Protein AF-A0A3B9P9N3-F1 (afdb_monomer)

Foldseek 3Di:
DPPPPPPPPPDDFQDPVLLVLLLVLVCVLLVLLVWHWDWDDDPPDIDIDTDHDDPPPDDLVRNQVSLLSLLLVLLLVVCQPPVNVVLQVVVVVDCQLVQADALVQDDPVQFAKDKAKQDDPVSVSNLVNQQSVDSQDDDDDDDDKTKIWIWRPRTPGIHTFWMWIKAQDDLDDPLVCVLLVLPPDPDPVVSVLLSVLLSLQEIEREDQDTDPPNVLQLSSLLSVLCCQAPVNQVVSCVVSVHGNFKYKYWDSRAADDPSQPPQFLCLLPDDPPRVPPGDGQKDFRFWGFQADPSSRHVSSLVSLQVSPPPPPPDDPDPDPDDRQDSVRSNCVSCVSSVHDSCSRGHHIITMMMGGNDVVSSVCSSVSDPDCPPRDRHDHSVSSVVCCVPVPRVVDDDPVSSVSSNPDDSVVPRPSVSYDDD

pLDDT: mean 87.82, std 13.93, range [31.44, 98.88]

Secondary structure (DSSP, 8-state):
------------PPPHHHHHHHHHHHHHHHHTTT-EEEEEEETTEEEEEEE---TTTS-HHHHHHHHHHHHHHHHHHHHTSHHHHHHHHHHHTTTGGGTSPPGGG--GGG--EEEEE--SHHHHHHHHHHHTTSSS------SSEEEEEEEE-SSSS-EEEEEEEEEEPPS--HHHHHHTT-SS-S-HHHHHHHHHHHHHSEEEEEEEEEPTTGGGGTHHHHHHHHTTSHHHHHHHHHHHSS---EEEEE-SSSS--TTTTT-BGGGS--SSSSTT---BSEEEEEE--SB--TTS-HHHHHHHHHTTTTS-----SSS--PPPPHHHHHHHHHHHTT--GGGGB-PPPEEEEE-S-HHHHHHHHHT-S--TT------HHHHHHHIIIIIIHHH--HHHHHHHHT--SGGG-GGGGSPP-

Nearest PDB structures (foldseek):
  5j8f-assembly1_A  TM=3.578E-01  e=9.683E-01  Homo sapiens
  3p9a-assembly1_G  TM=3.387E-01  e=8.292E+00  Lederbergvirus P22
  7mwq-assembly2_B-2  TM=1.707E-01  e=2.764E+00  synthetic construct

Sequence (421 aa):
MKASNMKKRLFISPCNEKRTEFLQSLQIDLNRIGHDMEFIEQENDIEIHFEPFDYESASDEEVKALMRSAFEELKKIKLNKESTKKFILKMEDGVIQNLIAKGSEVDIEKIKPEVRICESKEDKDIFRYFRYYQSVPNSPGVGRRFSAIIYDVGQKTERIIGIIGLQGAAYSSSSRDEYLKWSNIDSRAEEKRKKELGLRRTMQLAILTAIPPYNYLFGSKLAALLSLSNPIQEYFSDRYKTPLLAVFTTCAYGLHAAMYNRIQLRKIPSNDHYSYYDNELFERIGETNLFSQIMLSDKTAEIAKNMFSNLPNERQGLSFRTPLSKSRSISKALSVCGLNKKVLYMYPMGVYIGCLHENNLNILRNGSESINDAILDLDVDDVRKYWFSEVLNKKINSQNETLLKNHDVQSIMLSNYLEKD

Solvent-accessible surface area (backbone atoms only — not comparable to full-atom values): 23686 Å² total; per-residue (Å²): 136,82,81,77,82,75,75,79,78,83,78,80,71,60,56,67,69,55,49,51,55,35,52,58,43,42,32,58,38,35,45,49,66,54,22,48,52,46,81,47,83,49,103,90,49,79,49,74,50,74,46,75,53,62,66,84,80,48,51,76,63,57,54,41,50,45,51,52,52,36,27,51,52,53,39,37,59,54,46,55,34,67,75,42,40,58,49,50,54,57,41,55,79,50,64,48,65,69,36,46,44,43,21,84,64,64,55,77,93,42,64,34,74,43,76,43,72,47,76,53,71,64,46,46,50,53,50,56,58,60,55,69,71,44,58,67,71,82,73,90,82,80,79,59,65,55,41,32,40,28,30,25,67,46,42,98,61,60,23,44,35,26,40,42,28,39,31,54,46,70,90,83,46,68,38,58,28,56,75,39,57,42,49,96,50,94,47,65,68,56,28,50,50,32,40,55,54,34,51,69,25,30,30,19,52,75,39,74,41,33,34,62,42,33,42,60,61,50,26,41,35,49,51,52,61,52,67,56,14,40,68,49,37,53,52,42,23,70,75,66,76,44,58,67,43,34,33,32,37,64,38,91,54,46,64,64,49,80,51,46,55,90,38,55,42,43,66,37,74,62,83,72,82,30,68,87,40,95,48,47,37,32,44,78,60,45,47,44,68,39,70,56,68,72,68,54,48,72,63,41,40,47,45,26,42,62,50,54,69,88,55,87,83,84,69,95,65,95,67,79,90,70,78,76,48,59,69,56,17,44,57,50,43,34,54,75,71,73,41,64,76,71,78,39,54,46,76,49,26,11,26,32,41,35,37,80,41,69,55,24,52,48,36,42,41,69,42,50,87,70,62,89,73,54,60,60,89,32,57,61,68,32,51,49,51,28,40,45,62,72,47,35,71,73,62,67,45,74,67,35,52,49,54,23,60,68,35,54,64,77,82,67,44,70,70,80,60,46,77,81,133

Mean predicted aligned error: 7.08 Å

Structure (mmCIF, N/CA/C/O backbone):
data_AF-A0A3B9P9N3-F1
#
_entry.id   AF-A0A3B9P9N3-F1
#
loop_
_atom_site.group_PDB
_atom_site.id
_atom_site.type_symbol
_atom_site.label_atom_id
_atom_site.label_alt_id
_atom_site.label_comp_id
_atom_site.label_asym_id
_atom_site.label_entity_id
_atom_site.label_seq_id
_atom_site.pdbx_PDB_ins_code
_atom_site.Cartn_x
_atom_site.Cartn_y
_atom_site.Cartn_z
_atom_site.occupancy
_atom_site.B_iso_or_equiv
_atom_site.auth_seq_id
_atom_site.auth_comp_id
_atom_site.auth_asym_id
_atom_site.auth_atom_id
_atom_site.pdbx_PDB_model_num
ATOM 1 N N . MET A 1 1 ? 50.906 7.732 -29.629 1.00 37.53 1 MET A N 1
ATOM 2 C CA . MET A 1 1 ? 49.863 6.698 -29.812 1.00 37.53 1 MET A CA 1
ATOM 3 C C . MET A 1 1 ? 49.662 5.948 -28.500 1.00 37.53 1 MET A C 1
ATOM 5 O O . MET A 1 1 ? 50.488 5.117 -28.155 1.00 37.53 1 MET A O 1
ATOM 9 N N . LYS A 1 2 ? 48.622 6.274 -27.719 1.00 35.75 2 LYS A N 1
ATOM 10 C CA . LYS A 1 2 ? 48.239 5.469 -26.546 1.00 35.75 2 LYS A CA 1
ATOM 11 C C . LYS A 1 2 ? 47.375 4.317 -27.050 1.00 35.75 2 LYS A C 1
ATOM 13 O O . LYS A 1 2 ? 46.248 4.555 -27.471 1.00 35.75 2 LYS A O 1
ATOM 18 N N . ALA A 1 3 ? 47.918 3.102 -27.049 1.00 36.91 3 ALA A N 1
ATOM 19 C CA . ALA A 1 3 ? 47.152 1.895 -27.319 1.00 36.91 3 ALA A CA 1
ATOM 20 C C . ALA A 1 3 ? 46.013 1.813 -26.293 1.00 36.91 3 ALA A C 1
ATOM 22 O O . ALA A 1 3 ? 46.240 1.652 -25.093 1.00 36.91 3 ALA A O 1
ATOM 23 N N . SER A 1 4 ? 44.780 2.006 -26.758 1.00 40.25 4 SER A N 1
ATOM 24 C CA . SER A 1 4 ? 43.592 1.800 -25.947 1.00 40.25 4 SER A CA 1
ATOM 25 C C . SER A 1 4 ? 43.530 0.316 -25.593 1.00 40.25 4 SER A C 1
ATOM 27 O O . SER A 1 4 ? 43.251 -0.521 -26.454 1.00 40.25 4 SER A O 1
ATOM 29 N N . ASN A 1 5 ? 43.784 -0.018 -24.331 1.00 40.41 5 ASN A N 1
ATOM 30 C CA . ASN A 1 5 ? 43.490 -1.336 -23.783 1.00 40.41 5 ASN A CA 1
ATOM 31 C C . ASN A 1 5 ? 41.963 -1.510 -23.770 1.00 40.41 5 ASN A C 1
ATOM 33 O O . ASN A 1 5 ? 41.294 -1.276 -22.761 1.00 40.41 5 ASN A O 1
ATOM 37 N N . MET A 1 6 ? 41.392 -1.879 -24.918 1.00 40.88 6 MET A N 1
ATOM 38 C CA . MET A 1 6 ? 40.034 -2.396 -25.013 1.00 40.88 6 MET A CA 1
ATOM 39 C C . MET A 1 6 ? 40.028 -3.729 -24.261 1.00 40.88 6 MET A C 1
ATOM 41 O O . MET A 1 6 ? 40.330 -4.782 -24.818 1.00 40.88 6 MET A O 1
ATOM 45 N N . LYS A 1 7 ? 39.740 -3.678 -22.954 1.00 43.41 7 LYS A N 1
ATOM 46 C CA . LYS A 1 7 ? 39.449 -4.872 -22.157 1.00 43.41 7 LYS A CA 1
ATOM 47 C C . LYS A 1 7 ? 38.311 -5.614 -22.864 1.00 43.41 7 LYS A C 1
ATOM 49 O O . LYS A 1 7 ? 37.172 -5.143 -22.836 1.00 43.41 7 LYS A O 1
ATOM 54 N N . LYS A 1 8 ? 38.621 -6.743 -23.512 1.00 35.31 8 LYS A N 1
ATOM 55 C CA . LYS A 1 8 ? 37.629 -7.665 -24.080 1.00 35.31 8 LYS A CA 1
ATOM 56 C C . LYS A 1 8 ? 36.661 -8.041 -22.959 1.00 35.31 8 LYS A C 1
ATOM 58 O O . LYS A 1 8 ? 37.018 -8.783 -22.050 1.00 35.31 8 LYS A O 1
ATOM 63 N N . ARG A 1 9 ? 35.442 -7.501 -22.991 1.00 41.16 9 ARG A N 1
ATOM 64 C CA . ARG A 1 9 ? 34.351 -8.015 -22.161 1.00 41.16 9 ARG A CA 1
ATOM 65 C C . ARG A 1 9 ? 33.951 -9.354 -22.769 1.00 41.16 9 ARG A C 1
ATOM 67 O O . ARG A 1 9 ? 33.352 -9.377 -23.837 1.00 41.16 9 ARG A O 1
ATOM 74 N N . LEU A 1 10 ? 34.327 -10.454 -22.123 1.00 39.75 10 LEU A N 1
ATOM 75 C CA . LEU A 1 10 ? 33.813 -11.777 -22.467 1.00 39.75 10 LEU A CA 1
ATOM 76 C C . LEU A 1 10 ? 32.330 -11.816 -22.079 1.00 39.75 10 LEU A C 1
ATOM 78 O O . LEU A 1 10 ? 31.981 -11.869 -20.900 1.00 39.75 10 LEU A O 1
ATOM 82 N N . PHE A 1 11 ? 31.450 -11.726 -23.072 1.00 47.25 11 PHE A N 1
ATOM 83 C CA . PHE A 1 11 ? 30.024 -11.962 -22.891 1.00 47.25 11 PHE A CA 1
ATOM 84 C C . PHE A 1 11 ? 29.781 -13.456 -23.084 1.00 47.25 11 PHE A C 1
ATOM 86 O O . PHE A 1 11 ? 29.603 -13.916 -24.206 1.00 47.25 11 PHE A O 1
ATOM 93 N N . ILE A 1 12 ? 29.814 -14.231 -22.000 1.00 52.72 12 ILE A N 1
ATOM 94 C CA . ILE A 1 12 ? 29.324 -15.609 -22.066 1.00 52.72 12 ILE A CA 1
ATOM 95 C C . ILE A 1 12 ? 27.801 -15.512 -22.169 1.00 52.72 12 ILE A C 1
ATOM 97 O O . ILE A 1 12 ? 27.130 -14.984 -21.275 1.00 52.72 12 ILE A O 1
ATOM 101 N N . SER A 1 13 ? 27.271 -15.962 -23.300 1.00 58.19 13 SER A N 1
ATOM 102 C CA . SER A 1 13 ? 25.841 -16.163 -23.458 1.00 58.19 13 SER A CA 1
ATOM 103 C C . SER A 1 13 ? 25.381 -17.282 -22.516 1.00 58.19 13 SER A C 1
ATOM 105 O O . SER A 1 13 ? 26.046 -18.316 -22.463 1.00 58.19 13 SER A O 1
ATOM 107 N N . PRO A 1 14 ? 24.245 -17.139 -21.811 1.00 64.56 14 PRO A N 1
ATOM 108 C CA . PRO A 1 14 ? 23.561 -18.278 -21.204 1.00 64.56 14 PRO A CA 1
ATOM 109 C C . PRO A 1 14 ? 23.344 -19.382 -22.248 1.00 64.56 14 PRO A C 1
ATOM 111 O O . PRO A 1 14 ? 23.132 -19.065 -23.424 1.00 64.56 14 PRO A O 1
ATOM 114 N N . CYS A 1 15 ? 23.417 -20.649 -21.827 1.00 72.00 15 CYS A N 1
ATOM 115 C CA . CYS A 1 15 ? 23.097 -21.788 -22.690 1.00 72.00 15 CYS A CA 1
ATOM 116 C C . CYS A 1 15 ? 21.651 -21.697 -23.204 1.00 72.00 15 CYS A C 1
ATOM 118 O O . CYS A 1 15 ? 20.811 -21.050 -22.570 1.00 72.00 15 CYS A O 1
ATOM 120 N N . ASN A 1 16 ? 21.373 -22.349 -24.338 1.00 78.75 16 ASN A N 1
ATOM 121 C CA . ASN A 1 16 ? 20.044 -22.357 -24.958 1.00 78.75 16 ASN A CA 1
ATOM 122 C C . ASN A 1 16 ? 18.966 -22.817 -23.969 1.00 78.75 16 ASN A C 1
ATOM 124 O O . ASN A 1 16 ? 17.992 -22.103 -23.783 1.00 78.75 16 ASN A O 1
ATOM 128 N N . GLU A 1 17 ? 19.225 -23.881 -23.205 1.00 83.19 17 GLU A N 1
ATOM 129 C CA . GLU A 1 17 ? 18.333 -24.393 -22.153 1.00 83.19 17 GLU A CA 1
ATOM 130 C C . GLU A 1 17 ? 17.857 -23.309 -21.164 1.00 83.19 17 GLU A C 1
ATOM 132 O O . GLU A 1 17 ? 16.662 -23.150 -20.933 1.00 83.19 17 GLU A O 1
ATOM 137 N N . LYS A 1 18 ? 18.770 -22.484 -20.630 1.00 85.38 18 LYS A N 1
ATOM 138 C CA . LYS A 1 18 ? 18.410 -21.410 -19.684 1.00 85.38 18 LYS A CA 1
ATOM 139 C C . LYS A 1 18 ? 17.642 -20.261 -20.339 1.00 85.38 18 LYS A C 1
ATOM 141 O O . LYS A 1 18 ? 16.940 -19.525 -19.647 1.00 85.38 18 LYS A O 1
ATOM 146 N N . ARG A 1 19 ? 17.830 -20.043 -21.645 1.00 87.56 19 ARG A N 1
ATOM 147 C CA . ARG A 1 19 ? 17.041 -19.067 -22.411 1.00 87.56 19 ARG A CA 1
ATOM 148 C C . ARG A 1 19 ? 15.628 -19.602 -22.629 1.00 87.56 19 ARG A C 1
ATOM 150 O O . ARG A 1 19 ? 14.686 -18.871 -22.346 1.00 87.56 19 ARG A O 1
ATOM 157 N N . THR A 1 20 ? 15.499 -20.865 -23.032 1.00 88.88 20 THR A N 1
ATOM 158 C CA . THR A 1 20 ? 14.219 -21.564 -23.200 1.00 88.88 20 THR A CA 1
ATOM 159 C C . THR A 1 20 ? 13.420 -21.561 -21.897 1.00 88.88 20 THR A C 1
ATOM 161 O O . THR A 1 20 ? 12.278 -21.113 -21.884 1.00 88.88 20 THR A O 1
ATOM 164 N N . GLU A 1 21 ? 14.042 -21.914 -20.767 1.00 91.56 21 GLU A N 1
ATOM 165 C CA . GLU A 1 21 ? 13.389 -21.893 -19.449 1.00 91.56 21 GLU A CA 1
ATOM 166 C C . GLU A 1 21 ? 12.864 -20.490 -19.077 1.00 91.56 21 GLU A C 1
ATOM 168 O O . GLU A 1 21 ? 11.749 -20.333 -18.571 1.00 91.56 21 GLU A O 1
ATOM 173 N N . PHE A 1 22 ? 13.653 -19.441 -19.348 1.00 92.88 22 PHE A N 1
ATOM 174 C CA . PHE A 1 22 ? 13.234 -18.061 -19.098 1.00 92.88 22 PHE A CA 1
ATOM 175 C C . PHE A 1 22 ? 12.070 -17.644 -19.998 1.00 92.88 22 PHE A C 1
ATOM 177 O O . PHE A 1 22 ? 11.126 -17.037 -19.497 1.00 92.88 22 PHE A O 1
ATOM 184 N N . LEU A 1 23 ? 12.130 -17.961 -21.294 1.00 92.94 23 LEU A N 1
ATOM 185 C CA . LEU A 1 23 ? 11.088 -17.621 -22.263 1.00 92.94 23 LEU A CA 1
ATOM 186 C C . LEU A 1 23 ? 9.769 -18.330 -21.943 1.00 92.94 23 LEU A C 1
ATOM 188 O O . LEU A 1 23 ? 8.742 -17.663 -21.894 1.00 92.94 23 LEU A O 1
ATOM 192 N N . GLN A 1 24 ? 9.803 -19.619 -21.599 1.00 93.06 24 GLN A N 1
ATOM 193 C CA . GLN A 1 24 ? 8.620 -20.371 -21.162 1.00 93.06 24 GLN A CA 1
ATOM 194 C C . GLN A 1 24 ? 7.992 -19.768 -19.897 1.00 93.06 24 GLN A C 1
ATOM 196 O O . GLN A 1 24 ? 6.779 -19.587 -19.812 1.00 93.06 24 GLN A O 1
ATOM 201 N N . SER A 1 25 ? 8.812 -19.413 -18.902 1.00 94.31 25 SER A N 1
ATOM 202 C CA . SER A 1 25 ? 8.309 -18.785 -17.674 1.00 94.31 25 SER A CA 1
ATOM 203 C C . SER A 1 25 ? 7.775 -17.368 -17.918 1.00 94.31 25 SER A C 1
ATOM 205 O O . SER A 1 25 ? 6.798 -16.962 -17.291 1.00 94.31 25 SER A O 1
ATOM 207 N N . LEU A 1 26 ? 8.405 -16.611 -18.823 1.00 94.44 26 LEU A N 1
ATOM 208 C CA . LEU A 1 26 ? 7.962 -15.278 -19.222 1.00 94.44 26 LEU A CA 1
ATOM 209 C C . LEU A 1 26 ? 6.637 -15.333 -19.988 1.00 94.44 26 LEU A C 1
ATOM 211 O O . LEU A 1 26 ? 5.764 -14.529 -19.688 1.00 94.44 26 LEU A O 1
ATOM 215 N N . GLN A 1 27 ? 6.473 -16.287 -20.907 1.00 94.25 27 GLN A N 1
ATOM 216 C CA . GLN A 1 27 ? 5.240 -16.506 -21.663 1.00 94.25 27 GLN A CA 1
ATOM 217 C C . GLN A 1 27 ? 4.043 -16.678 -20.723 1.00 94.25 27 GLN A C 1
ATOM 219 O O . GLN A 1 27 ? 3.056 -15.962 -20.837 1.00 94.25 27 GLN A O 1
ATOM 224 N N . ILE A 1 28 ? 4.168 -17.548 -19.714 1.00 93.62 28 ILE A N 1
ATOM 225 C CA . ILE A 1 28 ? 3.116 -17.754 -18.706 1.00 93.62 28 ILE A CA 1
ATOM 226 C C . ILE A 1 28 ? 2.770 -16.440 -17.985 1.00 93.62 28 ILE A C 1
ATOM 228 O O . ILE A 1 28 ? 1.599 -16.137 -17.758 1.00 93.62 28 ILE A O 1
ATOM 232 N N . ASP A 1 29 ? 3.779 -15.649 -17.609 1.00 93.25 29 ASP A N 1
ATOM 233 C CA . ASP A 1 29 ? 3.557 -14.382 -16.910 1.00 93.25 29 ASP A CA 1
ATOM 234 C C . ASP A 1 29 ? 2.927 -13.296 -17.798 1.00 93.25 29 ASP A C 1
ATOM 236 O O . ASP A 1 29 ? 2.152 -12.485 -17.288 1.00 93.25 29 ASP A O 1
ATOM 240 N N . LEU A 1 30 ? 3.255 -13.263 -19.093 1.00 92.38 30 LEU A N 1
ATOM 241 C CA . LEU A 1 30 ? 2.728 -12.291 -20.054 1.00 92.38 30 LEU A CA 1
ATOM 242 C C . LEU A 1 30 ? 1.299 -12.632 -20.488 1.00 92.38 30 LEU A C 1
ATOM 244 O O . LEU A 1 30 ? 0.431 -11.758 -20.424 1.00 92.38 30 LEU A O 1
ATOM 248 N N . ASN A 1 31 ? 1.023 -13.903 -20.784 1.00 92.56 31 ASN A N 1
ATOM 249 C CA . ASN A 1 31 ? -0.311 -14.367 -21.169 1.00 92.56 31 ASN A CA 1
ATOM 250 C C . ASN A 1 31 ? -1.323 -14.147 -20.033 1.00 92.56 31 ASN A C 1
ATOM 252 O O . ASN A 1 31 ? -2.472 -13.784 -20.280 1.00 92.56 31 ASN A O 1
ATOM 256 N N . ARG A 1 32 ? -0.885 -14.241 -18.768 1.00 91.12 32 ARG A N 1
ATOM 257 C CA . ARG A 1 32 ? -1.709 -13.912 -17.590 1.00 91.12 32 ARG A CA 1
ATOM 258 C C . ARG A 1 32 ? -2.264 -12.484 -17.609 1.00 91.12 32 ARG A C 1
ATOM 260 O O . ARG A 1 32 ? -3.315 -12.229 -17.026 1.00 91.12 32 ARG A O 1
ATOM 267 N N . ILE A 1 33 ? -1.555 -11.546 -18.233 1.00 87.25 33 ILE A N 1
ATOM 268 C CA . ILE A 1 33 ? -1.954 -10.135 -18.317 1.00 87.25 33 ILE A CA 1
ATOM 269 C C . ILE A 1 33 ? -2.425 -9.733 -19.714 1.00 87.25 33 ILE A C 1
ATOM 271 O O . ILE A 1 33 ? -2.441 -8.543 -20.027 1.00 87.25 33 ILE A O 1
ATOM 275 N N . GLY A 1 34 ? -2.827 -10.724 -20.513 1.00 88.50 34 GLY A N 1
ATOM 276 C CA . GLY A 1 34 ? -3.459 -10.545 -21.815 1.00 88.50 34 GLY A CA 1
ATOM 277 C C . GLY A 1 34 ? -2.499 -10.307 -22.976 1.00 88.50 34 GLY A C 1
ATOM 278 O O . GLY A 1 34 ? -2.973 -10.136 -24.090 1.00 88.50 34 GLY A O 1
ATOM 279 N N . HIS A 1 35 ? -1.182 -10.277 -22.745 1.00 91.25 35 HIS A N 1
ATOM 280 C CA . HIS A 1 35 ? -0.225 -10.249 -23.851 1.00 91.25 35 HIS A CA 1
ATOM 281 C C . HIS A 1 35 ? -0.137 -11.645 -24.439 1.00 91.25 35 HIS A C 1
ATOM 283 O O . HIS A 1 35 ? 0.304 -12.552 -23.740 1.00 91.25 35 HIS A O 1
ATOM 289 N N . ASP A 1 36 ? -0.538 -11.820 -25.690 1.00 91.38 36 ASP A N 1
ATOM 290 C CA . ASP A 1 36 ? -0.435 -13.110 -26.353 1.00 91.38 36 ASP A CA 1
ATOM 291 C C . ASP A 1 36 ? 1.010 -13.332 -26.797 1.00 91.38 36 ASP A C 1
ATOM 293 O O . ASP A 1 36 ? 1.500 -12.714 -27.744 1.00 91.38 36 ASP A O 1
ATOM 297 N N . MET A 1 37 ? 1.734 -14.149 -26.037 1.00 91.44 37 MET A N 1
ATOM 298 C CA . MET A 1 37 ? 3.070 -14.597 -26.382 1.00 91.44 37 MET A CA 1
ATOM 299 C C . MET A 1 37 ? 3.032 -16.088 -26.714 1.00 91.44 37 MET A C 1
ATOM 301 O O . MET A 1 37 ? 2.599 -16.915 -25.904 1.00 91.44 37 MET A O 1
ATOM 305 N N . GLU A 1 38 ? 3.598 -16.439 -27.865 1.00 90.06 38 GLU A N 1
ATOM 306 C CA . GLU A 1 38 ? 3.897 -17.816 -28.239 1.00 90.06 38 GLU A CA 1
ATOM 307 C C . GLU A 1 38 ? 5.391 -17.959 -28.511 1.00 90.06 38 GLU A C 1
ATOM 309 O O . GLU A 1 38 ? 5.998 -17.177 -29.245 1.00 90.06 38 GLU A O 1
ATOM 314 N N . PHE A 1 39 ? 5.995 -18.961 -27.880 1.00 83.56 39 PHE A N 1
ATOM 315 C CA . PHE A 1 39 ? 7.383 -19.349 -28.084 1.00 83.56 39 PHE A CA 1
ATOM 316 C C . PHE A 1 39 ? 7.407 -20.697 -28.806 1.00 83.56 39 PHE A C 1
ATOM 318 O O . PHE A 1 39 ? 6.921 -21.694 -28.267 1.00 83.56 39 PHE A O 1
ATOM 325 N N . ILE A 1 40 ? 7.978 -20.724 -30.012 1.00 82.94 40 ILE A N 1
ATOM 326 C CA . ILE A 1 40 ? 8.092 -21.924 -30.844 1.00 82.94 40 ILE A CA 1
ATOM 327 C C . ILE A 1 40 ? 9.575 -22.252 -31.014 1.00 82.94 40 ILE A C 1
ATOM 329 O O . ILE A 1 40 ? 10.345 -21.472 -31.577 1.00 82.94 40 ILE A O 1
ATOM 333 N N . GLU A 1 41 ? 9.975 -23.419 -30.514 1.00 77.50 41 GLU A N 1
ATOM 334 C CA . GLU A 1 41 ? 11.327 -23.951 -30.675 1.00 77.50 41 GLU A CA 1
ATOM 335 C C . GLU A 1 41 ? 11.356 -24.899 -31.880 1.00 77.50 41 GLU A C 1
ATOM 337 O O . GLU A 1 41 ? 10.688 -25.934 -31.888 1.00 77.50 41 GLU A O 1
ATOM 342 N N . GLN A 1 42 ? 12.119 -24.532 -32.909 1.00 77.06 42 GLN A N 1
ATOM 343 C CA . GLN A 1 42 ? 12.448 -25.386 -34.052 1.00 77.06 42 GLN A CA 1
ATOM 344 C C . GLN A 1 42 ? 13.927 -25.784 -33.953 1.00 77.06 42 GLN A C 1
ATOM 346 O O . GLN A 1 42 ? 14.701 -25.072 -33.324 1.00 77.06 42 GLN A O 1
ATOM 351 N N . GLU A 1 43 ? 14.335 -26.905 -34.564 1.00 69.81 43 GLU A N 1
ATOM 352 C CA . GLU A 1 43 ? 15.624 -27.597 -34.328 1.00 69.81 43 GLU A CA 1
ATOM 353 C C . GLU A 1 43 ? 16.867 -26.697 -34.135 1.00 69.81 43 GLU A C 1
ATOM 355 O O . GLU A 1 43 ? 17.742 -27.057 -33.350 1.00 69.81 43 GLU A O 1
ATOM 360 N N . ASN A 1 44 ? 16.947 -25.536 -34.804 1.00 66.75 44 ASN A N 1
ATOM 361 C CA . ASN A 1 44 ? 18.006 -24.538 -34.600 1.00 66.75 44 ASN A CA 1
ATOM 362 C C . ASN A 1 44 ? 17.526 -23.082 -34.429 1.00 66.75 44 ASN A C 1
ATOM 364 O O . ASN A 1 44 ? 18.367 -22.206 -34.216 1.00 66.75 44 ASN A O 1
ATOM 368 N N . ASP A 1 45 ? 16.220 -22.818 -34.505 1.00 72.12 45 ASP A N 1
ATOM 369 C CA . ASP A 1 45 ? 15.6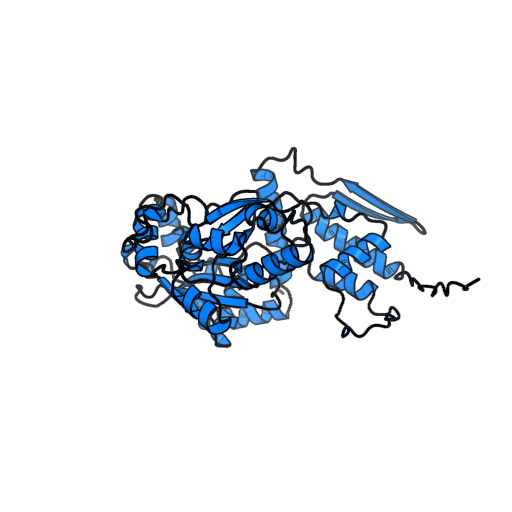57 -21.466 -34.519 1.00 72.12 45 ASP A CA 1
ATOM 370 C C . ASP A 1 45 ? 14.592 -21.288 -33.433 1.00 72.12 45 ASP A C 1
ATOM 372 O O . ASP A 1 45 ? 13.866 -22.209 -33.062 1.00 72.12 45 ASP A O 1
ATOM 376 N N . ILE A 1 46 ? 14.514 -20.065 -32.915 1.00 77.81 46 ILE A N 1
ATOM 377 C CA . ILE A 1 46 ? 13.503 -19.651 -31.946 1.00 77.81 46 ILE A CA 1
ATOM 378 C C . ILE A 1 46 ? 12.630 -18.603 -32.621 1.00 77.81 46 ILE A C 1
ATOM 380 O O . ILE A 1 46 ? 13.119 -17.522 -32.963 1.00 77.81 46 ILE A O 1
ATOM 384 N N . GLU A 1 47 ? 11.342 -18.902 -32.749 1.00 84.56 47 GLU A N 1
ATOM 385 C CA . GLU A 1 47 ? 10.331 -17.943 -33.178 1.00 84.56 47 GLU A CA 1
ATOM 386 C C . GLU A 1 47 ? 9.518 -17.476 -31.965 1.00 84.56 47 GLU A C 1
ATOM 388 O O . GLU A 1 47 ? 9.161 -18.262 -31.083 1.00 84.56 47 GLU A O 1
ATOM 393 N N . ILE A 1 48 ? 9.283 -16.165 -31.886 1.00 87.25 48 ILE A N 1
ATOM 394 C CA . ILE A 1 48 ? 8.475 -15.548 -30.833 1.00 87.25 48 ILE A CA 1
ATOM 395 C C . ILE A 1 48 ? 7.384 -14.732 -31.512 1.00 87.25 48 ILE A C 1
ATOM 397 O O . ILE A 1 48 ? 7.675 -13.691 -32.107 1.00 87.25 48 ILE A O 1
ATOM 401 N N . HIS A 1 49 ? 6.138 -15.170 -31.366 1.00 89.94 49 HIS A N 1
ATOM 402 C CA . HIS A 1 49 ? 4.972 -14.356 -31.684 1.00 89.94 49 HIS A CA 1
ATOM 403 C C . HIS A 1 49 ? 4.581 -13.576 -30.432 1.00 89.94 49 HIS A C 1
ATOM 405 O O . HIS A 1 49 ? 4.576 -14.117 -29.327 1.00 89.94 49 HIS A O 1
ATOM 411 N N . PHE A 1 50 ? 4.336 -12.279 -30.592 1.00 91.12 50 PHE A N 1
ATOM 412 C CA . PHE A 1 50 ? 3.946 -11.408 -29.492 1.00 91.12 50 PHE A CA 1
ATOM 413 C C . PHE A 1 50 ? 2.927 -10.383 -29.975 1.00 91.12 50 PHE A C 1
ATOM 415 O O . PHE A 1 50 ? 3.264 -9.502 -30.771 1.00 91.12 50 PHE A O 1
ATOM 422 N N . GLU A 1 51 ? 1.715 -10.467 -29.444 1.00 91.81 51 GLU A N 1
ATOM 423 C CA . GLU A 1 51 ? 0.660 -9.479 -29.614 1.00 91.81 51 GLU A CA 1
ATOM 424 C C . GLU A 1 51 ? 0.347 -8.850 -28.246 1.00 91.81 51 GLU A C 1
ATOM 426 O O . GLU A 1 51 ? -0.086 -9.542 -27.321 1.00 91.81 51 GLU A O 1
ATOM 431 N N . PRO A 1 52 ? 0.630 -7.549 -28.048 1.00 90.25 52 PRO A N 1
ATOM 432 C CA . PRO A 1 52 ? 0.375 -6.918 -26.767 1.00 90.25 52 PRO A CA 1
ATOM 433 C C . PRO A 1 52 ? -1.125 -6.748 -26.532 1.00 90.25 52 PRO A C 1
ATOM 435 O O . PRO A 1 52 ? -1.865 -6.406 -27.451 1.00 90.25 52 PRO A O 1
ATOM 438 N N . PHE A 1 53 ? -1.553 -6.862 -25.275 1.00 89.12 53 PHE A N 1
ATOM 439 C CA . PHE A 1 53 ? -2.902 -6.461 -24.897 1.00 89.12 53 PHE A CA 1
ATOM 440 C C . PHE A 1 53 ? -3.115 -4.975 -25.204 1.00 89.12 53 PHE A C 1
ATOM 442 O O . PHE A 1 53 ? -2.350 -4.117 -24.740 1.00 89.12 53 PHE A O 1
ATOM 449 N N . ASP A 1 54 ? -4.172 -4.666 -25.951 1.00 88.56 54 ASP A N 1
ATOM 450 C CA . ASP A 1 54 ? -4.530 -3.294 -26.285 1.00 88.56 54 ASP A CA 1
ATOM 451 C C . ASP A 1 54 ? -5.267 -2.621 -25.117 1.00 88.56 54 ASP A C 1
ATOM 453 O O . ASP A 1 54 ? -6.494 -2.607 -25.013 1.00 88.56 54 ASP A O 1
ATOM 457 N N . TYR A 1 55 ? -4.481 -2.052 -24.201 1.00 83.44 55 TYR A N 1
ATOM 458 C CA . TYR A 1 55 ? -5.009 -1.295 -23.067 1.00 83.44 55 TYR A CA 1
ATOM 459 C C . TYR A 1 55 ? -5.711 0.010 -23.474 1.00 83.44 55 TYR A C 1
ATOM 461 O O . TYR A 1 55 ? -6.403 0.577 -22.633 1.00 83.44 55 TYR A O 1
ATOM 469 N N . GLU A 1 56 ? -5.511 0.519 -24.696 1.00 83.69 56 GLU A N 1
ATOM 470 C CA . GLU A 1 56 ? -6.112 1.784 -25.139 1.00 83.69 56 GLU A CA 1
ATOM 471 C C . GLU A 1 56 ? -7.551 1.592 -25.631 1.00 83.69 56 GLU A C 1
ATOM 473 O O . GLU A 1 56 ? -8.392 2.463 -25.405 1.00 83.69 56 GLU A O 1
ATOM 478 N N . SER A 1 57 ? -7.846 0.456 -26.273 1.00 88.25 57 SER A N 1
ATOM 479 C CA . SER A 1 57 ? -9.205 0.121 -26.723 1.00 88.25 57 SER A CA 1
ATOM 480 C C . SER A 1 57 ? -10.051 -0.596 -25.667 1.00 88.25 57 SER A C 1
ATOM 482 O O . SER A 1 57 ? -11.281 -0.532 -25.733 1.00 88.25 57 SER A O 1
ATOM 484 N N . ALA A 1 58 ? -9.425 -1.242 -24.679 1.00 87.50 58 ALA A N 1
ATOM 485 C CA . ALA A 1 58 ? -10.130 -1.930 -23.604 1.00 87.50 58 ALA A CA 1
ATOM 486 C C . ALA A 1 58 ? -10.860 -0.959 -22.659 1.00 87.50 58 ALA A C 1
ATOM 488 O O . ALA A 1 58 ? -10.342 0.084 -22.255 1.00 87.50 58 ALA A O 1
ATOM 489 N N . SER A 1 59 ? -12.060 -1.338 -22.228 1.00 89.19 59 SER A N 1
ATOM 490 C CA . SER A 1 59 ? -12.795 -0.604 -21.203 1.00 89.19 59 SER A CA 1
ATOM 491 C C . SER A 1 59 ? -12.143 -0.732 -19.822 1.00 89.19 59 SER A C 1
ATOM 493 O O . SER A 1 59 ? -11.492 -1.721 -19.476 1.00 89.19 59 SER A O 1
ATOM 495 N N . ASP A 1 60 ? -12.413 0.255 -18.968 1.00 84.50 60 ASP A N 1
ATOM 496 C CA . ASP A 1 60 ? -11.984 0.284 -17.568 1.00 84.50 60 ASP A CA 1
ATOM 497 C C . ASP A 1 60 ? -12.312 -1.010 -16.800 1.00 84.50 60 ASP A C 1
ATOM 499 O O . ASP A 1 60 ? -11.553 -1.419 -15.918 1.00 84.50 60 ASP A O 1
ATOM 503 N N . GLU A 1 61 ? -13.462 -1.630 -17.084 1.00 88.19 61 GLU A N 1
ATOM 504 C CA . GLU A 1 61 ? -13.892 -2.848 -16.392 1.00 88.19 61 GLU A CA 1
ATOM 505 C C . GLU A 1 61 ? -13.186 -4.095 -16.931 1.00 88.19 61 GLU A C 1
ATOM 507 O O . GLU A 1 61 ? -12.811 -4.951 -16.133 1.00 88.19 61 GLU A O 1
ATOM 512 N N . GLU A 1 62 ? -12.914 -4.173 -18.236 1.00 89.00 62 GLU A N 1
ATOM 513 C CA . GLU A 1 62 ? -12.121 -5.261 -18.828 1.00 89.00 62 GLU A CA 1
ATOM 514 C C . GLU A 1 62 ? -10.700 -5.269 -18.264 1.00 89.00 62 GLU A C 1
ATOM 516 O O . GLU A 1 62 ? -10.229 -6.301 -17.779 1.00 89.00 62 GLU A O 1
ATOM 521 N N . VAL A 1 63 ? -10.051 -4.100 -18.211 1.00 86.81 63 VAL A N 1
ATOM 522 C CA . VAL A 1 63 ? -8.718 -3.962 -17.607 1.00 86.81 63 VAL A CA 1
ATOM 523 C C . VAL A 1 63 ? -8.758 -4.360 -16.131 1.00 86.81 63 VAL A C 1
ATOM 525 O O . VAL A 1 63 ? -7.913 -5.127 -15.669 1.00 86.81 63 VAL A O 1
ATOM 528 N N . LYS A 1 64 ? -9.756 -3.899 -15.364 1.00 87.62 64 LYS A N 1
ATOM 529 C CA . LYS A 1 64 ? -9.908 -4.285 -13.949 1.00 87.62 64 LYS A CA 1
ATOM 530 C C . LYS A 1 64 ? -10.122 -5.787 -13.784 1.00 87.62 64 LYS A C 1
ATOM 532 O O . LYS A 1 64 ? -9.529 -6.369 -12.876 1.00 87.62 64 LYS A O 1
ATOM 537 N N . ALA A 1 65 ? -10.948 -6.412 -14.617 1.00 90.00 65 ALA A N 1
ATOM 538 C CA . ALA A 1 65 ? -11.234 -7.841 -14.559 1.00 90.00 65 ALA A CA 1
ATOM 539 C C . ALA A 1 65 ? -9.980 -8.677 -14.849 1.00 90.00 65 ALA A C 1
ATOM 541 O O . ALA A 1 65 ? -9.627 -9.542 -14.042 1.00 90.00 65 ALA A O 1
ATOM 542 N N . LEU A 1 66 ? -9.256 -8.347 -15.923 1.00 89.56 66 LEU A N 1
ATOM 543 C CA . LEU A 1 66 ? -7.983 -8.973 -16.287 1.00 89.56 66 LEU A CA 1
ATOM 544 C C . LEU A 1 66 ? -6.975 -8.881 -15.136 1.00 89.56 66 LEU A C 1
ATOM 546 O O . LEU A 1 66 ? -6.402 -9.876 -14.696 1.00 89.56 66 LEU A O 1
ATOM 550 N N . MET A 1 67 ? -6.826 -7.683 -14.579 1.00 88.06 67 MET A N 1
ATOM 551 C CA . MET A 1 67 ? -5.889 -7.402 -13.497 1.00 88.06 67 MET A CA 1
ATOM 552 C C . MET A 1 67 ? -6.235 -8.113 -12.191 1.00 88.06 67 MET A C 1
ATOM 554 O O . MET A 1 67 ? -5.340 -8.610 -11.505 1.00 88.06 67 MET A O 1
ATOM 558 N N . ARG A 1 68 ? -7.522 -8.174 -11.832 1.00 89.69 68 ARG A N 1
ATOM 559 C CA . ARG A 1 68 ? -7.994 -8.931 -10.664 1.00 89.69 68 ARG A CA 1
ATOM 560 C C . ARG A 1 68 ? -7.673 -10.413 -10.825 1.00 89.69 68 ARG A C 1
ATOM 562 O O . ARG A 1 68 ? -7.129 -10.997 -9.894 1.00 89.69 68 ARG A O 1
ATOM 569 N N . SER A 1 69 ? -7.953 -10.983 -11.998 1.00 91.25 69 SER A N 1
ATOM 570 C CA . SER A 1 69 ? -7.643 -12.384 -12.307 1.00 91.25 69 SER A CA 1
ATOM 571 C C . SER A 1 69 ? -6.140 -12.666 -12.194 1.00 91.25 69 SER A C 1
ATOM 573 O O . SER A 1 69 ? -5.722 -13.556 -11.452 1.00 91.25 69 SER A O 1
ATOM 575 N N . ALA A 1 70 ? -5.312 -11.828 -12.825 1.00 90.25 70 ALA A N 1
ATOM 576 C CA . ALA A 1 70 ? -3.859 -11.963 -12.801 1.00 90.25 70 ALA A CA 1
ATOM 577 C C . ALA A 1 70 ? -3.274 -11.892 -11.380 1.00 90.25 70 ALA A C 1
ATOM 579 O O . ALA A 1 70 ? -2.429 -12.702 -10.991 1.00 90.25 70 ALA A O 1
ATOM 580 N N . PHE A 1 71 ? -3.721 -10.924 -10.579 1.00 90.81 71 PHE A N 1
ATOM 581 C CA . PHE A 1 71 ? -3.269 -10.788 -9.198 1.00 90.81 71 PHE A CA 1
ATOM 582 C C . PHE A 1 71 ? -3.733 -11.933 -8.303 1.00 90.81 71 PHE A C 1
ATOM 584 O O . PHE A 1 71 ? -2.968 -12.368 -7.442 1.00 90.81 71 PHE A O 1
ATOM 591 N N . GLU A 1 72 ? -4.944 -12.438 -8.515 1.00 90.88 72 GLU A N 1
ATOM 592 C CA . GLU A 1 72 ? -5.474 -13.585 -7.786 1.00 90.88 72 GLU A CA 1
ATOM 593 C C . GLU A 1 72 ? -4.646 -14.850 -8.057 1.00 90.88 72 GLU A C 1
ATOM 595 O O . GLU A 1 72 ? -4.259 -15.556 -7.124 1.00 90.88 72 GLU A O 1
ATOM 600 N N . GLU A 1 73 ? -4.266 -15.099 -9.311 1.00 91.44 73 GLU A N 1
ATOM 601 C CA . GLU A 1 73 ? -3.376 -16.211 -9.656 1.00 91.44 73 GLU A CA 1
ATOM 602 C C . GLU A 1 73 ? -1.980 -16.047 -9.027 1.00 91.44 73 GLU A C 1
ATOM 604 O O . GLU A 1 73 ? -1.467 -16.963 -8.379 1.00 91.44 73 GLU A O 1
ATOM 609 N N . LEU A 1 74 ? -1.373 -14.857 -9.126 1.00 89.94 74 LEU A N 1
ATOM 610 C CA . LEU A 1 74 ? -0.069 -14.577 -8.508 1.00 89.94 74 LEU A CA 1
ATOM 611 C C . LEU A 1 74 ? -0.104 -14.710 -6.983 1.00 89.94 74 LEU A C 1
ATOM 613 O O . LEU A 1 74 ? 0.874 -15.158 -6.370 1.00 89.94 74 LEU A O 1
ATOM 617 N N . LYS A 1 75 ? -1.226 -14.340 -6.362 1.00 91.00 75 LYS A N 1
ATOM 618 C CA . LYS A 1 75 ? -1.471 -14.562 -4.941 1.00 91.00 75 LYS A CA 1
ATOM 619 C C . LYS A 1 75 ? -1.500 -16.058 -4.644 1.00 91.00 75 LYS A C 1
ATOM 621 O O . LYS A 1 75 ? -0.721 -16.484 -3.796 1.00 91.00 75 LYS A O 1
ATOM 626 N N . LYS A 1 76 ? -2.284 -16.866 -5.363 1.00 91.88 76 LYS A N 1
ATOM 627 C CA . LYS A 1 76 ? -2.318 -18.332 -5.181 1.00 91.88 76 LYS A CA 1
ATOM 628 C C . LYS A 1 76 ? -0.934 -18.964 -5.311 1.00 91.88 76 LYS A C 1
ATOM 630 O O . LYS A 1 76 ? -0.521 -19.695 -4.413 1.00 91.88 76 LYS A O 1
ATOM 635 N N . ILE A 1 77 ? -0.166 -18.596 -6.341 1.00 90.50 77 ILE A N 1
ATOM 636 C CA . ILE A 1 77 ? 1.226 -19.045 -6.518 1.00 90.50 77 ILE A CA 1
ATOM 637 C C . ILE A 1 77 ? 2.075 -18.688 -5.289 1.00 90.50 77 ILE A C 1
ATOM 639 O O . ILE A 1 77 ? 2.902 -19.477 -4.834 1.00 90.50 77 ILE A O 1
ATOM 643 N N . LYS A 1 78 ? 1.895 -17.486 -4.727 1.00 90.31 78 LYS A N 1
ATOM 644 C CA . LYS A 1 78 ? 2.637 -17.042 -3.542 1.00 90.31 78 LYS A CA 1
ATOM 645 C C . LYS A 1 78 ? 2.251 -17.819 -2.285 1.00 90.31 78 LYS A C 1
ATOM 647 O O . LYS A 1 78 ? 3.150 -18.161 -1.515 1.00 90.31 78 LYS A O 1
ATOM 65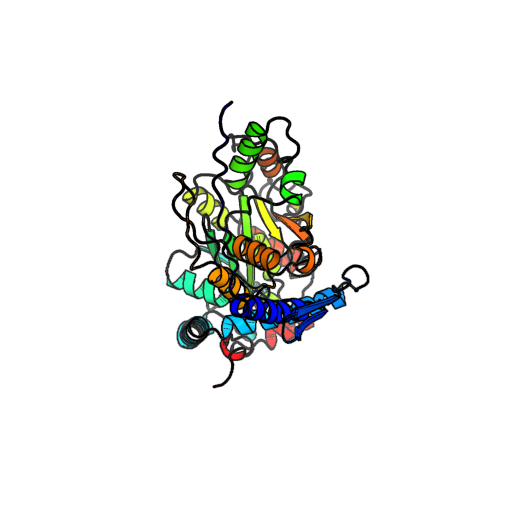2 N N . LEU A 1 79 ? 0.957 -18.051 -2.063 1.00 92.81 79 LEU A N 1
ATOM 653 C CA . LEU A 1 79 ? 0.441 -18.734 -0.873 1.00 92.81 79 LEU A CA 1
ATOM 654 C C . LEU A 1 79 ? 0.815 -20.221 -0.871 1.00 92.81 79 LEU A C 1
ATOM 656 O O . LEU A 1 79 ? 1.205 -20.733 0.175 1.00 92.81 79 LEU A O 1
ATOM 660 N N . ASN A 1 80 ? 0.825 -20.861 -2.044 1.00 93.62 80 ASN A N 1
ATOM 661 C CA . ASN A 1 80 ? 1.195 -22.270 -2.218 1.00 93.62 80 ASN A CA 1
ATOM 662 C C . ASN A 1 80 ? 2.704 -22.542 -2.213 1.00 93.62 80 ASN A C 1
ATOM 664 O O . ASN A 1 80 ? 3.136 -23.689 -2.292 1.00 93.62 80 ASN A O 1
ATOM 668 N N . LYS A 1 81 ? 3.548 -21.518 -2.032 1.00 92.38 81 LYS A N 1
ATOM 669 C CA . LYS A 1 81 ? 4.954 -21.766 -1.692 1.00 92.38 81 LYS A CA 1
ATOM 670 C C . LYS A 1 81 ? 5.022 -22.486 -0.355 1.00 92.38 81 LYS A C 1
ATOM 672 O O . LYS A 1 81 ? 4.546 -21.948 0.637 1.00 92.38 81 LYS A O 1
ATOM 677 N N . GLU A 1 82 ? 5.727 -23.608 -0.304 1.00 93.75 82 GLU A N 1
ATOM 678 C CA . GLU A 1 82 ? 5.830 -24.490 0.866 1.00 93.75 82 GLU A CA 1
ATOM 679 C C . GLU A 1 82 ? 6.055 -23.757 2.206 1.00 93.75 82 GLU A C 1
ATOM 681 O O . GLU A 1 82 ? 5.357 -23.973 3.196 1.00 93.75 82 GLU A O 1
ATOM 686 N N . SER A 1 83 ? 6.995 -22.809 2.240 1.00 93.81 83 SER A N 1
ATOM 687 C CA . SER A 1 83 ? 7.288 -22.015 3.444 1.00 93.81 83 SER A CA 1
ATOM 688 C C . SER A 1 83 ? 6.183 -21.024 3.828 1.00 93.81 83 SER A C 1
ATOM 690 O O . SER A 1 83 ? 6.069 -20.645 4.993 1.00 93.81 83 SER A O 1
ATOM 692 N N . THR A 1 84 ? 5.387 -20.572 2.858 1.00 94.62 84 THR A N 1
ATOM 693 C CA . THR A 1 84 ? 4.226 -19.699 3.069 1.00 94.62 84 THR A CA 1
ATOM 694 C C . THR A 1 84 ? 3.006 -20.519 3.478 1.00 94.62 84 THR A C 1
ATOM 696 O O . THR A 1 84 ? 2.383 -20.151 4.468 1.00 94.62 84 THR A O 1
ATOM 699 N N . LYS A 1 85 ? 2.754 -21.665 2.830 1.00 95.69 85 LYS A N 1
ATOM 700 C CA . LYS A 1 85 ? 1.727 -22.653 3.204 1.00 95.69 85 LYS A CA 1
ATOM 701 C C . LYS A 1 85 ? 1.860 -23.044 4.680 1.00 95.69 85 LYS A C 1
ATOM 703 O O . LYS A 1 85 ? 0.950 -22.807 5.468 1.00 95.69 85 LYS A O 1
ATOM 708 N N . LYS A 1 86 ? 3.051 -23.500 5.094 1.00 96.44 86 LYS A N 1
ATOM 709 C CA . LYS A 1 86 ? 3.360 -23.836 6.500 1.00 96.44 86 LYS A CA 1
ATOM 710 C C . LYS A 1 86 ? 3.153 -22.673 7.468 1.00 96.44 86 LYS A C 1
ATOM 712 O O . LYS A 1 86 ? 2.696 -22.872 8.589 1.00 96.44 86 LYS A O 1
ATOM 717 N N . PHE A 1 87 ? 3.522 -21.462 7.055 1.00 97.00 87 PHE A N 1
ATOM 718 C CA . PHE A 1 87 ? 3.343 -20.269 7.875 1.00 97.00 87 PHE A CA 1
ATOM 719 C C . PHE A 1 87 ? 1.861 -19.930 8.073 1.00 97.00 87 PHE A C 1
ATOM 721 O O . PHE A 1 87 ? 1.466 -19.648 9.197 1.00 97.00 87 PHE A O 1
ATOM 728 N N . ILE A 1 88 ? 1.057 -19.978 7.008 1.00 97.25 88 ILE A N 1
ATOM 729 C CA . ILE A 1 88 ? -0.383 -19.693 7.044 1.00 97.25 88 ILE A CA 1
ATOM 730 C C . ILE A 1 88 ? -1.088 -20.654 7.996 1.00 97.25 88 ILE A C 1
ATOM 732 O O . ILE A 1 88 ? -1.712 -20.192 8.945 1.00 97.25 88 ILE A O 1
ATOM 736 N N . LEU A 1 89 ? -0.899 -21.962 7.800 1.00 96.75 89 LEU A N 1
ATOM 737 C CA . LEU A 1 89 ? -1.530 -22.994 8.627 1.00 96.75 89 LEU A CA 1
ATOM 738 C C . LEU A 1 89 ? -1.193 -22.806 10.110 1.00 96.75 89 LEU A C 1
ATOM 740 O O . LEU A 1 89 ? -2.085 -22.713 10.942 1.00 96.75 89 LEU A O 1
ATOM 744 N N . LYS A 1 90 ? 0.090 -22.590 10.431 1.00 97.19 90 LYS A N 1
ATOM 745 C CA . LYS A 1 90 ? 0.521 -22.312 11.807 1.00 97.19 90 LYS A CA 1
ATOM 746 C C . LYS A 1 90 ? -0.179 -21.089 12.419 1.00 97.19 90 LYS A C 1
ATOM 748 O O . LYS A 1 90 ? -0.476 -21.087 13.610 1.00 97.19 90 LYS A O 1
ATOM 753 N N . MET A 1 91 ? -0.345 -20.014 11.649 1.00 98.00 91 MET A N 1
ATOM 754 C CA . MET A 1 91 ? -0.958 -18.781 12.148 1.00 98.00 91 MET A CA 1
ATOM 755 C C . MET A 1 91 ? -2.468 -18.953 12.364 1.00 98.00 91 MET A C 1
ATOM 757 O O . MET A 1 91 ? -2.991 -18.463 13.366 1.00 98.00 91 MET A O 1
ATOM 761 N N . GLU A 1 92 ? -3.147 -19.660 11.458 1.00 97.19 92 GLU A N 1
ATOM 762 C CA . GLU A 1 92 ? -4.585 -19.951 11.531 1.00 97.19 92 GLU A CA 1
ATOM 763 C C . GLU A 1 92 ? -4.943 -20.951 12.634 1.00 97.19 92 GLU A C 1
ATOM 765 O O . GLU A 1 92 ? -5.948 -20.747 13.312 1.00 97.19 92 GLU A O 1
ATOM 770 N N . ASP A 1 93 ? -4.090 -21.947 12.892 1.00 95.81 93 ASP A N 1
ATOM 771 C CA . ASP A 1 93 ? -4.206 -22.852 14.049 1.00 95.81 93 ASP A CA 1
ATOM 772 C C . ASP A 1 93 ? -3.965 -22.128 15.388 1.00 95.81 93 ASP A C 1
ATOM 774 O O . ASP A 1 93 ? -4.280 -22.646 16.460 1.00 95.81 93 ASP A O 1
ATOM 778 N N . GLY A 1 94 ? -3.365 -20.936 15.333 1.00 94.94 94 GLY A N 1
ATOM 779 C CA . GLY A 1 94 ? -3.024 -20.115 16.486 1.00 94.94 94 GLY A CA 1
ATOM 780 C C . GLY A 1 94 ? -3.960 -18.922 16.674 1.00 94.94 94 GLY A C 1
ATOM 781 O O . GLY A 1 94 ? -5.164 -19.046 16.882 1.00 94.94 94 GLY A O 1
ATOM 782 N N . VAL A 1 95 ? -3.372 -17.725 16.673 1.00 93.44 95 VAL A N 1
ATOM 783 C CA . VAL A 1 95 ? -4.041 -16.499 17.135 1.00 93.44 95 VAL A CA 1
ATOM 784 C C . VAL A 1 95 ? -5.003 -15.891 16.114 1.00 93.44 95 VAL A C 1
ATOM 786 O O . VAL A 1 95 ? -5.903 -15.154 16.506 1.00 93.44 95 VAL A O 1
ATOM 789 N N . ILE A 1 96 ? -4.847 -16.181 14.816 1.00 96.94 96 ILE A N 1
ATOM 790 C CA . ILE A 1 96 ? -5.512 -15.419 13.745 1.00 96.94 96 ILE A CA 1
ATOM 791 C C . ILE A 1 96 ? -7.035 -15.452 13.844 1.00 96.94 96 ILE A C 1
ATOM 793 O O . ILE A 1 96 ? -7.663 -14.405 13.702 1.00 96.94 96 ILE A O 1
ATOM 797 N N . GLN A 1 97 ? -7.635 -16.613 14.114 1.00 94.50 97 GLN A N 1
ATOM 798 C CA . GLN A 1 97 ? -9.096 -16.733 14.190 1.00 94.50 97 GLN A CA 1
ATOM 799 C C . GLN A 1 97 ? -9.692 -15.836 15.286 1.00 94.50 97 GLN A C 1
ATOM 801 O O . GLN A 1 97 ? -10.799 -15.329 15.136 1.00 94.50 97 GLN A O 1
ATOM 806 N N . ASN A 1 98 ? -8.929 -15.582 16.354 1.00 94.62 98 ASN A N 1
ATOM 807 C CA . ASN A 1 98 ? -9.316 -14.704 17.456 1.00 94.62 98 ASN A CA 1
ATOM 808 C C . ASN A 1 98 ? -8.980 -13.227 17.204 1.00 94.62 98 ASN A C 1
ATOM 810 O O . ASN A 1 98 ? -9.311 -12.380 18.025 1.00 94.62 98 ASN A O 1
ATOM 814 N N . LEU A 1 99 ? -8.315 -12.880 16.106 1.00 97.12 99 LEU A N 1
ATOM 815 C CA . LEU A 1 99 ? -8.021 -11.485 15.767 1.00 97.12 99 LEU A CA 1
ATOM 816 C C . LEU A 1 99 ? -9.009 -10.915 14.746 1.00 97.12 99 LEU A C 1
ATOM 818 O O . LEU A 1 99 ? -9.091 -9.699 14.586 1.00 97.12 99 LEU A O 1
ATOM 822 N N . ILE A 1 100 ? -9.775 -11.773 14.074 1.00 97.12 100 ILE A N 1
ATOM 823 C CA . ILE A 1 100 ? -10.793 -11.384 13.097 1.00 97.12 100 ILE A CA 1
ATOM 824 C C . ILE A 1 100 ? -12.151 -11.306 13.795 1.00 97.12 100 ILE A C 1
ATOM 826 O O . ILE A 1 100 ? -12.524 -12.200 14.554 1.00 97.12 100 ILE A O 1
ATOM 830 N N . ALA A 1 101 ? -12.890 -10.222 13.560 1.00 95.81 101 ALA A N 1
ATOM 831 C CA . ALA A 1 101 ? -14.224 -10.068 14.129 1.00 95.81 101 ALA A CA 1
ATOM 832 C C . ALA A 1 101 ? -15.227 -10.974 13.409 1.00 95.81 101 ALA A C 1
ATOM 834 O O . ALA A 1 101 ? -15.233 -11.039 12.183 1.00 95.81 101 ALA A O 1
ATOM 835 N N . LYS A 1 102 ? -16.148 -11.600 14.146 1.00 94.81 102 LYS A N 1
ATOM 836 C CA . LYS A 1 102 ? -17.375 -12.110 13.518 1.00 94.81 102 LYS A CA 1
ATOM 837 C C . LYS A 1 102 ? -18.297 -10.942 13.205 1.00 94.81 102 LYS A C 1
ATOM 839 O O . LYS A 1 102 ? -18.339 -9.968 13.953 1.00 94.81 102 LYS A O 1
ATOM 844 N N . GLY A 1 103 ? -19.100 -11.074 12.156 1.00 91.88 103 GLY A N 1
ATOM 845 C CA . GLY A 1 103 ? -20.084 -10.061 11.785 1.00 91.88 103 GLY A CA 1
ATOM 846 C C . GLY A 1 103 ? -20.981 -9.598 12.934 1.00 91.88 103 GLY A C 1
ATOM 847 O O . GLY A 1 103 ? -21.154 -8.405 13.167 1.00 91.88 103 GLY A O 1
ATOM 848 N N . SER A 1 104 ? -21.491 -10.560 13.704 1.00 91.06 104 SER A N 1
ATOM 849 C CA . SER A 1 104 ? -22.376 -10.339 14.853 1.00 91.06 104 SER A CA 1
ATOM 850 C C . SER A 1 104 ? -21.704 -9.703 16.076 1.00 91.06 104 SER A C 1
ATOM 852 O O . SER A 1 104 ? -22.399 -9.339 17.019 1.00 91.06 104 SER A O 1
ATOM 854 N N . GLU A 1 105 ? -20.372 -9.637 16.114 1.00 91.12 105 GLU A N 1
ATOM 855 C CA . GLU A 1 105 ? -19.614 -9.085 17.245 1.00 91.12 105 GLU A CA 1
ATOM 856 C C . GLU A 1 105 ? -19.333 -7.586 17.096 1.00 91.12 105 GLU A C 1
ATOM 858 O O . GLU A 1 105 ? -18.924 -6.959 18.070 1.00 91.12 105 GLU A O 1
ATOM 863 N N . VAL A 1 106 ? -19.536 -7.017 15.902 1.00 96.44 106 VAL A N 1
ATOM 864 C CA . VAL A 1 106 ? -19.205 -5.618 15.615 1.00 96.44 106 VAL A CA 1
ATOM 865 C C . VAL A 1 106 ? -20.403 -4.718 15.895 1.00 96.44 106 VAL A C 1
ATOM 867 O O . VAL A 1 106 ? -21.378 -4.699 15.145 1.00 96.44 106 VAL A O 1
ATOM 870 N N . ASP A 1 107 ? -20.295 -3.918 16.951 1.00 96.25 107 ASP A N 1
ATOM 871 C CA . ASP A 1 107 ? -21.171 -2.774 17.190 1.00 96.25 107 ASP A CA 1
ATOM 872 C C . ASP A 1 107 ? -20.580 -1.544 16.487 1.00 96.25 107 ASP A C 1
ATOM 874 O O . ASP A 1 107 ? -19.516 -1.045 16.868 1.00 96.25 107 ASP A O 1
ATOM 878 N N . ILE A 1 108 ? -21.262 -1.083 15.432 1.00 96.00 108 ILE A N 1
ATOM 879 C CA . ILE A 1 108 ? -20.799 -0.009 14.543 1.00 96.00 108 ILE A CA 1
ATOM 880 C C . ILE A 1 108 ? -20.541 1.296 15.310 1.00 96.00 108 ILE A C 1
ATOM 882 O O . ILE A 1 108 ? -19.522 1.949 15.085 1.00 96.00 108 ILE A O 1
ATOM 886 N N . GLU A 1 109 ? -21.422 1.653 16.245 1.00 96.00 109 GLU A N 1
ATOM 887 C CA . GLU A 1 109 ? -21.325 2.898 17.020 1.00 96.00 109 GLU A CA 1
ATOM 888 C C . GLU A 1 109 ? -20.115 2.887 17.964 1.00 96.00 109 GLU A C 1
ATOM 890 O O . GLU A 1 109 ? -19.551 3.932 18.305 1.00 96.00 109 GLU A O 1
ATOM 895 N N . LYS A 1 110 ? -19.683 1.691 18.379 1.00 97.31 110 LYS A N 1
ATOM 896 C CA . LYS A 1 110 ? -18.572 1.508 19.315 1.00 97.31 110 LYS A CA 1
ATOM 897 C C . LYS A 1 110 ? -17.215 1.365 18.650 1.00 97.31 110 LYS A C 1
ATOM 899 O O . LYS A 1 110 ? -16.229 1.419 19.374 1.00 97.31 110 LYS A O 1
ATOM 904 N N . ILE A 1 111 ? -17.136 1.239 17.320 1.00 98.19 111 ILE A N 1
ATOM 905 C CA . ILE A 1 111 ? -15.857 1.078 16.609 1.00 98.19 111 ILE A CA 1
ATOM 906 C C . ILE A 1 111 ? -14.888 2.177 17.044 1.00 98.19 111 ILE A C 1
ATOM 908 O O . ILE A 1 111 ? -15.157 3.359 16.819 1.00 98.19 111 ILE A O 1
ATOM 912 N N . LYS A 1 112 ? -13.761 1.796 17.650 1.00 98.31 112 LYS A N 1
ATOM 913 C CA . LYS A 1 112 ? -12.732 2.716 18.143 1.00 98.31 112 LYS A CA 1
ATOM 914 C C . LYS A 1 112 ? -11.355 2.250 17.658 1.00 98.31 112 LYS A C 1
ATOM 916 O O . LYS A 1 112 ? -10.821 1.296 18.219 1.00 98.31 112 LYS A O 1
ATOM 921 N N . PRO A 1 113 ? -10.788 2.883 16.615 1.00 98.62 113 PRO A N 1
ATOM 922 C CA . PRO A 1 113 ? -9.498 2.477 16.081 1.00 98.62 113 PRO A CA 1
ATOM 923 C C . PRO A 1 113 ? -8.359 2.831 17.042 1.00 98.62 113 PRO A C 1
ATOM 925 O O . PRO A 1 113 ? -8.318 3.926 17.588 1.00 98.62 113 PRO A O 1
ATOM 928 N N . GLU A 1 114 ? -7.390 1.934 17.167 1.00 98.75 114 GLU A N 1
ATOM 929 C CA . GLU A 1 114 ? -6.103 2.169 17.816 1.00 98.75 114 GLU A CA 1
ATOM 930 C C . GLU A 1 114 ? -4.982 1.678 16.896 1.00 98.75 114 GLU A C 1
ATOM 932 O O . GLU A 1 114 ? -4.999 0.539 16.424 1.00 98.75 114 GLU A O 1
ATOM 937 N N . VAL A 1 115 ? -4.006 2.542 16.609 1.00 98.88 115 VAL A N 1
ATOM 938 C CA . VAL A 1 115 ? -2.881 2.224 15.720 1.00 98.88 115 VAL A CA 1
ATOM 939 C C . VAL A 1 115 ? -1.701 1.738 16.558 1.00 98.88 115 VAL A C 1
ATOM 941 O O . VAL A 1 115 ? -1.066 2.529 17.249 1.00 98.88 115 VAL A O 1
ATOM 944 N N . ARG A 1 116 ? -1.370 0.446 16.463 1.00 98.69 116 ARG A N 1
ATOM 945 C CA . ARG A 1 116 ? -0.233 -0.167 17.170 1.00 98.69 116 ARG A CA 1
ATOM 946 C C . ARG A 1 116 ? 0.905 -0.478 16.205 1.00 98.69 116 ARG A C 1
ATOM 948 O O . ARG A 1 116 ? 0.705 -1.180 15.211 1.00 98.69 116 ARG A O 1
ATOM 955 N N . ILE A 1 117 ? 2.107 0.025 16.488 1.00 98.69 117 ILE A N 1
ATOM 956 C CA . ILE A 1 117 ? 3.295 -0.238 15.667 1.00 98.69 117 ILE A CA 1
ATOM 957 C C . ILE A 1 117 ? 3.795 -1.670 15.891 1.00 98.69 117 ILE A C 1
ATOM 959 O O . ILE A 1 117 ? 3.874 -2.144 17.017 1.00 98.69 117 ILE A O 1
ATOM 963 N N . CYS A 1 118 ? 4.163 -2.370 14.815 1.00 98.19 118 CYS A N 1
ATOM 964 C CA . CYS A 1 118 ? 4.665 -3.739 14.898 1.00 98.19 118 CYS A CA 1
ATOM 965 C C . CYS A 1 118 ? 6.146 -3.770 15.297 1.00 98.19 118 CYS A C 1
ATOM 967 O O . CYS A 1 118 ? 7.040 -3.593 14.454 1.00 98.19 118 CYS A O 1
ATOM 969 N N . GLU A 1 119 ? 6.423 -4.077 16.558 1.00 95.56 119 GLU A N 1
ATOM 970 C CA . GLU A 1 119 ? 7.787 -4.110 17.091 1.00 95.56 119 GLU A CA 1
ATOM 971 C C . GLU A 1 119 ? 8.256 -5.533 17.382 1.00 95.56 119 GLU A C 1
ATOM 973 O O . GLU A 1 119 ? 9.375 -5.912 17.000 1.00 95.56 119 GLU A O 1
ATOM 978 N N . SER A 1 120 ? 7.381 -6.351 17.967 1.00 97.38 120 SER A N 1
ATOM 979 C CA . SER A 1 120 ? 7.684 -7.732 18.320 1.00 97.38 120 SER A CA 1
ATOM 980 C C . SER A 1 120 ? 7.727 -8.642 17.085 1.00 97.38 120 SER A C 1
ATOM 982 O O . SER A 1 120 ? 7.394 -8.257 15.958 1.00 97.38 120 SER A O 1
ATOM 984 N N . LYS A 1 121 ? 8.200 -9.879 17.273 1.00 96.69 121 LYS A N 1
ATOM 985 C CA . LYS A 1 121 ? 8.118 -10.904 16.224 1.00 96.69 121 LYS A CA 1
ATOM 986 C C . LYS A 1 121 ? 6.661 -11.280 15.940 1.00 96.69 121 LYS A C 1
ATOM 988 O O . LYS A 1 121 ?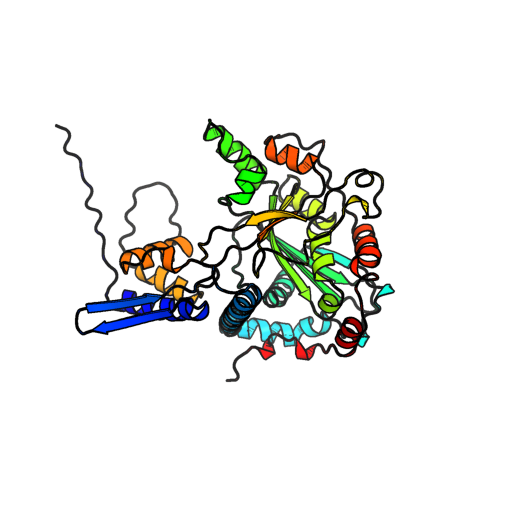 6.314 -11.456 14.778 1.00 96.69 121 LYS A O 1
ATOM 993 N N . GLU A 1 122 ? 5.842 -11.359 16.982 1.00 97.12 122 GLU A N 1
ATOM 994 C CA . GLU A 1 122 ? 4.429 -11.713 16.888 1.00 97.12 122 GLU A CA 1
ATOM 995 C C . GLU A 1 122 ? 3.651 -10.690 16.056 1.00 97.12 122 GLU A C 1
ATOM 997 O O . GLU A 1 122 ? 3.019 -11.075 15.076 1.00 97.12 122 GLU A O 1
ATOM 1002 N N . ASP A 1 123 ? 3.818 -9.389 16.319 1.00 97.44 123 ASP A N 1
ATOM 1003 C CA . ASP A 1 123 ? 3.166 -8.333 15.526 1.00 97.44 123 ASP A CA 1
ATOM 1004 C C . ASP A 1 123 ? 3.545 -8.420 14.047 1.00 97.44 123 ASP A C 1
ATOM 1006 O O . ASP A 1 123 ? 2.720 -8.231 13.154 1.00 97.44 123 ASP A O 1
ATOM 1010 N N . LYS A 1 124 ? 4.822 -8.702 13.768 1.00 96.88 124 LYS A N 1
ATOM 1011 C CA . LYS A 1 124 ? 5.336 -8.820 12.398 1.00 96.88 124 LYS A CA 1
ATOM 1012 C C . LYS A 1 124 ? 4.792 -10.057 11.696 1.00 96.88 124 LYS A C 1
ATOM 1014 O O . LYS A 1 124 ? 4.562 -9.989 10.488 1.00 96.88 124 LYS A O 1
ATOM 1019 N N . ASP A 1 125 ? 4.592 -11.156 12.418 1.00 97.62 125 ASP A N 1
ATOM 1020 C CA . ASP A 1 125 ? 3.978 -12.372 11.889 1.00 97.62 125 ASP A CA 1
ATOM 1021 C C . ASP A 1 125 ? 2.470 -12.153 11.649 1.00 97.62 125 ASP A C 1
ATOM 1023 O O . ASP A 1 125 ? 1.985 -12.457 10.559 1.00 97.62 125 ASP A O 1
ATOM 1027 N N . ILE A 1 126 ? 1.749 -11.500 12.568 1.00 98.25 126 ILE A N 1
ATOM 1028 C CA . ILE A 1 126 ? 0.345 -11.089 12.377 1.00 98.25 126 ILE A CA 1
ATOM 1029 C C . ILE A 1 126 ? 0.214 -10.164 11.158 1.00 98.25 126 ILE A C 1
ATOM 1031 O O . ILE A 1 126 ? -0.563 -10.433 10.240 1.00 98.25 126 ILE A O 1
ATOM 1035 N N . PHE A 1 127 ? 1.031 -9.110 11.083 1.00 97.44 127 PHE A N 1
ATOM 1036 C CA . PHE A 1 127 ? 1.057 -8.206 9.935 1.00 97.44 127 PHE A CA 1
ATOM 1037 C C . PHE A 1 127 ? 1.378 -8.953 8.636 1.00 97.44 127 PHE A C 1
ATOM 1039 O O . PHE A 1 127 ? 0.753 -8.706 7.605 1.00 97.44 127 PHE A O 1
ATOM 1046 N N . ARG A 1 128 ? 2.345 -9.882 8.658 1.00 95.62 128 ARG A N 1
ATOM 1047 C CA . ARG A 1 128 ? 2.699 -10.696 7.487 1.00 95.62 128 ARG A CA 1
ATOM 1048 C C . ARG A 1 128 ? 1.525 -11.551 7.025 1.00 95.62 128 ARG A C 1
ATOM 1050 O O . ARG A 1 128 ? 1.341 -11.655 5.816 1.00 95.62 128 ARG A O 1
ATOM 1057 N N . TYR A 1 129 ? 0.770 -12.147 7.944 1.00 97.12 129 TYR A N 1
ATOM 1058 C CA . TYR A 1 129 ? -0.428 -12.911 7.611 1.00 97.12 129 TYR A CA 1
ATOM 1059 C C . TYR A 1 129 ? -1.460 -12.015 6.910 1.00 97.12 129 TYR A C 1
ATOM 1061 O O . TYR A 1 129 ? -1.809 -12.259 5.755 1.00 97.12 129 TYR A O 1
ATOM 1069 N N . PHE A 1 130 ? -1.854 -10.903 7.535 1.00 96.81 130 PHE A N 1
ATOM 1070 C CA . PHE A 1 130 ? -2.866 -10.003 6.970 1.00 96.81 130 PHE A CA 1
ATOM 1071 C C . PHE A 1 130 ? -2.417 -9.286 5.693 1.00 96.81 130 PHE A C 1
ATOM 1073 O O . PHE A 1 130 ? -3.232 -8.967 4.833 1.00 96.81 130 PHE A O 1
ATOM 1080 N N . ARG A 1 131 ? -1.110 -9.106 5.487 1.00 94.56 131 ARG A N 1
ATOM 1081 C CA . ARG A 1 131 ? -0.547 -8.565 4.242 1.00 94.56 131 ARG A CA 1
ATOM 1082 C C . ARG A 1 131 ? -0.919 -9.381 3.004 1.00 94.56 131 ARG A C 1
ATOM 1084 O O . ARG A 1 131 ? -0.967 -8.813 1.913 1.00 94.56 131 ARG A O 1
ATOM 1091 N N . TYR A 1 132 ? -1.164 -10.683 3.140 1.00 93.75 132 TYR A N 1
ATOM 1092 C CA . TYR A 1 132 ? -1.582 -11.531 2.023 1.00 93.75 132 TYR A CA 1
ATOM 1093 C C . TYR A 1 132 ? -3.033 -11.278 1.573 1.00 93.75 132 TYR A C 1
ATOM 1095 O O . TYR A 1 132 ? -3.433 -11.773 0.522 1.00 93.75 132 TYR A O 1
ATOM 1103 N N . TYR A 1 133 ? -3.818 -10.483 2.310 1.00 92.31 133 TYR A N 1
ATOM 1104 C CA . TYR A 1 133 ? -5.144 -10.047 1.862 1.00 92.31 133 TYR A CA 1
ATOM 1105 C C . TYR A 1 133 ? -5.073 -8.975 0.771 1.00 92.31 133 TYR A C 1
ATOM 1107 O O . TYR A 1 133 ? -6.001 -8.865 -0.028 1.00 92.31 133 TYR A O 1
ATOM 1115 N N . GLN A 1 134 ? -3.977 -8.214 0.692 1.00 90.81 134 GLN A N 1
ATOM 1116 C CA . GLN A 1 134 ? -3.772 -7.270 -0.401 1.00 90.81 134 GLN A CA 1
ATOM 1117 C C . GLN A 1 134 ? -3.702 -8.026 -1.732 1.00 90.81 134 GLN A C 1
ATOM 1119 O O . GLN A 1 134 ? -2.925 -8.969 -1.868 1.00 90.81 134 GLN A O 1
ATOM 1124 N N . SER A 1 135 ? -4.489 -7.594 -2.720 1.00 85.75 135 SER A N 1
ATOM 1125 C CA . SER A 1 135 ? -4.529 -8.258 -4.028 1.00 85.75 135 SER A CA 1
ATOM 1126 C C . SER A 1 135 ? -3.188 -8.184 -4.753 1.00 85.75 135 SER A C 1
ATOM 1128 O O . SER A 1 135 ? -2.731 -9.161 -5.331 1.00 85.75 135 SER A O 1
ATOM 1130 N N . VAL A 1 136 ? -2.535 -7.022 -4.704 1.00 84.75 136 VAL A N 1
ATOM 1131 C CA . VAL A 1 136 ? -1.275 -6.796 -5.410 1.00 84.75 136 VAL A CA 1
ATOM 1132 C C . VAL A 1 136 ? -0.151 -7.643 -4.791 1.00 84.75 136 VAL A C 1
ATOM 1134 O O . VAL A 1 136 ? 0.089 -7.533 -3.583 1.00 84.75 136 VAL A O 1
ATOM 1137 N N . PRO A 1 137 ? 0.590 -8.437 -5.591 1.00 75.69 137 PRO A N 1
ATOM 1138 C CA . PRO A 1 137 ? 1.699 -9.248 -5.114 1.00 75.69 137 PRO A CA 1
ATOM 1139 C C . PRO A 1 137 ? 2.774 -8.407 -4.438 1.00 75.69 137 PRO A C 1
ATOM 1141 O O . PRO A 1 137 ? 3.376 -7.503 -5.019 1.00 75.69 137 PRO A O 1
ATOM 1144 N N . ASN A 1 138 ? 3.065 -8.757 -3.191 1.00 71.81 138 ASN A N 1
ATOM 1145 C CA . ASN A 1 138 ? 3.939 -7.960 -2.356 1.00 71.81 138 ASN A CA 1
ATOM 1146 C C . ASN A 1 138 ? 5.289 -8.646 -2.115 1.00 71.81 138 ASN A C 1
ATOM 1148 O O . ASN A 1 138 ? 5.367 -9.803 -1.698 1.00 71.81 138 ASN A O 1
ATOM 1152 N N . SER A 1 139 ? 6.377 -7.895 -2.295 1.00 65.31 139 SER A N 1
ATOM 1153 C CA . SER A 1 139 ? 7.735 -8.305 -1.906 1.00 65.31 139 SER A CA 1
ATOM 1154 C C . SER A 1 139 ? 8.208 -7.500 -0.699 1.00 65.31 139 SER A C 1
ATOM 1156 O O . SER A 1 139 ? 7.884 -6.318 -0.599 1.00 65.31 139 SER A O 1
ATOM 1158 N N . PRO A 1 140 ? 8.891 -8.096 0.295 1.00 62.97 140 PRO A N 1
ATOM 1159 C CA . PRO A 1 140 ? 9.447 -7.318 1.399 1.00 62.97 140 PRO A CA 1
ATOM 1160 C C . PRO A 1 140 ? 10.436 -6.279 0.848 1.00 62.97 140 PRO A C 1
ATOM 1162 O O . PRO A 1 140 ? 11.410 -6.638 0.188 1.00 62.97 140 PRO A O 1
ATOM 1165 N N . GLY A 1 141 ? 10.163 -4.996 1.094 1.00 65.56 141 GLY A N 1
ATOM 1166 C CA . GLY A 1 141 ? 11.082 -3.908 0.770 1.00 65.56 141 GLY A CA 1
ATOM 1167 C C . GLY A 1 141 ? 12.334 -3.938 1.652 1.00 65.56 141 GLY A C 1
ATOM 1168 O O . GLY A 1 141 ? 12.324 -4.487 2.757 1.00 65.56 141 GLY A O 1
ATOM 1169 N N . VAL A 1 142 ? 13.414 -3.328 1.165 1.00 68.06 142 VAL A N 1
ATOM 1170 C CA . VAL A 1 142 ? 14.671 -3.139 1.907 1.00 68.06 142 VAL A CA 1
ATOM 1171 C C . VAL A 1 142 ? 14.816 -1.658 2.259 1.00 68.06 142 VAL A C 1
ATOM 1173 O O . VAL A 1 142 ? 14.399 -0.798 1.487 1.00 68.06 142 VAL A O 1
ATOM 1176 N N . GLY A 1 143 ? 15.421 -1.353 3.408 1.00 84.81 143 GLY A N 1
ATOM 1177 C CA . GLY A 1 143 ? 15.650 0.019 3.871 1.00 84.81 143 GLY A CA 1
ATOM 1178 C C . GLY A 1 143 ? 14.653 0.459 4.942 1.00 84.81 143 GLY A C 1
ATOM 1179 O O . GLY A 1 143 ? 14.247 -0.348 5.781 1.00 84.81 143 GLY A O 1
ATOM 1180 N N . ARG A 1 144 ? 14.288 1.750 4.935 1.00 91.25 144 ARG A N 1
ATOM 1181 C CA . ARG A 1 144 ? 13.307 2.316 5.876 1.00 91.25 144 ARG A CA 1
ATOM 1182 C C . ARG A 1 144 ? 11.978 1.598 5.688 1.00 91.25 144 ARG A C 1
ATOM 1184 O O . ARG A 1 144 ? 11.448 1.583 4.583 1.00 91.25 144 ARG A O 1
ATOM 1191 N N . ARG A 1 145 ? 11.470 0.973 6.743 1.00 93.25 145 ARG A N 1
ATOM 1192 C CA . ARG A 1 145 ? 10.155 0.342 6.759 1.00 93.25 145 ARG A CA 1
ATOM 1193 C C . ARG A 1 145 ? 9.679 0.140 8.182 1.00 93.25 145 ARG A C 1
ATOM 1195 O O . ARG A 1 145 ? 10.481 -0.171 9.067 1.00 93.25 145 ARG A O 1
ATOM 1202 N N . PHE A 1 146 ? 8.378 0.238 8.351 1.00 96.50 146 PHE A N 1
ATOM 1203 C CA . PHE A 1 146 ? 7.676 -0.206 9.539 1.00 96.50 146 PHE A CA 1
ATOM 1204 C C . PHE A 1 146 ? 6.233 -0.515 9.163 1.00 96.50 146 PHE A C 1
ATOM 1206 O O . PHE A 1 146 ? 5.770 -0.199 8.064 1.00 96.50 146 PHE A O 1
ATOM 1213 N N . SER A 1 147 ? 5.556 -1.203 10.059 1.00 97.31 147 SER A N 1
ATOM 1214 C CA . SER A 1 147 ? 4.178 -1.614 9.878 1.00 97.31 147 SER A CA 1
ATOM 1215 C C . SER A 1 147 ? 3.398 -1.314 11.140 1.00 97.31 147 SER A C 1
ATOM 1217 O O . SER A 1 147 ? 3.981 -1.242 12.221 1.00 97.31 147 SER A O 1
ATOM 1219 N N . ALA A 1 148 ? 2.095 -1.150 10.983 1.00 98.62 148 ALA A N 1
ATOM 1220 C CA . ALA A 1 148 ? 1.160 -0.979 12.072 1.00 98.62 148 ALA A CA 1
ATOM 1221 C C . ALA A 1 148 ? -0.074 -1.852 11.838 1.00 98.62 148 ALA A C 1
ATOM 1223 O O . ALA A 1 148 ? -0.450 -2.130 10.692 1.00 98.62 148 ALA A O 1
ATOM 1224 N N . ILE A 1 149 ? -0.695 -2.266 12.933 1.00 98.81 149 ILE A N 1
ATOM 1225 C CA . ILE A 1 149 ? -1.988 -2.943 12.955 1.00 98.81 149 ILE A CA 1
ATOM 1226 C C . ILE A 1 149 ? -2.987 -1.973 13.583 1.00 98.81 149 ILE A C 1
ATOM 1228 O O . ILE A 1 149 ? -2.685 -1.326 14.585 1.00 98.81 149 ILE A O 1
ATOM 1232 N N . ILE A 1 150 ? -4.160 -1.857 12.969 1.00 98.81 150 ILE A N 1
ATOM 1233 C CA . ILE A 1 150 ? -5.266 -1.046 13.466 1.00 98.81 150 ILE A CA 1
ATOM 1234 C C . ILE A 1 150 ? -6.212 -1.992 14.199 1.00 98.81 150 ILE A C 1
ATOM 1236 O O . ILE A 1 150 ? -6.842 -2.838 13.560 1.00 98.81 150 ILE A O 1
ATOM 1240 N N . TYR A 1 151 ? -6.299 -1.855 15.516 1.00 98.69 151 TYR A N 1
ATOM 1241 C CA . TYR A 1 151 ? -7.233 -2.606 16.350 1.00 98.69 151 TYR A CA 1
ATOM 1242 C C . TYR A 1 151 ? -8.515 -1.807 16.572 1.00 98.69 151 TYR A C 1
ATOM 1244 O O . TYR A 1 151 ? -8.479 -0.585 16.646 1.00 98.69 151 TYR A O 1
ATOM 1252 N N . ASP A 1 152 ? -9.643 -2.493 16.683 1.00 98.50 152 ASP A N 1
ATOM 1253 C CA . ASP A 1 152 ? -10.885 -1.955 17.213 1.00 98.50 152 ASP A CA 1
ATOM 1254 C C . ASP A 1 152 ? -10.950 -2.267 18.705 1.00 98.50 152 ASP A C 1
ATOM 1256 O O . ASP A 1 152 ? -11.270 -3.390 19.098 1.00 98.50 152 ASP A O 1
ATOM 1260 N N . VAL A 1 153 ? -10.619 -1.281 19.532 1.00 98.31 153 VAL A N 1
ATOM 1261 C CA . VAL A 1 153 ? -10.575 -1.419 20.995 1.00 98.31 153 VAL A CA 1
ATOM 1262 C C . VAL A 1 153 ? -11.905 -1.069 21.665 1.00 98.31 153 VAL A C 1
ATOM 1264 O O . VAL A 1 153 ? -12.027 -1.127 22.885 1.00 98.31 153 VAL A O 1
ATOM 1267 N N . GLY A 1 154 ? -12.917 -0.684 20.882 1.00 97.38 154 GLY A N 1
ATOM 1268 C CA . GLY A 1 154 ? -14.240 -0.328 21.397 1.00 97.38 154 GLY A CA 1
ATOM 1269 C C . GLY A 1 154 ? -15.207 -1.508 21.502 1.00 97.38 154 GLY A C 1
ATOM 1270 O O . GLY A 1 154 ? -16.271 -1.390 22.114 1.00 97.38 154 GLY A O 1
ATOM 1271 N N . GLN A 1 155 ? -14.841 -2.654 20.927 1.00 96.06 155 GLN A N 1
ATOM 1272 C CA . GLN A 1 155 ? -15.624 -3.884 21.012 1.00 96.06 155 GLN A CA 1
ATOM 1273 C C . GLN A 1 155 ? -15.366 -4.626 22.326 1.00 96.06 155 GLN A C 1
ATOM 1275 O O . GLN A 1 155 ? -14.398 -4.376 23.040 1.00 96.06 155 GLN A O 1
ATOM 1280 N N . LYS A 1 156 ? -16.217 -5.614 22.633 1.00 94.94 156 LYS A N 1
ATOM 1281 C CA . LYS A 1 156 ? -16.039 -6.479 23.815 1.00 94.94 156 LYS A CA 1
ATOM 1282 C C . LYS A 1 156 ? -14.691 -7.215 23.809 1.00 94.94 156 LYS A C 1
ATOM 1284 O O . LYS A 1 156 ? -14.140 -7.523 24.863 1.00 94.94 156 LYS A O 1
ATOM 1289 N N . THR A 1 157 ? -14.194 -7.545 22.625 1.00 94.62 157 THR A N 1
ATOM 1290 C CA . THR A 1 157 ? -12.880 -8.144 22.411 1.00 94.62 157 THR A CA 1
ATOM 1291 C C . THR A 1 157 ? -12.225 -7.393 21.275 1.00 94.62 157 THR A C 1
ATOM 1293 O O . THR A 1 157 ? -12.875 -7.165 20.259 1.00 94.62 157 THR A O 1
ATOM 1296 N N . GLU A 1 158 ? -10.963 -7.015 21.444 1.00 96.12 158 GLU A N 1
ATOM 1297 C CA . GLU A 1 158 ? -10.244 -6.277 20.413 1.00 96.12 158 GLU A CA 1
ATOM 1298 C C . GLU A 1 158 ? -10.100 -7.123 19.145 1.00 96.12 158 GLU A C 1
ATOM 1300 O O . GLU A 1 158 ? -9.726 -8.298 19.205 1.00 96.12 158 GLU A O 1
ATOM 1305 N N . ARG A 1 159 ? -10.387 -6.523 17.989 1.00 97.19 159 ARG A N 1
ATOM 1306 C CA . ARG A 1 159 ? -10.282 -7.175 16.674 1.00 97.19 159 ARG A CA 1
ATOM 1307 C C . ARG A 1 159 ? -9.502 -6.296 15.712 1.00 97.19 159 ARG A C 1
ATOM 1309 O O . ARG A 1 159 ? -9.380 -5.098 15.925 1.00 97.19 159 ARG A O 1
ATOM 1316 N N . ILE A 1 160 ? -8.967 -6.864 14.641 1.00 98.31 160 ILE A N 1
ATOM 1317 C CA . ILE A 1 160 ? -8.195 -6.104 13.656 1.00 98.31 160 ILE A CA 1
ATOM 1318 C C . ILE A 1 160 ? -9.135 -5.467 12.629 1.00 98.31 160 ILE A C 1
ATOM 1320 O O . ILE A 1 160 ? -9.832 -6.159 11.892 1.00 98.31 160 ILE A O 1
ATOM 1324 N N . ILE A 1 161 ? -9.086 -4.138 12.536 1.00 98.62 161 ILE A N 1
ATOM 1325 C CA . ILE A 1 161 ? -9.730 -3.346 11.480 1.00 98.62 161 ILE A CA 1
ATOM 1326 C C . ILE A 1 161 ? -8.938 -3.463 10.181 1.00 98.62 161 ILE A C 1
ATOM 1328 O O . ILE A 1 161 ? -9.502 -3.581 9.092 1.00 98.62 161 ILE A O 1
ATOM 1332 N N . GLY A 1 162 ? -7.613 -3.383 10.279 1.00 98.31 162 GLY A N 1
ATOM 1333 C CA . GLY A 1 162 ? -6.749 -3.276 9.117 1.00 98.31 162 GLY A CA 1
ATOM 1334 C C . GLY A 1 162 ? -5.273 -3.209 9.461 1.00 98.31 162 GLY A C 1
ATOM 1335 O O . GLY A 1 162 ? -4.874 -3.240 10.622 1.00 98.31 162 GLY A O 1
ATOM 1336 N N . ILE A 1 163 ? -4.452 -3.099 8.424 1.00 98.31 163 ILE A N 1
ATOM 1337 C CA . ILE A 1 163 ? -3.001 -2.981 8.537 1.00 98.31 163 ILE A CA 1
ATOM 1338 C C . ILE A 1 163 ? -2.464 -1.876 7.627 1.00 98.31 163 ILE A C 1
ATOM 1340 O O . ILE A 1 163 ? -2.987 -1.631 6.535 1.00 98.31 163 ILE A O 1
ATOM 1344 N N . ILE A 1 164 ? -1.380 -1.243 8.073 1.00 98.25 164 ILE A N 1
ATOM 1345 C CA . ILE A 1 164 ? -0.652 -0.193 7.355 1.00 98.25 164 ILE A CA 1
ATOM 1346 C C . ILE A 1 164 ? 0.813 -0.615 7.246 1.00 98.25 164 ILE A C 1
ATOM 1348 O O . ILE A 1 164 ? 1.447 -0.972 8.236 1.00 98.25 164 ILE A O 1
ATOM 1352 N N . GLY A 1 165 ? 1.375 -0.574 6.042 1.00 96.62 165 GLY A N 1
ATOM 1353 C CA . GLY A 1 165 ? 2.790 -0.835 5.797 1.00 96.62 165 GLY A CA 1
ATOM 1354 C C . GLY A 1 165 ? 3.429 0.315 5.046 1.00 96.62 165 GLY A C 1
ATOM 1355 O O . GLY A 1 165 ? 3.092 0.573 3.888 1.00 96.62 165 GLY A O 1
ATOM 1356 N N . LEU A 1 166 ? 4.396 0.960 5.691 1.00 96.50 166 LEU A N 1
ATOM 1357 C CA . LEU A 1 166 ? 5.166 2.059 5.128 1.00 96.50 166 LEU A CA 1
ATOM 1358 C C . LEU A 1 166 ? 6.582 1.579 4.810 1.00 96.50 166 LEU A C 1
ATOM 1360 O O . LEU A 1 166 ? 7.230 0.903 5.612 1.00 96.50 166 LEU A O 1
ATOM 1364 N N . GLN A 1 167 ? 7.092 1.953 3.640 1.00 93.88 167 GLN A N 1
ATOM 1365 C CA . GLN A 1 167 ? 8.474 1.688 3.232 1.00 93.88 167 GLN A CA 1
ATOM 1366 C C . GLN A 1 167 ? 9.104 2.914 2.571 1.00 93.88 167 GLN A C 1
ATOM 1368 O O . GLN A 1 167 ? 8.400 3.829 2.165 1.00 93.88 167 GLN A O 1
ATOM 1373 N N . GLY A 1 168 ? 10.429 2.954 2.451 1.00 91.75 168 GLY A N 1
ATOM 1374 C CA . GLY A 1 168 ? 11.123 4.043 1.770 1.00 91.75 168 GLY A CA 1
ATOM 1375 C C . GLY A 1 168 ? 10.596 4.218 0.347 1.00 91.75 168 GLY A C 1
ATOM 1376 O O . GLY A 1 168 ? 10.469 3.242 -0.393 1.00 91.75 168 GLY A O 1
ATOM 1377 N N . ALA A 1 169 ? 10.279 5.457 -0.029 1.00 85.94 169 ALA A N 1
ATOM 1378 C CA . ALA A 1 169 ? 9.774 5.749 -1.362 1.00 85.94 169 ALA A CA 1
ATOM 1379 C C . ALA A 1 169 ? 10.818 5.407 -2.437 1.00 85.94 169 ALA A C 1
ATOM 1381 O O . ALA A 1 169 ? 12.021 5.614 -2.247 1.00 85.94 169 ALA A O 1
ATOM 1382 N N . ALA A 1 170 ? 10.356 4.895 -3.582 1.00 83.88 170 ALA A N 1
ATOM 1383 C CA . ALA A 1 170 ? 11.228 4.592 -4.711 1.00 83.88 170 ALA A 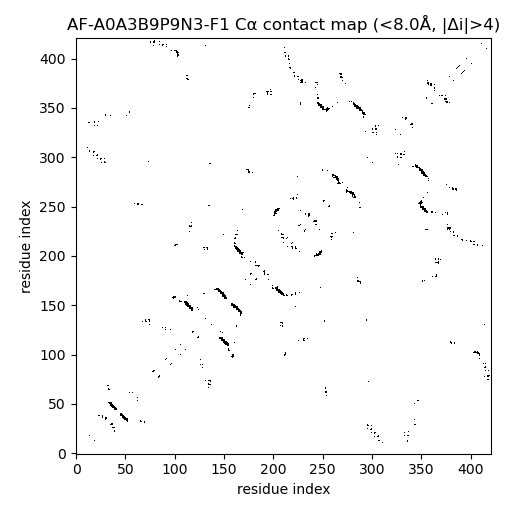CA 1
ATOM 1384 C C . ALA A 1 170 ? 12.015 5.840 -5.135 1.00 83.88 170 ALA A C 1
ATOM 1386 O O . ALA A 1 170 ? 11.455 6.933 -5.223 1.00 83.88 170 ALA A O 1
ATOM 1387 N N . TYR A 1 171 ? 13.308 5.691 -5.430 1.00 85.25 171 TYR A N 1
ATOM 1388 C CA . TYR A 1 171 ? 14.110 6.836 -5.862 1.00 85.25 171 TYR A CA 1
ATOM 1389 C C . TYR A 1 171 ? 13.567 7.433 -7.167 1.00 85.25 171 TYR A C 1
ATOM 1391 O O . TYR A 1 171 ? 13.469 8.645 -7.292 1.00 85.25 171 TYR A O 1
ATOM 1399 N N . SER A 1 172 ? 13.154 6.606 -8.125 1.00 82.69 172 SER A N 1
ATOM 1400 C CA . SER A 1 172 ? 12.604 7.037 -9.413 1.00 82.69 172 SER A CA 1
ATOM 1401 C C . SER A 1 172 ? 11.074 7.012 -9.407 1.00 82.69 172 SER A C 1
ATOM 1403 O O . SER A 1 172 ? 10.491 5.928 -9.403 1.00 82.69 172 SER A O 1
ATOM 1405 N N . SER A 1 173 ? 10.441 8.186 -9.432 1.00 88.69 173 SER A N 1
ATOM 1406 C CA . SER A 1 173 ? 9.002 8.354 -9.669 1.00 88.69 173 SER A CA 1
ATOM 1407 C C . SER A 1 173 ? 8.784 9.687 -10.381 1.00 88.69 173 SER A C 1
ATOM 1409 O O . SER A 1 173 ? 8.915 10.732 -9.751 1.00 88.69 173 SER A O 1
ATOM 1411 N N . SER A 1 174 ? 8.498 9.648 -11.686 1.00 90.56 174 SER A N 1
ATOM 1412 C CA . SER A 1 174 ? 8.356 10.845 -12.529 1.00 90.56 174 SER A CA 1
ATOM 1413 C C . SER A 1 174 ? 7.256 11.768 -12.016 1.00 90.56 174 SER A C 1
ATOM 1415 O O . SER A 1 174 ? 7.552 12.911 -11.695 1.00 90.56 174 SER A O 1
ATOM 1417 N N . SER A 1 175 ? 6.032 11.262 -11.826 1.00 93.81 175 SER A N 1
ATOM 1418 C CA . SER A 1 175 ? 4.903 12.092 -11.373 1.00 93.81 175 SER A CA 1
ATOM 1419 C C . SER A 1 175 ? 5.149 12.743 -10.015 1.00 93.81 175 SER A C 1
ATOM 1421 O O . SER A 1 175 ? 4.791 13.897 -9.810 1.00 93.81 175 SER A O 1
ATOM 1423 N N . ARG A 1 176 ? 5.806 12.037 -9.083 1.00 94.31 176 ARG A N 1
ATOM 1424 C CA . ARG A 1 176 ? 6.196 12.640 -7.800 1.00 94.31 176 ARG A CA 1
ATOM 1425 C C . ARG A 1 176 ? 7.226 13.739 -8.002 1.00 94.31 176 ARG A C 1
ATOM 1427 O O . ARG A 1 176 ? 7.086 14.813 -7.426 1.00 94.31 176 ARG A O 1
ATOM 1434 N N . ASP A 1 177 ? 8.301 13.420 -8.716 1.00 94.50 177 ASP A N 1
ATOM 1435 C CA . ASP A 1 177 ? 9.429 14.331 -8.856 1.00 94.50 177 ASP A CA 1
ATOM 1436 C C . ASP A 1 177 ? 8.997 15.609 -9.593 1.00 94.50 177 ASP A C 1
ATOM 1438 O O . ASP A 1 177 ? 9.411 16.695 -9.203 1.00 94.50 177 ASP A O 1
ATOM 1442 N N . GLU A 1 178 ? 8.091 15.502 -10.564 1.00 95.06 178 GLU A N 1
ATOM 1443 C CA . GLU A 1 178 ? 7.466 16.640 -11.240 1.00 95.06 178 GLU A CA 1
ATOM 1444 C C . GLU A 1 178 ? 6.562 17.448 -10.296 1.00 95.06 178 GLU A C 1
ATOM 1446 O O . GLU A 1 178 ? 6.772 18.650 -10.126 1.00 95.06 178 GLU A O 1
ATOM 1451 N N . TYR A 1 179 ? 5.626 16.795 -9.596 1.00 96.00 179 TYR A N 1
ATOM 1452 C CA . TYR A 1 179 ? 4.702 17.460 -8.667 1.00 96.00 179 TYR A CA 1
ATOM 1453 C C . TYR A 1 179 ? 5.422 18.207 -7.527 1.00 96.00 179 TYR A C 1
ATOM 1455 O O . TYR A 1 179 ? 5.025 19.302 -7.116 1.00 96.00 179 TYR A O 1
ATOM 1463 N N . LEU A 1 180 ? 6.515 17.635 -7.014 1.00 95.50 180 LEU A N 1
ATOM 1464 C CA . LEU A 1 180 ? 7.330 18.243 -5.959 1.00 95.50 180 LEU A CA 1
ATOM 1465 C C . LEU A 1 180 ? 8.448 19.144 -6.489 1.00 95.50 180 LEU A C 1
ATOM 1467 O O . LEU A 1 180 ? 9.222 19.660 -5.685 1.00 95.50 180 LEU A O 1
ATOM 1471 N N . LYS A 1 181 ? 8.551 19.355 -7.806 1.00 95.06 181 LYS A N 1
ATOM 1472 C CA . LYS A 1 181 ? 9.613 20.168 -8.424 1.00 95.06 181 LYS A CA 1
ATOM 1473 C C . LYS A 1 181 ? 11.025 19.681 -8.051 1.00 95.06 181 LYS A C 1
ATOM 1475 O O . LYS A 1 181 ? 11.939 20.470 -7.819 1.00 95.06 181 LYS A O 1
ATOM 1480 N N . TRP A 1 182 ? 11.192 18.364 -7.952 1.00 94.06 182 TRP A N 1
ATOM 1481 C CA . TRP A 1 182 ? 12.471 17.678 -7.743 1.00 94.06 182 TRP A CA 1
ATOM 1482 C C . TRP A 1 182 ? 13.163 17.287 -9.052 1.00 94.06 182 TRP A C 1
ATOM 1484 O O . TRP A 1 182 ? 14.266 16.754 -8.998 1.00 94.06 182 TRP A O 1
ATOM 1494 N N . SER A 1 183 ? 12.529 17.512 -10.202 1.00 90.31 183 SER A N 1
ATOM 1495 C CA . SER A 1 183 ? 13.106 17.349 -11.539 1.00 90.31 183 SER A CA 1
ATOM 1496 C C . SER A 1 183 ? 13.304 18.703 -12.227 1.00 90.31 183 SER A C 1
ATOM 1498 O O . SER A 1 183 ? 12.802 19.722 -11.756 1.00 90.31 183 SER A O 1
ATOM 1500 N N . ASN A 1 184 ? 13.996 18.709 -13.372 1.00 87.31 184 ASN A N 1
ATOM 1501 C CA . ASN A 1 184 ? 14.208 19.901 -14.210 1.00 87.31 184 ASN A CA 1
ATOM 1502 C C . ASN A 1 184 ? 14.910 21.061 -13.471 1.00 87.31 184 ASN A C 1
ATOM 1504 O O . ASN A 1 184 ? 14.578 22.225 -13.671 1.00 87.31 184 ASN A O 1
ATOM 1508 N N . ILE A 1 185 ? 15.873 20.733 -12.605 1.00 89.56 185 ILE A N 1
ATOM 1509 C CA . ILE A 1 185 ? 16.727 21.703 -11.908 1.00 89.56 185 ILE A CA 1
ATOM 1510 C C . ILE A 1 185 ? 18.063 21.790 -12.656 1.00 89.56 185 ILE A C 1
ATOM 1512 O O . ILE A 1 185 ? 18.696 20.762 -12.898 1.00 89.56 185 ILE A O 1
ATOM 1516 N N . ASP A 1 186 ? 18.515 23.006 -12.979 1.00 89.94 186 ASP A N 1
ATOM 1517 C CA . ASP A 1 186 ? 19.734 23.243 -13.774 1.00 89.94 186 ASP A CA 1
ATOM 1518 C C . ASP A 1 186 ? 20.978 22.569 -13.170 1.00 89.94 186 ASP A C 1
ATOM 1520 O O . ASP A 1 186 ? 21.826 22.005 -13.869 1.00 89.94 186 ASP A O 1
ATOM 1524 N N . SER A 1 187 ? 21.079 22.585 -11.839 1.00 93.81 187 SER A N 1
ATOM 1525 C CA . SER A 1 187 ? 22.153 21.934 -11.096 1.00 93.81 187 SER A CA 1
ATOM 1526 C C . SER A 1 187 ? 21.774 20.513 -10.676 1.00 93.81 187 SER A C 1
ATOM 1528 O O . SER A 1 187 ? 21.010 20.307 -9.732 1.00 93.81 187 SER A O 1
ATOM 1530 N N . ARG A 1 188 ? 22.429 19.507 -11.274 1.00 90.62 188 ARG A N 1
ATOM 1531 C CA . ARG A 1 188 ? 22.303 18.092 -10.856 1.00 90.62 188 ARG A CA 1
ATOM 1532 C C . ARG A 1 188 ? 22.621 17.863 -9.375 1.00 90.62 188 ARG A C 1
ATOM 1534 O O . ARG A 1 188 ? 22.075 16.952 -8.755 1.00 90.62 188 ARG A O 1
ATOM 1541 N N . ALA A 1 189 ? 23.547 18.640 -8.811 1.00 92.12 189 ALA A N 1
ATOM 1542 C CA . ALA A 1 189 ? 23.901 18.531 -7.398 1.00 92.12 189 ALA A CA 1
ATOM 1543 C C . ALA A 1 189 ? 22.752 19.018 -6.502 1.00 92.12 189 ALA A C 1
ATOM 1545 O O . ALA A 1 189 ? 22.446 18.385 -5.492 1.00 92.12 189 ALA A O 1
ATOM 1546 N N . GLU A 1 190 ? 22.089 20.104 -6.900 1.00 90.88 190 GLU A N 1
ATOM 1547 C CA . GLU A 1 190 ? 20.922 20.632 -6.199 1.00 90.88 190 GLU A CA 1
ATOM 1548 C C . GLU A 1 190 ? 19.713 19.701 -6.332 1.00 90.88 190 GLU A C 1
ATOM 1550 O O . GLU A 1 190 ? 19.082 19.394 -5.320 1.00 90.88 190 GLU A O 1
ATOM 1555 N N . GLU A 1 191 ? 19.444 19.195 -7.540 1.00 92.56 191 GLU A N 1
ATOM 1556 C CA . GLU A 1 191 ? 18.402 18.197 -7.814 1.00 92.56 191 GLU A CA 1
ATOM 1557 C C . GLU A 1 191 ? 18.544 16.997 -6.872 1.00 92.56 191 GLU A C 1
ATOM 1559 O O . GLU A 1 191 ? 17.627 16.642 -6.125 1.00 92.56 191 GLU A O 1
ATOM 1564 N N . LYS A 1 192 ? 19.753 16.424 -6.832 1.00 92.62 192 LYS A N 1
ATOM 1565 C CA . LYS A 1 192 ? 20.078 15.296 -5.964 1.00 92.62 192 LYS A CA 1
ATOM 1566 C C . LYS A 1 192 ? 19.880 15.643 -4.490 1.00 92.62 192 LYS A C 1
ATOM 1568 O O . LYS A 1 192 ? 19.267 14.853 -3.777 1.00 92.62 192 LYS A O 1
ATOM 1573 N N . ARG A 1 193 ? 20.363 16.803 -4.029 1.00 92.94 193 ARG A N 1
ATOM 1574 C CA . ARG A 1 193 ? 20.223 17.243 -2.630 1.00 92.94 193 ARG A CA 1
ATOM 1575 C C . ARG A 1 193 ? 18.753 17.370 -2.227 1.00 92.94 193 ARG A C 1
ATOM 1577 O O . ARG A 1 193 ? 18.355 16.783 -1.222 1.00 92.94 193 ARG A O 1
ATOM 1584 N N . LYS A 1 194 ? 17.949 18.102 -3.010 1.00 93.25 194 LYS A N 1
ATOM 1585 C CA . LYS A 1 194 ? 16.513 18.319 -2.753 1.00 93.25 194 LYS A CA 1
ATOM 1586 C C . LYS A 1 194 ? 15.763 16.994 -2.693 1.00 93.25 194 LYS A C 1
ATOM 1588 O O . LYS A 1 194 ? 15.070 16.713 -1.716 1.00 93.25 194 LYS A O 1
ATOM 1593 N N . LYS A 1 195 ? 15.985 16.140 -3.691 1.00 94.69 195 LYS A N 1
ATOM 1594 C CA . LYS A 1 195 ? 15.363 14.822 -3.779 1.00 94.69 195 LYS A CA 1
ATOM 1595 C C . LYS A 1 195 ? 15.770 13.901 -2.634 1.00 94.69 195 LYS A C 1
ATOM 1597 O O . LYS A 1 195 ? 14.915 13.249 -2.046 1.00 94.69 195 LYS A O 1
ATOM 1602 N N . GLU A 1 196 ? 17.050 13.839 -2.274 1.00 94.31 196 GLU A N 1
ATOM 1603 C CA . GLU A 1 196 ? 17.508 13.021 -1.145 1.00 94.31 196 GLU A CA 1
ATOM 1604 C C . GLU A 1 196 ? 16.945 13.505 0.192 1.00 94.31 196 GLU A C 1
ATOM 1606 O O . GLU A 1 196 ? 16.581 12.678 1.028 1.00 94.31 196 GLU A O 1
ATOM 1611 N N . LEU A 1 197 ? 16.848 14.820 0.400 1.00 93.88 197 LEU A N 1
ATOM 1612 C CA . LEU A 1 197 ? 16.242 15.389 1.601 1.00 93.88 197 LEU A CA 1
ATOM 1613 C C . LEU A 1 197 ? 14.748 15.057 1.677 1.00 93.88 197 LEU A C 1
ATOM 1615 O O . LEU A 1 197 ? 14.274 14.539 2.689 1.00 93.88 197 LEU A O 1
ATOM 1619 N N . GLY A 1 198 ? 14.016 15.274 0.587 1.00 95.31 198 GLY A N 1
ATOM 1620 C CA . GLY A 1 198 ? 12.598 14.950 0.510 1.00 95.31 198 GLY A CA 1
ATOM 1621 C C . GLY A 1 198 ? 12.312 13.453 0.654 1.00 95.31 198 GLY A C 1
ATOM 1622 O O . GLY A 1 198 ? 11.409 13.052 1.389 1.00 95.31 198 GLY A O 1
ATOM 1623 N N . LEU A 1 199 ? 13.133 12.590 0.048 1.00 95.44 199 LEU A N 1
ATOM 1624 C CA . LEU A 1 199 ? 13.042 11.137 0.207 1.00 95.44 199 LEU A CA 1
ATOM 1625 C C . LEU A 1 199 ? 13.317 10.669 1.638 1.00 95.44 199 LEU A C 1
ATOM 1627 O O . LEU A 1 199 ? 12.877 9.579 1.986 1.00 95.44 199 LEU A O 1
ATOM 1631 N N . ARG A 1 200 ? 14.023 11.430 2.485 1.00 95.31 200 ARG A N 1
ATOM 1632 C CA . ARG A 1 200 ? 14.186 11.093 3.915 1.00 95.31 200 ARG A CA 1
ATOM 1633 C C . ARG A 1 200 ? 12.929 11.390 4.729 1.00 95.31 200 ARG A C 1
ATOM 1635 O O . ARG A 1 200 ? 12.686 10.683 5.699 1.00 95.31 200 ARG A O 1
ATOM 1642 N N . ARG A 1 201 ? 12.129 12.370 4.303 1.00 96.44 201 ARG A N 1
ATOM 1643 C CA . ARG A 1 201 ? 10.918 12.871 4.984 1.00 96.44 201 ARG A CA 1
ATOM 1644 C C . ARG A 1 201 ? 9.612 12.354 4.391 1.00 96.44 201 ARG A C 1
ATOM 1646 O O . ARG A 1 201 ? 8.536 12.853 4.696 1.00 96.44 201 ARG A O 1
ATOM 1653 N N . THR A 1 202 ? 9.709 11.366 3.510 1.00 97.00 202 THR A N 1
ATOM 1654 C CA . THR A 1 202 ? 8.558 10.756 2.849 1.00 97.00 202 THR A CA 1
ATOM 1655 C C . THR A 1 202 ? 8.653 9.241 2.887 1.00 97.00 202 THR A C 1
ATOM 1657 O O . THR A 1 202 ? 9.740 8.666 3.035 1.00 97.00 202 THR A O 1
ATOM 1660 N N . MET A 1 203 ? 7.510 8.576 2.771 1.00 96.94 203 MET A N 1
ATOM 1661 C CA . MET A 1 203 ? 7.405 7.118 2.689 1.00 96.94 203 MET A CA 1
ATOM 1662 C C . MET A 1 203 ? 6.445 6.729 1.570 1.00 96.94 203 MET A C 1
ATOM 1664 O O . MET A 1 203 ? 5.633 7.524 1.120 1.00 96.94 203 MET A O 1
ATOM 1668 N N . GLN A 1 204 ? 6.534 5.493 1.110 1.00 94.81 204 GLN A N 1
ATOM 1669 C CA . GLN A 1 204 ? 5.514 4.855 0.305 1.00 94.81 204 GLN A CA 1
ATOM 1670 C C . GLN A 1 204 ? 4.576 4.070 1.224 1.00 94.81 204 GLN A C 1
ATOM 1672 O O . GLN A 1 204 ? 5.030 3.184 1.953 1.00 94.81 204 GLN A O 1
ATOM 1677 N N . LEU A 1 205 ? 3.280 4.360 1.149 1.00 95.75 205 LEU A N 1
ATOM 1678 C CA . LEU A 1 205 ? 2.208 3.540 1.700 1.00 95.75 205 LEU A CA 1
ATOM 1679 C C . LEU A 1 205 ? 2.034 2.323 0.789 1.00 95.75 205 LEU A C 1
ATOM 1681 O O . LEU A 1 205 ? 1.318 2.359 -0.211 1.00 95.75 205 LEU A O 1
ATOM 1685 N N . ALA A 1 206 ? 2.806 1.283 1.096 1.00 92.88 206 ALA A N 1
ATOM 1686 C CA . ALA A 1 206 ? 2.944 0.089 0.273 1.00 92.88 206 ALA A CA 1
ATOM 1687 C C . ALA A 1 206 ? 1.907 -0.982 0.610 1.00 92.88 206 ALA A C 1
ATOM 1689 O O . ALA A 1 206 ? 1.517 -1.742 -0.275 1.00 92.88 206 ALA A O 1
ATOM 1690 N N . ILE A 1 207 ? 1.487 -1.050 1.877 1.00 94.44 207 ILE A N 1
ATOM 1691 C CA . ILE A 1 207 ? 0.411 -1.930 2.327 1.00 94.44 207 ILE A CA 1
ATOM 1692 C C . ILE A 1 207 ? -0.680 -1.077 2.955 1.00 94.44 207 ILE A C 1
ATOM 1694 O O . ILE A 1 207 ? -0.411 -0.305 3.875 1.00 94.44 207 ILE A O 1
ATOM 1698 N N . LEU A 1 208 ? -1.902 -1.250 2.471 1.00 94.75 208 LEU A N 1
ATOM 1699 C CA . LEU A 1 208 ? -3.101 -0.724 3.101 1.00 94.75 208 LEU A CA 1
ATOM 1700 C C . LEU A 1 208 ? -4.222 -1.719 2.862 1.00 94.75 208 LEU A C 1
ATOM 1702 O O . LEU A 1 208 ? -4.587 -2.008 1.722 1.00 94.75 208 LEU A O 1
ATOM 1706 N N . THR A 1 209 ? -4.747 -2.295 3.932 1.00 93.94 209 THR A N 1
ATOM 1707 C CA . THR A 1 209 ? -5.785 -3.319 3.818 1.00 93.94 209 THR A CA 1
ATOM 1708 C C . THR A 1 209 ? -6.692 -3.254 5.029 1.00 93.94 209 THR A C 1
ATOM 1710 O O . THR A 1 209 ? -6.200 -3.247 6.153 1.00 93.94 209 THR A O 1
ATOM 1713 N N . ALA A 1 210 ? -8.002 -3.218 4.797 1.00 96.75 210 ALA A N 1
ATOM 1714 C CA . ALA A 1 210 ? -8.987 -3.485 5.835 1.00 96.75 210 ALA A CA 1
ATOM 1715 C C . ALA A 1 210 ? -9.356 -4.963 5.828 1.00 96.75 210 ALA A C 1
ATOM 1717 O O . ALA A 1 210 ? -9.520 -5.560 4.761 1.00 96.75 210 ALA A O 1
ATOM 1718 N N . ILE A 1 211 ? -9.479 -5.535 7.017 1.00 97.19 211 ILE A N 1
ATOM 1719 C CA . ILE A 1 211 ? -9.808 -6.942 7.205 1.00 97.19 211 ILE A CA 1
ATOM 1720 C C . ILE A 1 211 ? -11.325 -7.058 7.344 1.00 97.19 211 ILE A C 1
ATOM 1722 O O . ILE A 1 211 ? -11.933 -6.240 8.040 1.00 97.19 211 ILE A O 1
ATOM 1726 N N . PRO A 1 212 ? -11.973 -8.016 6.660 1.00 96.06 212 PRO A N 1
ATOM 1727 C CA . PRO A 1 212 ? -13.383 -8.268 6.893 1.00 96.06 212 PRO A CA 1
ATOM 1728 C C . PRO A 1 212 ? -13.665 -8.564 8.375 1.00 96.06 212 PRO A C 1
ATOM 1730 O O . PRO A 1 212 ? -12.834 -9.183 9.038 1.00 96.06 212 PRO A O 1
ATOM 1733 N N . PRO A 1 213 ? -14.790 -8.067 8.910 1.00 96.69 213 PRO A N 1
ATOM 1734 C CA . PRO A 1 213 ? -15.883 -7.408 8.195 1.00 96.69 213 PRO A CA 1
ATOM 1735 C C . PRO A 1 213 ? -15.720 -5.884 8.031 1.00 96.69 213 PRO A C 1
ATOM 1737 O O . PRO A 1 213 ? -16.561 -5.238 7.407 1.00 96.69 213 PRO A O 1
ATOM 1740 N N . TYR A 1 214 ? -14.653 -5.272 8.553 1.00 97.75 214 TYR A N 1
ATOM 1741 C CA . TYR A 1 214 ? -14.479 -3.813 8.526 1.00 97.75 214 TYR A CA 1
ATOM 1742 C C . TYR A 1 214 ? -14.321 -3.242 7.112 1.00 97.75 214 TYR A C 1
ATOM 1744 O O . TYR A 1 214 ? -14.630 -2.074 6.873 1.00 97.75 214 TYR A O 1
ATOM 1752 N N . ASN A 1 215 ? -13.891 -4.047 6.137 1.00 95.81 215 ASN A N 1
ATOM 1753 C CA . ASN A 1 215 ? -13.875 -3.634 4.732 1.00 95.81 215 ASN A CA 1
ATOM 1754 C C . ASN A 1 215 ? -15.288 -3.327 4.191 1.00 95.81 215 ASN A C 1
ATOM 1756 O O . ASN A 1 215 ? -15.425 -2.412 3.377 1.00 95.81 215 ASN A O 1
ATOM 1760 N N . TYR A 1 216 ? -16.331 -4.013 4.678 1.00 96.00 216 TYR A N 1
ATOM 1761 C CA . TYR A 1 216 ? -17.732 -3.722 4.348 1.00 96.00 216 TYR A CA 1
ATOM 1762 C C . TYR A 1 216 ? -18.199 -2.387 4.932 1.00 96.00 216 TYR A C 1
ATOM 1764 O O . TYR A 1 216 ? -19.162 -1.810 4.440 1.00 96.00 216 TYR A O 1
ATOM 1772 N N . LEU A 1 217 ? -17.489 -1.869 5.935 1.00 97.06 217 LEU A N 1
ATOM 1773 C CA . LEU A 1 217 ? -17.749 -0.591 6.595 1.00 97.06 217 LEU A CA 1
ATOM 1774 C C . LEU A 1 217 ? -16.792 0.506 6.108 1.00 97.06 217 LEU A C 1
ATOM 1776 O O . LEU A 1 217 ? -16.519 1.466 6.812 1.00 97.06 217 LEU A O 1
ATOM 1780 N N . PHE A 1 218 ? -16.235 0.391 4.899 1.00 97.00 218 PHE A N 1
ATOM 1781 C CA . PHE A 1 218 ? -15.255 1.355 4.373 1.00 97.00 218 PHE A CA 1
ATOM 1782 C C . PHE A 1 218 ? -13.983 1.478 5.235 1.00 97.00 218 PHE A C 1
ATOM 1784 O O . PHE A 1 218 ? -13.318 2.518 5.215 1.00 97.00 218 PHE A O 1
ATOM 1791 N N . GLY A 1 219 ? -13.598 0.418 5.952 1.00 97.25 219 GLY A N 1
ATOM 1792 C CA . GLY A 1 219 ? -12.401 0.387 6.798 1.00 97.25 219 GLY A CA 1
ATOM 1793 C C . GLY A 1 219 ? -11.108 0.715 6.046 1.00 97.25 219 GLY A C 1
ATOM 1794 O O . GLY A 1 219 ? -10.184 1.270 6.627 1.00 97.25 219 GLY A O 1
ATOM 1795 N N . SER A 1 220 ? -11.037 0.478 4.728 1.00 95.69 220 SER A N 1
ATOM 1796 C CA . SER A 1 220 ? -9.862 0.866 3.930 1.00 95.69 220 SER A CA 1
ATOM 1797 C C . SER A 1 220 ? -9.689 2.386 3.865 1.00 95.69 220 SER A C 1
ATOM 1799 O O . SER A 1 220 ? -8.567 2.876 3.794 1.00 95.69 220 SER A O 1
ATOM 1801 N N . LYS A 1 221 ? -10.790 3.148 3.910 1.00 96.62 221 LYS A N 1
ATOM 1802 C CA . LYS A 1 221 ? -10.737 4.613 3.984 1.00 96.62 221 LYS A CA 1
ATOM 1803 C C . LYS A 1 221 ? -10.312 5.083 5.377 1.00 96.62 221 LYS A C 1
ATOM 1805 O O . LYS A 1 221 ? -9.520 6.014 5.469 1.00 96.62 221 LYS A O 1
ATOM 1810 N N . LEU A 1 222 ? -10.766 4.404 6.434 1.00 97.94 222 LEU A N 1
ATOM 1811 C CA . LEU A 1 222 ? -10.279 4.636 7.799 1.00 97.94 222 LEU A CA 1
ATOM 1812 C C . LEU A 1 222 ? -8.769 4.370 7.905 1.00 97.94 222 LEU A C 1
ATOM 1814 O O . LEU A 1 222 ? -8.029 5.210 8.401 1.00 97.94 222 LEU A O 1
ATOM 1818 N N . ALA A 1 223 ? -8.286 3.255 7.355 1.00 97.81 223 ALA A N 1
ATOM 1819 C CA . ALA A 1 223 ? -6.858 2.943 7.314 1.00 97.81 223 ALA A CA 1
ATOM 1820 C C . ALA A 1 223 ? -6.045 3.973 6.507 1.00 97.81 223 ALA A C 1
ATOM 1822 O O . ALA A 1 223 ? -4.904 4.261 6.858 1.00 97.81 223 ALA A O 1
ATOM 1823 N N . ALA A 1 224 ? -6.621 4.549 5.444 1.00 97.19 224 ALA A N 1
ATOM 1824 C CA . ALA A 1 224 ? -5.967 5.608 4.674 1.00 97.19 224 ALA A CA 1
ATOM 1825 C C . ALA A 1 224 ? -5.815 6.883 5.509 1.00 97.19 224 ALA A C 1
ATOM 1827 O O . ALA A 1 224 ? -4.716 7.430 5.571 1.00 97.19 224 ALA A O 1
ATOM 1828 N N . LEU A 1 225 ? -6.876 7.302 6.205 1.00 96.19 225 LEU A N 1
ATOM 1829 C CA . LEU A 1 225 ? -6.834 8.416 7.157 1.00 96.19 225 LEU A CA 1
ATOM 1830 C C . LEU A 1 225 ? -5.761 8.205 8.236 1.00 96.19 225 LEU A C 1
ATOM 1832 O O . LEU A 1 225 ? -4.912 9.064 8.447 1.00 96.19 225 LEU A O 1
ATOM 1836 N N . LEU A 1 226 ? -5.741 7.022 8.854 1.00 98.25 226 LEU A N 1
ATOM 1837 C CA . LEU A 1 226 ? -4.801 6.673 9.925 1.00 98.25 226 LEU A CA 1
ATOM 1838 C C . LEU A 1 226 ? -3.346 6.508 9.452 1.00 98.25 226 LEU A C 1
ATOM 1840 O O . LEU A 1 226 ? -2.441 6.402 10.271 1.00 98.25 226 LEU A O 1
ATOM 1844 N N . SER A 1 227 ? -3.074 6.508 8.143 1.00 97.75 227 SER A N 1
ATOM 1845 C CA . SER A 1 227 ? -1.702 6.377 7.624 1.00 97.75 227 SER A CA 1
ATOM 1846 C C . SER A 1 227 ? -0.806 7.593 7.889 1.00 97.75 227 SER A C 1
ATOM 1848 O O . SER A 1 227 ? 0.405 7.501 7.693 1.00 97.75 227 SER A O 1
ATOM 1850 N N . LEU A 1 228 ? -1.389 8.707 8.344 1.00 96.81 228 LEU A N 1
ATOM 1851 C CA . LEU A 1 228 ? -0.695 9.933 8.741 1.00 96.81 228 LEU A CA 1
ATOM 1852 C C . LEU A 1 228 ? -1.061 10.389 10.168 1.00 96.81 228 LEU A C 1
ATOM 1854 O O . LEU A 1 228 ? -0.730 11.515 10.523 1.00 96.81 228 LEU A O 1
ATOM 1858 N N . SER A 1 229 ? -1.718 9.544 10.977 1.00 97.44 229 SER A N 1
ATOM 1859 C CA . SER A 1 229 ? -2.130 9.884 12.350 1.00 97.44 229 SER A CA 1
ATOM 1860 C C . SER A 1 229 ? -0.952 10.011 13.320 1.00 97.44 229 SER A C 1
ATOM 1862 O O . SER A 1 229 ? 0.131 9.482 13.055 1.00 97.44 229 SER A O 1
ATOM 1864 N N . ASN A 1 230 ? -1.194 10.595 14.495 1.00 97.50 230 ASN A N 1
ATOM 1865 C CA . ASN A 1 230 ? -0.177 10.838 15.528 1.00 97.50 230 ASN A CA 1
ATOM 1866 C C . ASN A 1 230 ? 0.719 9.623 15.847 1.00 97.50 230 ASN A C 1
ATOM 1868 O O . ASN A 1 230 ? 1.934 9.766 15.716 1.00 97.50 230 ASN A O 1
ATOM 1872 N N . PRO A 1 231 ? 0.200 8.396 16.085 1.00 98.50 231 PRO A N 1
ATOM 1873 C CA . PRO A 1 231 ? 1.063 7.232 16.328 1.00 98.50 231 PRO A CA 1
ATOM 1874 C C . PRO A 1 231 ? 2.061 6.929 15.195 1.00 98.50 231 PRO A C 1
ATOM 1876 O O . PRO A 1 231 ? 3.173 6.458 15.432 1.00 98.50 231 PRO A O 1
ATOM 1879 N N . ILE A 1 232 ? 1.684 7.202 13.940 1.00 98.56 232 ILE A N 1
ATOM 1880 C CA . ILE A 1 232 ? 2.565 7.025 12.780 1.00 98.56 232 ILE A CA 1
ATOM 1881 C C . ILE A 1 232 ? 3.621 8.135 12.733 1.00 98.56 232 ILE A C 1
ATOM 1883 O O . ILE A 1 232 ? 4.791 7.855 12.457 1.00 98.56 232 ILE A O 1
ATOM 1887 N N . GLN A 1 233 ? 3.212 9.378 12.994 1.00 97.62 233 GLN A N 1
ATOM 1888 C CA . GLN A 1 233 ? 4.078 10.559 12.980 1.00 97.62 233 GLN A CA 1
ATOM 1889 C C . GLN A 1 233 ? 5.141 10.500 14.075 1.00 97.62 233 GLN A C 1
ATOM 1891 O O . GLN A 1 233 ? 6.326 10.696 13.792 1.00 97.62 233 GLN A O 1
ATOM 1896 N N . GLU A 1 234 ? 4.725 10.169 15.296 1.00 98.00 234 GLU A N 1
ATOM 1897 C CA . GLU A 1 234 ? 5.584 9.988 16.465 1.00 98.00 234 GLU A CA 1
ATOM 1898 C C . GLU A 1 234 ? 6.612 8.890 16.199 1.00 98.00 234 GLU A C 1
ATOM 1900 O O . GLU A 1 234 ? 7.817 9.148 16.210 1.00 98.00 234 GLU A O 1
ATOM 1905 N N . TYR A 1 235 ? 6.155 7.691 15.815 1.00 98.44 235 TYR A N 1
ATOM 1906 C CA . TYR A 1 235 ? 7.056 6.574 15.546 1.00 98.44 235 TYR A CA 1
ATOM 1907 C C . TYR A 1 235 ? 8.061 6.877 14.429 1.00 98.44 235 TYR A C 1
ATOM 1909 O O . TYR A 1 235 ? 9.248 6.549 14.531 1.00 98.44 235 TYR A O 1
ATOM 1917 N N . PHE A 1 236 ? 7.607 7.494 13.333 1.00 97.75 236 PHE A N 1
ATOM 1918 C CA . PHE A 1 236 ? 8.493 7.860 12.233 1.00 97.75 236 PHE A CA 1
ATOM 1919 C C . PHE A 1 236 ? 9.548 8.879 12.680 1.00 97.75 236 PHE A C 1
ATOM 1921 O O . PHE A 1 236 ? 10.736 8.691 12.393 1.00 97.75 236 PHE A O 1
ATOM 1928 N N . SER A 1 237 ? 9.123 9.922 13.394 1.00 96.62 237 SER A N 1
ATOM 1929 C CA . SER A 1 237 ? 9.994 10.995 13.879 1.00 96.62 237 SER A CA 1
ATOM 1930 C C . SER A 1 237 ? 11.029 10.468 14.866 1.00 96.62 237 SER A C 1
ATOM 1932 O O . SER A 1 237 ? 12.220 10.754 14.722 1.00 96.62 237 SER A O 1
ATOM 1934 N N . ASP A 1 238 ? 10.618 9.598 15.784 1.00 97.31 238 ASP A N 1
ATOM 1935 C CA . ASP A 1 238 ? 11.511 8.973 16.752 1.00 97.31 238 ASP A CA 1
ATOM 1936 C C . ASP A 1 238 ? 12.512 8.035 16.093 1.00 97.31 238 ASP A C 1
ATOM 1938 O O . ASP A 1 238 ? 13.704 8.060 16.422 1.00 97.31 238 ASP A O 1
ATOM 1942 N N . ARG A 1 239 ? 12.067 7.227 15.131 1.00 97.12 239 ARG A N 1
ATOM 1943 C CA . ARG A 1 239 ? 12.922 6.233 14.481 1.00 97.12 239 ARG A CA 1
ATOM 1944 C C . ARG A 1 239 ? 13.897 6.841 13.478 1.00 97.12 239 ARG A C 1
ATOM 1946 O O . ARG A 1 239 ? 15.031 6.373 13.376 1.00 97.12 239 ARG A O 1
ATOM 1953 N N . TYR A 1 240 ? 13.460 7.832 12.703 1.00 95.25 240 TYR A N 1
ATOM 1954 C CA . TYR A 1 240 ? 14.237 8.397 11.593 1.00 95.25 240 TYR A CA 1
ATOM 1955 C C . TYR A 1 240 ? 14.765 9.807 11.859 1.00 95.25 240 TYR A C 1
ATOM 1957 O O . TYR A 1 240 ? 15.466 10.350 11.005 1.00 95.25 240 TYR A O 1
ATOM 1965 N N . LYS A 1 241 ? 14.476 10.373 13.039 1.00 95.31 241 LYS A N 1
ATOM 1966 C CA . LYS A 1 241 ? 14.948 11.690 13.496 1.00 95.31 241 LYS A CA 1
ATOM 1967 C C . LYS A 1 241 ? 14.601 12.816 12.517 1.00 95.31 241 LYS A C 1
ATOM 1969 O O . LYS A 1 241 ? 15.380 13.739 12.295 1.00 95.31 241 LYS A O 1
ATOM 1974 N N . THR A 1 242 ? 13.439 12.704 11.877 1.00 94.75 242 THR A N 1
ATOM 1975 C CA . THR A 1 242 ? 12.901 13.673 10.916 1.00 94.75 242 THR A CA 1
ATOM 1976 C C . THR A 1 242 ? 11.396 13.433 10.747 1.00 94.75 242 THR A C 1
ATOM 1978 O O . THR A 1 242 ? 10.990 12.279 10.867 1.00 94.75 242 THR A O 1
ATOM 1981 N N . PRO A 1 243 ? 10.567 14.453 10.464 1.00 95.38 243 PRO A N 1
ATOM 1982 C CA . PRO A 1 243 ? 9.121 14.273 10.351 1.00 95.38 243 PRO A CA 1
ATOM 1983 C C . PRO A 1 243 ? 8.708 13.574 9.053 1.00 95.38 243 PRO A C 1
ATOM 1985 O O . PRO A 1 243 ? 9.399 13.665 8.029 1.00 95.38 243 PRO A O 1
ATOM 1988 N N . LEU A 1 244 ? 7.546 12.916 9.083 1.00 97.50 244 LEU A N 1
ATOM 1989 C CA . LEU A 1 244 ? 6.896 12.368 7.896 1.00 97.50 244 LEU A CA 1
ATOM 1990 C C . LEU A 1 244 ? 5.995 13.436 7.270 1.00 97.50 244 LEU A C 1
ATOM 1992 O O . LEU A 1 244 ? 4.850 13.625 7.664 1.00 97.50 244 LEU A O 1
ATOM 1996 N N . LEU A 1 245 ? 6.518 14.127 6.260 1.00 97.38 245 LEU A N 1
ATOM 1997 C CA . LEU A 1 245 ? 5.819 15.240 5.615 1.00 97.38 245 LEU A CA 1
ATOM 1998 C C . LEU A 1 245 ? 4.755 14.782 4.615 1.00 97.38 245 LEU A C 1
ATOM 2000 O O . LEU A 1 245 ? 3.759 15.475 4.433 1.00 97.38 245 LEU A O 1
ATOM 2004 N N . ALA A 1 246 ? 4.970 13.639 3.957 1.00 97.31 246 ALA A N 1
ATOM 2005 C CA . ALA A 1 246 ? 4.013 13.063 3.019 1.00 97.31 246 ALA A CA 1
ATOM 2006 C C . ALA A 1 246 ? 4.221 11.554 2.826 1.00 97.31 246 ALA A C 1
ATOM 2008 O O . ALA A 1 246 ? 5.331 11.024 2.975 1.00 97.31 246 ALA A O 1
ATOM 2009 N N . VAL A 1 247 ? 3.159 10.869 2.411 1.00 97.38 247 VAL A N 1
ATOM 2010 C CA . VAL A 1 247 ? 3.197 9.482 1.934 1.00 97.38 247 VAL A CA 1
ATOM 2011 C C . VAL A 1 247 ? 2.847 9.413 0.450 1.00 97.38 247 VAL A C 1
ATOM 2013 O O . VAL A 1 247 ? 2.072 10.214 -0.043 1.00 97.38 247 VAL A O 1
ATOM 2016 N N . PHE A 1 248 ? 3.397 8.449 -0.281 1.00 95.56 248 PHE A N 1
ATOM 2017 C CA . PHE A 1 248 ? 3.041 8.186 -1.678 1.00 95.56 248 PHE A CA 1
ATOM 2018 C C . PHE A 1 248 ? 2.443 6.805 -1.820 1.00 95.56 248 PHE A C 1
ATOM 2020 O O . PHE A 1 248 ? 2.865 5.867 -1.146 1.00 95.56 248 PHE A O 1
ATOM 2027 N N . THR A 1 249 ? 1.514 6.638 -2.743 1.00 94.12 249 THR A N 1
ATOM 2028 C CA . THR A 1 249 ? 1.000 5.315 -3.076 1.00 94.12 249 THR A CA 1
ATOM 2029 C C . THR A 1 249 ? 0.590 5.243 -4.535 1.00 94.12 249 THR A C 1
ATOM 2031 O O . THR A 1 249 ? 0.512 6.255 -5.231 1.00 94.12 249 THR A O 1
ATOM 2034 N N . THR A 1 250 ? 0.386 4.025 -5.006 1.00 91.69 250 THR A N 1
ATOM 2035 C CA . THR A 1 250 ? -0.060 3.726 -6.362 1.00 91.69 250 THR A CA 1
ATOM 2036 C C . THR A 1 250 ? -1.318 2.886 -6.279 1.00 91.69 250 THR A C 1
ATOM 2038 O O . THR A 1 250 ? -1.402 1.981 -5.447 1.00 91.69 250 THR A O 1
ATOM 2041 N N . CYS A 1 251 ? -2.285 3.149 -7.148 1.00 89.19 251 CYS A N 1
ATOM 2042 C CA . CYS A 1 251 ? -3.463 2.304 -7.264 1.00 89.19 251 CYS A CA 1
ATOM 2043 C C . CYS A 1 251 ? -3.083 0.883 -7.694 1.00 89.19 251 CYS A C 1
ATOM 2045 O O . CYS A 1 251 ? -2.082 0.668 -8.370 1.00 89.19 251 CYS A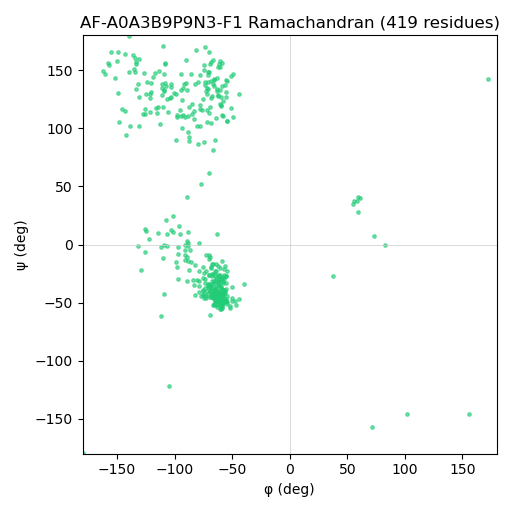 O 1
ATOM 2047 N N . ALA A 1 252 ? -3.914 -0.082 -7.307 1.00 82.69 252 ALA A N 1
ATOM 2048 C CA . ALA A 1 252 ? -3.795 -1.462 -7.768 1.00 82.69 252 ALA A CA 1
ATOM 2049 C C . ALA A 1 252 ? -4.474 -1.693 -9.125 1.00 82.69 252 ALA A C 1
ATOM 2051 O O . ALA A 1 252 ? -4.057 -2.578 -9.863 1.00 82.69 252 ALA A O 1
ATOM 2052 N N . TYR A 1 253 ? -5.537 -0.933 -9.415 1.00 83.31 253 TYR A N 1
ATOM 2053 C CA . TYR A 1 253 ? -6.430 -1.142 -10.551 1.00 83.31 253 TYR A CA 1
ATOM 2054 C C . TYR A 1 253 ? -6.795 0.199 -11.192 1.00 83.31 253 TYR A C 1
ATOM 2056 O O . TYR A 1 253 ? -7.639 0.932 -10.678 1.00 83.31 253 TYR A O 1
ATOM 2064 N N . GLY A 1 254 ? -6.161 0.521 -12.309 1.00 86.00 254 GLY A N 1
ATOM 2065 C CA . GLY A 1 254 ? -6.409 1.754 -13.057 1.00 86.00 254 GLY A CA 1
ATOM 2066 C C . GLY A 1 254 ? -5.894 3.026 -12.376 1.00 86.00 254 GLY A C 1
ATOM 2067 O O . GLY A 1 254 ? -4.999 3.016 -11.524 1.00 86.00 254 GLY A O 1
ATOM 2068 N N . LEU A 1 255 ? -6.497 4.147 -12.766 1.00 88.50 255 LEU A N 1
ATOM 2069 C CA . LEU A 1 255 ? -6.072 5.493 -12.377 1.00 88.50 255 LEU A CA 1
ATOM 2070 C C . LEU A 1 255 ? -6.643 5.977 -11.041 1.00 88.50 255 LEU A C 1
ATOM 2072 O O . LEU A 1 255 ? -6.150 6.958 -10.487 1.00 88.50 255 LEU A O 1
ATOM 2076 N N . HIS A 1 256 ? -7.674 5.313 -10.515 1.00 89.81 256 HIS A N 1
ATOM 2077 C CA . HIS A 1 256 ? -8.438 5.818 -9.380 1.00 89.81 256 HIS A CA 1
ATOM 2078 C C . HIS A 1 256 ? -8.650 4.771 -8.292 1.00 89.81 256 HIS A C 1
ATOM 2080 O O . HIS A 1 256 ? -9.013 3.627 -8.552 1.00 89.81 256 HIS A O 1
ATOM 2086 N N . ALA A 1 257 ? -8.507 5.208 -7.043 1.00 90.19 257 ALA A N 1
ATOM 2087 C CA . ALA A 1 257 ? -8.696 4.380 -5.861 1.00 90.19 257 ALA A CA 1
ATOM 2088 C C . ALA A 1 257 ? -9.670 5.049 -4.882 1.00 90.19 257 ALA A C 1
ATOM 2090 O O . ALA A 1 257 ? -9.379 6.077 -4.268 1.00 90.19 257 ALA A O 1
ATOM 2091 N N . ALA A 1 258 ? -10.846 4.440 -4.707 1.00 90.69 258 ALA A N 1
ATOM 2092 C CA . ALA A 1 258 ? -11.935 5.010 -3.911 1.00 90.69 258 ALA A CA 1
ATOM 2093 C C . ALA A 1 258 ? -11.572 5.245 -2.432 1.00 90.69 258 ALA A C 1
ATOM 2095 O O . ALA A 1 258 ? -12.157 6.129 -1.797 1.00 90.69 258 ALA A O 1
ATOM 2096 N N . MET A 1 259 ? -10.618 4.481 -1.884 1.00 92.50 259 MET A N 1
ATOM 2097 C CA . MET A 1 259 ? -10.141 4.638 -0.506 1.00 92.50 259 MET A CA 1
ATOM 2098 C C . MET A 1 259 ? -9.383 5.948 -0.270 1.00 92.50 259 MET A C 1
ATOM 2100 O O . MET A 1 259 ? -9.409 6.416 0.860 1.00 92.50 259 MET A O 1
ATOM 2104 N N . TYR A 1 260 ? -8.782 6.556 -1.298 1.00 94.31 260 TYR A N 1
ATOM 2105 C CA . TYR A 1 260 ? -7.998 7.792 -1.167 1.00 94.31 260 TYR A CA 1
ATOM 2106 C C . TYR A 1 260 ? -8.806 9.051 -1.506 1.00 94.31 260 TYR A C 1
ATOM 2108 O O . TYR A 1 260 ? -8.588 10.103 -0.924 1.00 94.31 260 TYR A O 1
ATOM 2116 N N . ASN A 1 261 ? -9.796 8.941 -2.391 1.00 91.31 261 ASN A N 1
ATOM 2117 C CA . ASN A 1 261 ? -10.532 10.106 -2.892 1.00 91.31 261 ASN A CA 1
ATOM 2118 C C . ASN A 1 261 ? -11.460 10.740 -1.837 1.00 91.31 261 ASN A C 1
ATOM 2120 O O . ASN A 1 261 ? -12.111 10.015 -1.073 1.00 91.31 261 ASN A O 1
ATOM 2124 N N . ARG A 1 262 ? -11.673 12.061 -1.898 1.00 89.81 262 ARG A N 1
ATOM 2125 C CA . ARG A 1 262 ? -12.702 12.788 -1.125 1.00 89.81 262 ARG A CA 1
ATOM 2126 C C . ARG A 1 262 ? -12.524 12.668 0.387 1.00 89.81 262 ARG A C 1
ATOM 2128 O O . ARG A 1 262 ? -13.496 12.465 1.118 1.00 89.81 262 ARG A O 1
ATOM 2135 N N . ILE A 1 263 ? -11.279 12.724 0.849 1.00 90.75 263 ILE A N 1
ATOM 2136 C CA . ILE A 1 263 ? -10.950 12.813 2.273 1.00 90.75 263 ILE A CA 1
ATOM 2137 C C . ILE A 1 263 ? -10.669 14.282 2.590 1.00 90.75 263 ILE A C 1
ATOM 2139 O O . ILE A 1 263 ? -9.542 14.726 2.441 1.00 90.75 263 ILE A O 1
ATOM 2143 N N . GLN A 1 264 ? -11.694 15.046 2.965 1.00 91.06 264 GLN A N 1
ATOM 2144 C CA . GLN A 1 264 ? -11.582 16.497 3.150 1.00 91.06 264 GLN A CA 1
ATOM 2145 C C . GLN A 1 264 ? -11.034 16.824 4.538 1.00 91.06 264 GLN A C 1
ATOM 2147 O O . GLN A 1 264 ? -11.713 16.576 5.534 1.00 91.06 264 GLN A O 1
ATOM 2152 N N . LEU A 1 265 ? -9.843 17.421 4.598 1.00 88.50 265 LEU A N 1
ATOM 2153 C CA . LEU A 1 265 ? -9.180 17.738 5.865 1.00 88.50 265 LEU A CA 1
ATOM 2154 C C . LEU A 1 265 ? -9.962 18.760 6.696 1.00 88.50 265 LEU A C 1
ATOM 2156 O O . LEU A 1 265 ? -10.137 18.543 7.889 1.00 88.50 265 LEU A O 1
ATOM 2160 N N . ARG A 1 266 ? -10.551 19.793 6.071 1.00 88.25 266 ARG A N 1
ATOM 2161 C CA . ARG A 1 266 ? -11.381 20.808 6.762 1.00 88.25 266 ARG A CA 1
ATOM 2162 C C . ARG A 1 266 ? -12.565 20.273 7.564 1.00 88.25 266 ARG A C 1
ATOM 2164 O O . ARG A 1 266 ? -13.160 20.997 8.349 1.00 88.25 266 ARG A O 1
ATOM 2171 N N . LYS A 1 267 ? -12.986 19.041 7.281 1.00 89.12 267 LYS A N 1
ATOM 2172 C CA . LYS A 1 267 ? -14.116 18.389 7.948 1.00 89.12 267 LYS A CA 1
ATOM 2173 C C . LYS A 1 267 ? -13.676 17.473 9.082 1.00 89.12 267 LYS A C 1
ATOM 2175 O O . LYS A 1 267 ? -14.533 16.943 9.788 1.00 89.12 267 LYS A O 1
ATOM 2180 N N . ILE A 1 268 ? -12.373 17.239 9.224 1.00 88.38 268 ILE A N 1
ATOM 2181 C CA . ILE A 1 268 ? -11.835 16.539 10.380 1.00 88.38 268 ILE A CA 1
ATOM 2182 C C . ILE A 1 268 ? -12.024 17.467 11.584 1.00 88.38 268 ILE A C 1
ATOM 2184 O O . ILE A 1 268 ? -11.624 18.627 11.490 1.00 88.38 268 ILE A O 1
ATOM 2188 N N . PRO A 1 269 ? -12.657 17.010 12.679 1.00 80.69 269 PRO A N 1
ATOM 2189 C CA . PRO A 1 269 ? -12.941 17.851 13.841 1.00 80.69 269 PRO A CA 1
ATOM 2190 C C . PRO A 1 269 ? -11.681 18.241 14.643 1.00 80.69 269 PRO A C 1
ATOM 2192 O O . PRO A 1 269 ? -11.581 17.870 15.800 1.00 80.69 269 PRO A O 1
ATOM 2195 N N . SER A 1 270 ? -10.717 18.964 14.063 1.00 70.62 270 SER A N 1
ATOM 2196 C CA . SER A 1 270 ? -9.513 19.408 14.782 1.00 70.62 270 SER A CA 1
ATOM 2197 C C . SER A 1 270 ? -9.695 20.778 15.441 1.00 70.62 270 SER A C 1
ATOM 2199 O O . SER A 1 270 ? -10.489 21.605 14.987 1.00 70.62 270 SER A O 1
ATOM 2201 N N . ASN A 1 271 ? -8.871 21.064 16.454 1.00 57.19 271 ASN A N 1
ATOM 2202 C CA . ASN A 1 271 ? -8.532 22.442 16.827 1.00 57.19 271 ASN A CA 1
ATOM 2203 C C . ASN A 1 271 ? -7.874 23.116 15.610 1.00 57.19 271 ASN A C 1
ATOM 2205 O O . ASN A 1 271 ? -6.869 22.599 15.140 1.00 57.19 271 ASN A O 1
ATOM 2209 N N . ASP A 1 272 ? -8.474 24.189 15.086 1.00 65.44 272 ASP A N 1
ATOM 2210 C CA . ASP A 1 272 ? -8.032 25.239 14.134 1.00 65.44 272 ASP A CA 1
ATOM 2211 C C . ASP A 1 272 ? -7.120 24.940 12.913 1.00 65.44 272 ASP A C 1
ATOM 2213 O O . ASP A 1 272 ? -7.209 25.657 11.915 1.00 65.44 272 ASP A O 1
ATOM 2217 N N . HIS A 1 273 ? -6.271 23.910 12.920 1.00 67.06 273 HIS A N 1
ATOM 2218 C CA . HIS A 1 273 ? -5.255 23.615 11.906 1.00 67.06 273 HIS A CA 1
ATOM 2219 C C . HIS A 1 273 ? -5.813 23.296 10.513 1.00 67.06 273 HIS A C 1
ATOM 2221 O O . HIS A 1 273 ? -5.149 23.589 9.519 1.00 67.06 273 HIS A O 1
ATOM 2227 N N . TYR A 1 274 ? -7.020 22.727 10.419 1.00 71.12 274 TYR A N 1
ATOM 2228 C CA . TYR A 1 274 ? -7.631 22.350 9.138 1.00 71.12 274 TYR A CA 1
ATOM 2229 C C . TYR A 1 274 ? -8.836 23.209 8.745 1.00 71.12 274 TYR A C 1
ATOM 2231 O O . TYR A 1 274 ? -9.268 23.160 7.593 1.00 71.12 274 TYR A O 1
ATOM 2239 N N . SER A 1 275 ? -9.366 24.027 9.658 1.00 67.12 275 SER A N 1
ATOM 2240 C CA . SER A 1 275 ? -10.646 24.737 9.492 1.00 67.12 275 SER A CA 1
ATOM 2241 C C . SER A 1 275 ? -10.693 25.664 8.271 1.00 67.12 275 SER A C 1
ATOM 2243 O O . SER A 1 275 ? -11.754 25.858 7.681 1.00 67.12 275 SER A O 1
ATOM 2245 N N . TYR A 1 276 ? -9.542 26.198 7.854 1.00 66.62 276 TYR A N 1
ATOM 2246 C CA . TYR A 1 276 ? -9.409 27.109 6.708 1.00 66.62 276 TYR A CA 1
ATOM 2247 C C . TYR A 1 276 ? -8.753 26.458 5.479 1.00 66.62 276 TYR A C 1
ATOM 2249 O O . TYR A 1 276 ? -8.423 27.148 4.515 1.00 66.62 276 TYR A O 1
ATOM 2257 N N . TYR A 1 277 ? -8.548 25.139 5.505 1.00 70.88 277 TYR A N 1
ATOM 2258 C CA . TYR A 1 277 ? -7.725 24.422 4.537 1.00 70.88 277 TYR A CA 1
ATOM 2259 C C . TYR A 1 277 ? -8.561 23.492 3.645 1.00 70.88 277 TYR A C 1
ATOM 2261 O O . TYR A 1 277 ? -8.974 22.410 4.060 1.00 70.88 277 TYR A O 1
ATOM 2269 N N . ASP A 1 278 ? -8.814 23.897 2.396 1.00 74.56 278 ASP A N 1
ATOM 2270 C CA . ASP A 1 278 ? -9.697 23.172 1.463 1.00 74.56 278 ASP A CA 1
ATOM 2271 C C . ASP A 1 278 ? -8.988 22.100 0.615 1.00 74.56 278 ASP A C 1
ATOM 2273 O O . ASP A 1 278 ? -9.264 21.955 -0.574 1.00 74.56 278 ASP A O 1
ATOM 2277 N N . ASN A 1 279 ? -8.074 21.336 1.219 1.00 83.31 279 ASN A N 1
ATOM 2278 C CA . ASN A 1 279 ? -7.382 20.251 0.520 1.00 83.31 279 ASN A CA 1
ATOM 2279 C C . ASN A 1 279 ? -7.847 18.872 1.002 1.00 83.31 279 ASN A C 1
ATOM 2281 O O . ASN A 1 279 ? -8.345 18.679 2.121 1.00 83.31 279 ASN A O 1
ATOM 2285 N N . GLU A 1 280 ? -7.679 17.889 0.122 1.00 91.75 280 GLU A N 1
ATOM 2286 C CA . GLU A 1 280 ? -7.886 16.488 0.457 1.00 91.75 280 GLU A CA 1
ATOM 2287 C C . GLU A 1 280 ? -6.615 15.891 1.073 1.00 91.75 280 GLU A C 1
ATOM 2289 O O . GLU A 1 280 ? -5.505 16.246 0.683 1.00 91.75 280 GLU A O 1
ATOM 2294 N N . LEU A 1 281 ? -6.771 14.948 2.008 1.00 93.88 281 LEU A N 1
ATOM 2295 C CA . LEU A 1 281 ? -5.640 14.225 2.595 1.00 93.88 281 LEU A CA 1
ATOM 2296 C C . LEU A 1 281 ? -4.828 13.510 1.517 1.00 93.88 281 LEU A C 1
ATOM 2298 O O . LEU A 1 281 ? -3.610 13.468 1.623 1.00 93.88 281 LEU A O 1
ATOM 2302 N N . PHE A 1 282 ? -5.494 12.936 0.510 1.00 96.56 282 PHE A N 1
ATOM 2303 C CA . PHE A 1 282 ? -4.843 12.310 -0.633 1.00 96.56 282 PHE A CA 1
ATOM 2304 C C . PHE A 1 282 ? -5.259 12.975 -1.941 1.00 96.56 282 PHE A C 1
ATOM 2306 O O . PHE A 1 282 ? -6.446 13.084 -2.235 1.00 96.56 282 PHE A O 1
ATOM 2313 N N . GLU A 1 283 ? -4.274 13.304 -2.769 1.00 94.81 283 GLU A N 1
ATOM 2314 C CA . GLU A 1 283 ? -4.454 13.864 -4.106 1.00 94.81 283 GLU A CA 1
ATOM 2315 C C . GLU A 1 283 ? -3.806 12.939 -5.143 1.00 94.81 283 GLU A C 1
ATOM 2317 O O . GLU A 1 283 ? -2.707 12.420 -4.923 1.00 94.81 283 GLU A O 1
ATOM 2322 N N . ARG A 1 284 ? -4.466 12.729 -6.291 1.00 95.75 284 ARG A N 1
ATOM 2323 C CA . ARG A 1 284 ? -3.836 12.075 -7.446 1.00 95.75 284 ARG A CA 1
ATOM 2324 C C . ARG A 1 284 ? -2.942 13.087 -8.157 1.00 95.75 284 AR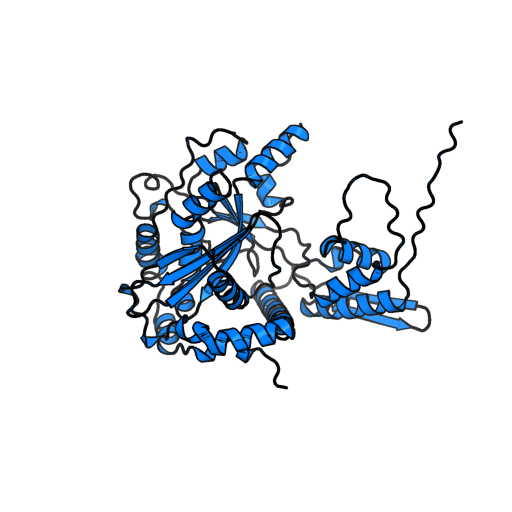G A C 1
ATOM 2326 O O . ARG A 1 284 ? -3.438 14.061 -8.703 1.00 95.75 284 ARG A O 1
ATOM 2333 N N . ILE A 1 285 ? -1.654 12.784 -8.237 1.00 95.56 285 ILE A N 1
ATOM 2334 C CA . ILE A 1 285 ? -0.626 13.667 -8.810 1.00 95.56 285 ILE A CA 1
ATOM 2335 C C . ILE A 1 285 ? -0.122 13.211 -10.182 1.00 95.56 285 ILE A C 1
ATOM 2337 O O . ILE A 1 285 ? 0.761 13.833 -10.763 1.00 95.56 285 ILE A O 1
ATOM 2341 N N . GLY A 1 286 ? -0.632 12.087 -10.684 1.00 94.88 286 GLY A N 1
ATOM 2342 C CA . GLY A 1 286 ? -0.261 11.547 -11.986 1.00 94.88 286 GLY A CA 1
ATOM 2343 C C . GLY A 1 286 ? -0.501 10.049 -12.070 1.00 94.88 286 GLY A C 1
ATOM 2344 O O . GLY A 1 286 ? -1.441 9.515 -11.470 1.00 94.88 286 GLY A O 1
ATOM 2345 N N . GLU A 1 287 ? 0.362 9.369 -12.813 1.00 92.94 287 GLU A N 1
ATOM 2346 C CA . GLU A 1 287 ? 0.266 7.942 -13.082 1.00 92.94 287 GLU A CA 1
ATOM 2347 C C . GLU A 1 287 ? 1.636 7.301 -13.297 1.00 92.94 287 GLU A C 1
ATOM 2349 O O . GLU A 1 287 ? 2.630 7.959 -13.599 1.00 92.94 287 GLU A O 1
ATOM 2354 N N . THR A 1 288 ? 1.712 5.992 -13.092 1.00 89.00 288 THR A N 1
ATOM 2355 C CA . THR A 1 288 ? 2.928 5.239 -13.363 1.00 89.00 288 THR A CA 1
ATOM 2356 C C . THR A 1 288 ? 3.172 5.159 -14.860 1.00 89.00 288 THR A C 1
ATOM 2358 O O . THR A 1 288 ? 2.241 5.004 -15.645 1.00 89.00 288 THR A O 1
ATOM 2361 N N . ASN A 1 289 ? 4.441 5.118 -15.251 1.00 81.75 289 ASN A N 1
ATOM 2362 C CA . ASN A 1 289 ? 4.800 4.741 -16.613 1.00 81.75 289 ASN A CA 1
ATOM 2363 C C . ASN A 1 289 ? 4.328 3.303 -16.905 1.00 81.75 289 ASN A C 1
ATOM 2365 O O . ASN A 1 289 ? 4.260 2.479 -15.992 1.00 81.75 289 ASN A O 1
ATOM 2369 N N . LEU A 1 290 ? 4.115 2.978 -18.182 1.00 75.69 290 LEU A N 1
ATOM 2370 C CA . LEU A 1 290 ? 3.613 1.672 -18.637 1.00 75.69 290 LEU A CA 1
ATOM 2371 C C . LEU A 1 290 ? 4.489 0.473 -18.225 1.00 75.69 290 LEU A C 1
ATOM 2373 O O . LEU A 1 290 ? 4.072 -0.668 -18.328 1.00 75.69 290 LEU A O 1
ATOM 2377 N N . PHE A 1 291 ? 5.727 0.677 -17.777 1.00 73.81 291 PHE A N 1
ATOM 2378 C CA . PHE A 1 291 ? 6.631 -0.428 -17.472 1.00 73.81 291 PHE A CA 1
ATOM 2379 C C . PHE A 1 291 ? 6.469 -0.928 -16.034 1.00 73.81 291 PHE A C 1
ATOM 2381 O O . PHE A 1 291 ? 6.809 -0.220 -15.081 1.00 73.81 291 PHE A O 1
ATOM 2388 N N . SER A 1 292 ? 6.076 -2.193 -15.869 1.00 75.56 292 SER A N 1
ATOM 2389 C CA . SER A 1 292 ? 5.981 -2.819 -14.552 1.00 75.56 292 SER A CA 1
ATOM 2390 C C . SER A 1 292 ? 6.473 -4.263 -14.551 1.00 75.56 292 SER A C 1
ATOM 2392 O O . SER A 1 292 ? 6.386 -4.999 -15.522 1.00 75.56 292 SER A O 1
ATOM 2394 N N . GLN A 1 293 ? 7.032 -4.676 -13.415 1.00 78.69 293 GLN A N 1
ATOM 2395 C CA . GLN A 1 293 ? 7.468 -6.056 -13.156 1.00 78.69 293 GLN A CA 1
ATOM 2396 C C . GLN A 1 293 ? 6.642 -6.710 -12.050 1.00 78.69 293 GLN A C 1
ATOM 2398 O O . GLN A 1 293 ? 7.021 -7.760 -11.523 1.00 78.69 293 GLN A O 1
ATOM 2403 N N . ILE A 1 294 ? 5.558 -6.047 -11.643 1.00 80.25 294 ILE A N 1
ATOM 2404 C CA . ILE A 1 294 ? 4.698 -6.491 -10.548 1.00 80.25 294 ILE A CA 1
ATOM 2405 C C . ILE A 1 294 ? 4.004 -7.815 -10.873 1.00 80.25 294 ILE A C 1
ATOM 2407 O O . ILE A 1 294 ? 3.733 -8.596 -9.968 1.00 80.25 294 ILE A O 1
ATOM 2411 N N . MET A 1 295 ? 3.819 -8.077 -12.169 1.00 82.44 295 MET A N 1
ATOM 2412 C CA . MET A 1 295 ? 3.160 -9.260 -12.716 1.00 82.44 295 MET A CA 1
ATOM 2413 C C . MET A 1 295 ? 4.076 -10.445 -12.951 1.00 82.44 295 MET A C 1
ATOM 2415 O O . MET A 1 295 ? 3.612 -11.566 -13.121 1.00 82.44 295 MET A O 1
ATOM 2419 N N . LEU A 1 296 ? 5.386 -10.208 -12.917 1.00 87.75 296 LEU A N 1
ATOM 2420 C CA . LEU A 1 296 ? 6.344 -11.286 -13.067 1.00 87.75 296 LEU A CA 1
ATOM 2421 C C . LEU A 1 296 ? 6.393 -12.093 -11.779 1.00 87.75 296 LEU A C 1
ATOM 2423 O O . LEU A 1 296 ? 6.680 -11.542 -10.702 1.00 87.75 296 LEU A O 1
ATOM 2427 N N . SER A 1 297 ? 6.184 -13.396 -11.903 1.00 88.81 297 SER A N 1
ATOM 2428 C CA . SER A 1 297 ? 6.274 -14.331 -10.797 1.00 88.81 297 SER A CA 1
ATOM 2429 C C . SER A 1 297 ? 7.679 -14.323 -10.179 1.00 88.81 297 SER A C 1
ATOM 2431 O O . SER A 1 297 ? 8.686 -13.927 -10.783 1.00 88.81 297 SER A O 1
ATOM 2433 N N . ASP A 1 298 ? 7.772 -14.767 -8.925 1.00 85.75 298 ASP A N 1
ATOM 2434 C CA . ASP A 1 298 ? 9.076 -14.975 -8.289 1.00 85.75 298 ASP A CA 1
ATOM 2435 C C . ASP A 1 298 ? 9.909 -16.025 -9.057 1.00 85.75 298 ASP A C 1
ATOM 2437 O O . ASP A 1 298 ? 11.132 -15.905 -9.078 1.00 85.75 298 ASP A O 1
ATOM 2441 N N . LYS A 1 299 ? 9.252 -16.997 -9.716 1.00 89.38 299 LYS A N 1
ATOM 2442 C CA . LYS A 1 299 ? 9.880 -18.049 -10.533 1.00 89.38 299 LYS A CA 1
ATOM 2443 C C . LYS A 1 299 ? 10.619 -17.447 -11.729 1.00 89.38 299 LYS A C 1
ATOM 2445 O O . LYS A 1 299 ? 11.827 -17.631 -11.844 1.00 89.38 299 LYS A O 1
ATOM 2450 N N . THR A 1 300 ? 9.949 -16.628 -12.540 1.00 92.19 300 THR A N 1
ATOM 2451 C CA . THR A 1 300 ? 10.576 -15.939 -13.684 1.00 92.19 300 THR A CA 1
ATOM 2452 C C . THR A 1 300 ? 11.753 -15.066 -13.245 1.00 92.19 300 THR A C 1
ATOM 2454 O O . THR A 1 300 ? 12.803 -15.029 -13.888 1.00 92.19 300 THR A O 1
ATOM 2457 N N . ALA A 1 301 ? 11.624 -14.384 -12.102 1.00 89.12 301 ALA A N 1
ATOM 2458 C CA . ALA A 1 301 ? 12.707 -13.584 -11.534 1.00 89.12 301 ALA A CA 1
ATOM 2459 C C . ALA A 1 301 ? 13.913 -14.416 -11.067 1.00 89.12 301 ALA A C 1
ATOM 2461 O O . ALA A 1 301 ? 15.043 -13.923 -11.116 1.00 89.12 301 ALA A O 1
ATOM 2462 N N . GLU A 1 302 ? 13.683 -15.629 -10.571 1.00 89.44 302 GLU A N 1
ATOM 2463 C CA . GLU A 1 302 ? 14.718 -16.563 -10.132 1.00 89.44 302 GLU A CA 1
ATOM 2464 C C . GLU A 1 302 ? 15.442 -17.199 -11.320 1.00 89.44 302 GLU A C 1
ATOM 2466 O O . GLU A 1 302 ? 16.671 -17.134 -11.372 1.00 89.44 302 GLU A O 1
ATOM 2471 N N . ILE A 1 303 ? 14.705 -17.666 -12.333 1.00 91.69 303 ILE A N 1
ATOM 2472 C CA . ILE A 1 303 ? 15.271 -18.173 -13.594 1.00 91.69 303 ILE A CA 1
ATOM 2473 C C . ILE A 1 303 ? 16.160 -17.100 -14.236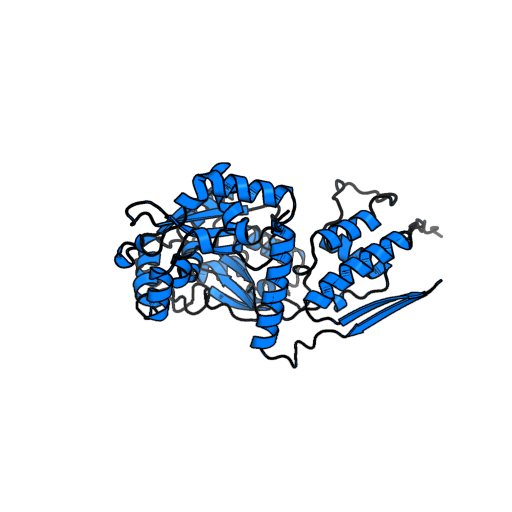 1.00 91.69 303 ILE A C 1
ATOM 2475 O O . ILE A 1 303 ? 17.339 -17.337 -14.504 1.00 91.69 303 ILE A O 1
ATOM 2479 N N . ALA A 1 304 ? 15.662 -15.863 -14.352 1.00 90.50 304 ALA A N 1
ATOM 2480 C CA . ALA A 1 304 ? 16.433 -14.747 -14.899 1.00 90.50 304 ALA A CA 1
ATOM 2481 C C . ALA A 1 304 ? 17.723 -14.442 -14.117 1.00 90.50 304 ALA A C 1
ATOM 2483 O O . ALA A 1 304 ? 18.705 -13.974 -14.694 1.00 90.50 304 ALA A O 1
ATOM 2484 N N . LYS A 1 305 ? 17.752 -14.673 -12.797 1.00 87.00 305 LYS A N 1
ATOM 2485 C CA . LYS A 1 305 ? 18.985 -14.560 -11.997 1.00 87.00 305 LYS A CA 1
ATOM 2486 C C . LYS A 1 305 ? 19.934 -15.724 -12.286 1.00 87.00 305 LYS A C 1
ATOM 2488 O O . LYS A 1 305 ? 21.130 -15.495 -12.477 1.00 87.00 305 LYS A O 1
ATOM 2493 N N . ASN A 1 306 ? 19.405 -16.944 -12.356 1.00 86.50 306 ASN A N 1
ATOM 2494 C CA . ASN A 1 306 ? 20.155 -18.184 -12.578 1.00 86.50 306 ASN A CA 1
ATOM 2495 C C . ASN A 1 306 ? 20.753 -18.293 -13.992 1.00 86.50 306 ASN A C 1
ATOM 2497 O O . ASN A 1 306 ? 21.759 -18.984 -14.190 1.00 86.50 306 ASN A O 1
ATOM 2501 N N . MET A 1 307 ? 20.232 -17.531 -14.961 1.00 84.81 307 MET A N 1
ATOM 2502 C CA . MET A 1 307 ? 20.882 -17.309 -16.262 1.00 84.81 307 MET A CA 1
ATOM 2503 C C . MET A 1 307 ? 22.309 -16.760 -16.128 1.00 84.81 307 MET A C 1
ATOM 2505 O O . MET A 1 307 ? 23.141 -16.980 -17.006 1.00 84.81 307 MET A O 1
ATOM 2509 N N . PHE A 1 308 ? 22.613 -16.053 -15.034 1.00 80.56 308 PHE A N 1
ATOM 2510 C CA . PHE A 1 308 ? 23.853 -15.291 -14.877 1.00 80.56 308 PHE A CA 1
ATOM 2511 C C . PHE A 1 308 ? 24.698 -15.686 -13.659 1.00 80.56 308 PHE A C 1
ATOM 2513 O O . PHE A 1 308 ? 25.720 -15.045 -13.416 1.00 80.56 308 PHE A O 1
ATOM 2520 N N . SER A 1 309 ? 24.308 -16.718 -12.906 1.00 70.75 309 SER A N 1
ATOM 2521 C CA . SER A 1 309 ? 24.987 -17.145 -11.671 1.00 70.75 309 SER A CA 1
ATOM 2522 C C . SER A 1 309 ? 26.421 -17.651 -11.887 1.00 70.75 309 SER A C 1
ATOM 2524 O O . SER A 1 309 ? 27.261 -17.458 -11.013 1.00 70.75 309 SER A O 1
ATOM 2526 N N . ASN A 1 310 ? 26.722 -18.207 -13.068 1.00 61.78 310 ASN A N 1
ATOM 2527 C CA . ASN A 1 310 ? 28.026 -18.801 -13.406 1.00 61.78 310 ASN A CA 1
ATOM 2528 C C . ASN A 1 310 ? 28.908 -17.904 -14.299 1.00 61.78 310 ASN A C 1
ATOM 2530 O O . ASN A 1 310 ? 29.893 -18.370 -14.867 1.00 61.78 310 ASN A O 1
ATOM 2534 N N . LEU A 1 311 ? 28.558 -16.625 -14.471 1.00 58.25 311 LEU A N 1
ATOM 2535 C CA . LEU A 1 311 ? 29.368 -15.698 -15.264 1.00 58.25 311 LEU A CA 1
ATOM 2536 C C . LEU A 1 311 ? 30.566 -15.171 -14.451 1.00 58.25 311 LEU A C 1
ATOM 2538 O O . LEU A 1 311 ? 30.377 -14.818 -13.283 1.00 58.25 311 LEU A O 1
ATOM 2542 N N . PRO A 1 312 ? 31.772 -15.034 -15.045 1.00 48.31 312 PRO A N 1
ATOM 2543 C CA . PRO A 1 312 ? 32.906 -14.421 -14.366 1.00 48.31 312 PRO A CA 1
ATOM 2544 C C . PRO A 1 312 ? 32.544 -12.989 -13.952 1.00 48.31 312 PRO A C 1
ATOM 2546 O O . PRO A 1 312 ? 32.345 -12.098 -14.780 1.00 48.31 312 PRO A O 1
ATOM 2549 N N . ASN A 1 313 ? 32.425 -12.774 -12.642 1.00 46.28 313 ASN A N 1
ATOM 2550 C CA . ASN A 1 313 ? 32.078 -11.499 -12.016 1.00 46.28 313 ASN A CA 1
ATOM 2551 C C . ASN A 1 313 ? 33.276 -10.529 -11.995 1.00 46.28 313 ASN A C 1
ATOM 2553 O O . ASN A 1 313 ? 33.633 -9.981 -10.952 1.00 46.28 313 ASN A O 1
ATOM 2557 N N . GLU A 1 314 ? 33.913 -10.286 -13.140 1.00 39.12 314 GLU A N 1
ATOM 2558 C CA . GLU A 1 314 ? 35.005 -9.317 -13.235 1.00 39.12 314 GLU A CA 1
ATOM 2559 C C . GLU A 1 314 ? 34.475 -7.902 -13.509 1.00 39.12 314 GLU A C 1
ATOM 2561 O O . GLU A 1 314 ? 34.361 -7.434 -14.643 1.00 39.12 314 GLU A O 1
ATOM 2566 N N . ARG A 1 315 ? 34.182 -7.166 -12.432 1.00 43.69 315 ARG A N 1
ATOM 2567 C CA . ARG A 1 315 ? 34.277 -5.698 -12.432 1.00 43.69 315 ARG A CA 1
ATOM 2568 C C . ARG A 1 315 ? 35.260 -5.276 -11.342 1.00 43.69 315 ARG A C 1
ATOM 2570 O O . ARG A 1 315 ? 34.982 -5.454 -10.163 1.00 43.69 315 ARG A O 1
ATOM 2577 N N . GLN A 1 316 ? 36.396 -4.696 -11.734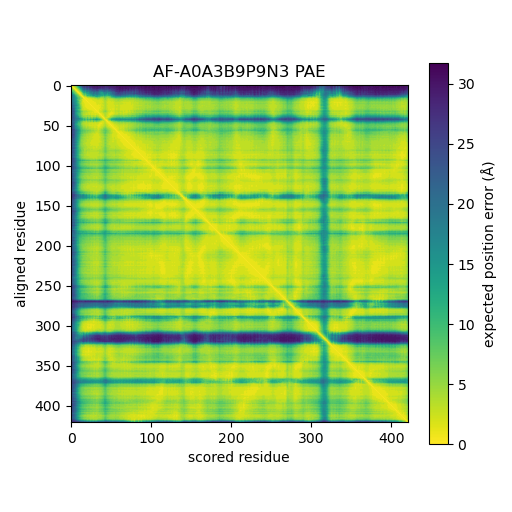 1.00 32.91 316 GLN A N 1
ATOM 2578 C CA . GLN A 1 316 ? 37.292 -3.988 -10.814 1.00 32.91 316 GLN A CA 1
ATOM 2579 C C . GLN A 1 316 ? 36.620 -2.682 -10.360 1.00 32.91 316 GLN A C 1
ATOM 2581 O O . GLN A 1 316 ? 36.414 -1.780 -11.171 1.00 32.91 316 GLN A O 1
ATOM 2586 N N . GLY A 1 317 ? 36.272 -2.596 -9.075 1.00 36.75 317 GLY A N 1
ATOM 2587 C CA . GLY A 1 317 ? 35.772 -1.388 -8.415 1.00 36.75 317 GLY A CA 1
ATOM 2588 C C . GLY A 1 317 ? 35.291 -1.672 -6.986 1.00 36.75 317 GLY A C 1
ATOM 2589 O O . GLY A 1 317 ? 34.694 -2.712 -6.733 1.00 36.75 317 GLY A O 1
ATOM 2590 N N . LEU A 1 318 ? 35.545 -0.737 -6.064 1.00 31.72 318 LEU A N 1
ATOM 2591 C CA . LEU A 1 318 ? 35.329 -0.807 -4.603 1.00 31.72 318 LEU A CA 1
ATOM 2592 C C . LEU A 1 318 ? 33.864 -0.963 -4.127 1.00 31.72 318 LEU A C 1
ATOM 2594 O O . LEU A 1 318 ? 33.597 -0.867 -2.931 1.00 31.72 318 LEU A O 1
ATOM 2598 N N . SER A 1 319 ? 32.891 -1.205 -5.011 1.00 36.62 319 SER A N 1
ATOM 2599 C CA . SER A 1 319 ? 31.509 -1.443 -4.581 1.00 36.62 319 SER A CA 1
ATOM 2600 C C . SER A 1 319 ? 31.326 -2.914 -4.214 1.00 36.62 319 SER A C 1
ATOM 2602 O O . SER A 1 319 ? 31.363 -3.782 -5.089 1.00 36.62 319 SER A O 1
ATOM 2604 N N . PHE A 1 320 ? 31.101 -3.193 -2.933 1.00 31.44 320 PHE A N 1
ATOM 2605 C CA . PHE A 1 320 ? 30.723 -4.513 -2.439 1.00 31.44 320 PHE A CA 1
ATOM 2606 C C . PHE A 1 320 ? 29.645 -5.168 -3.324 1.00 31.44 320 PHE A C 1
ATOM 2608 O O . PHE A 1 320 ? 28.623 -4.571 -3.672 1.00 31.44 320 PHE A O 1
ATOM 2615 N N . ARG A 1 321 ? 29.934 -6.412 -3.713 1.00 45.75 321 ARG A N 1
ATOM 2616 C CA . ARG A 1 321 ? 29.172 -7.285 -4.614 1.00 45.75 321 ARG A CA 1
ATOM 2617 C C . ARG A 1 321 ? 27.698 -7.334 -4.204 1.00 45.75 321 ARG A C 1
ATOM 2619 O O . ARG A 1 321 ? 27.363 -7.936 -3.191 1.00 45.75 321 ARG A O 1
ATOM 2626 N N . THR A 1 322 ? 26.805 -6.740 -4.991 1.00 47.59 322 THR A N 1
ATOM 2627 C CA . THR A 1 322 ? 25.358 -6.908 -4.785 1.00 47.59 322 THR A CA 1
ATOM 2628 C C . THR A 1 322 ? 24.826 -7.935 -5.786 1.00 47.59 322 THR A C 1
ATOM 2630 O O . THR A 1 322 ? 25.090 -7.769 -6.982 1.00 47.59 322 THR A O 1
ATOM 2633 N N . PRO A 1 323 ? 24.048 -8.948 -5.355 1.00 58.41 323 PRO A N 1
ATOM 2634 C CA . PRO A 1 323 ? 23.301 -9.807 -6.270 1.00 58.41 323 PRO A CA 1
ATOM 2635 C C . PRO A 1 323 ? 22.516 -8.962 -7.282 1.00 58.41 323 PRO A C 1
ATOM 2637 O O . PRO A 1 323 ? 22.055 -7.855 -6.962 1.00 58.41 323 PRO A O 1
ATOM 2640 N N . LEU A 1 324 ? 22.352 -9.459 -8.513 1.00 65.25 324 LEU A N 1
ATOM 2641 C CA . LEU A 1 324 ? 21.496 -8.784 -9.488 1.00 65.25 324 LEU A CA 1
ATOM 2642 C C . LEU A 1 324 ? 20.095 -8.610 -8.875 1.00 65.25 324 LEU A C 1
ATOM 2644 O O . LEU A 1 324 ? 19.484 -9.553 -8.369 1.00 65.25 324 LEU A O 1
ATOM 2648 N N . SER A 1 325 ? 19.587 -7.373 -8.888 1.00 74.88 325 SER A N 1
ATOM 2649 C CA . SER A 1 325 ? 18.216 -7.110 -8.432 1.00 74.88 325 SER A CA 1
ATOM 2650 C C . SER A 1 325 ? 17.224 -7.777 -9.390 1.00 74.88 325 SER A C 1
ATOM 2652 O O . SER A 1 325 ? 17.581 -8.024 -10.545 1.00 74.88 325 SER A O 1
ATOM 2654 N N . LYS A 1 326 ? 15.979 -8.040 -8.951 1.00 80.31 326 LYS A N 1
ATOM 2655 C CA . LYS A 1 326 ? 14.910 -8.596 -9.817 1.00 80.31 326 LYS A CA 1
ATOM 2656 C C . LYS A 1 326 ? 14.856 -7.844 -11.152 1.00 80.31 326 LYS A C 1
ATOM 2658 O O . LYS A 1 326 ? 15.063 -8.441 -12.201 1.00 80.31 326 LYS A O 1
ATOM 2663 N N . SER A 1 327 ? 14.766 -6.515 -11.092 1.00 80.88 327 SER A N 1
ATOM 2664 C CA . SER A 1 327 ? 14.680 -5.677 -12.292 1.00 80.88 327 SER A CA 1
ATOM 2665 C C . SER A 1 327 ? 15.895 -5.734 -13.213 1.00 80.88 327 SER A C 1
ATOM 2667 O O . SER A 1 327 ? 15.739 -5.798 -14.436 1.00 80.88 327 SER A O 1
ATOM 2669 N N . ARG A 1 328 ? 17.111 -5.769 -12.652 1.00 82.19 328 ARG A N 1
ATOM 2670 C CA . ARG A 1 328 ? 18.337 -5.900 -13.453 1.00 82.19 328 ARG A CA 1
ATOM 2671 C C . ARG A 1 328 ? 18.445 -7.277 -14.102 1.00 82.19 328 ARG A C 1
ATOM 2673 O O . ARG A 1 328 ? 18.875 -7.356 -15.246 1.00 82.19 328 ARG A O 1
ATOM 2680 N N . SER A 1 329 ? 18.041 -8.326 -13.388 1.00 87.56 329 SER A N 1
ATOM 2681 C CA . SER A 1 329 ? 18.076 -9.710 -13.880 1.00 87.56 329 SER A CA 1
ATOM 2682 C C . SER A 1 329 ? 17.112 -9.888 -15.047 1.00 87.56 329 SER A C 1
ATOM 2684 O O . SER A 1 329 ? 17.549 -10.269 -16.125 1.00 87.56 329 SER A O 1
ATOM 2686 N N . ILE A 1 330 ? 15.849 -9.478 -14.876 1.00 90.38 330 ILE A N 1
ATOM 2687 C CA . ILE A 1 330 ? 14.829 -9.501 -15.936 1.00 90.38 330 ILE A CA 1
ATOM 2688 C C . ILE A 1 330 ? 15.272 -8.681 -17.150 1.00 90.38 330 ILE A C 1
ATOM 2690 O O . ILE A 1 330 ? 15.266 -9.177 -18.269 1.00 90.38 330 ILE A O 1
ATOM 2694 N N . SER A 1 331 ? 15.731 -7.441 -16.938 1.00 89.12 331 SER A N 1
ATOM 2695 C CA . SER A 1 331 ? 16.185 -6.580 -18.041 1.00 89.12 331 SER A CA 1
ATOM 2696 C C . SER A 1 331 ? 17.311 -7.217 -18.858 1.00 89.12 331 SER A C 1
ATOM 2698 O O . SER A 1 331 ? 17.359 -7.056 -20.074 1.00 89.12 331 SER A O 1
ATOM 2700 N N . LYS A 1 332 ? 18.241 -7.905 -18.187 1.00 88.06 332 LYS A N 1
ATOM 2701 C CA . LYS A 1 332 ? 19.367 -8.574 -18.839 1.00 88.06 332 LYS A CA 1
ATOM 2702 C C . LYS A 1 332 ? 18.921 -9.858 -19.545 1.00 88.06 332 LYS A C 1
ATOM 2704 O O . LYS A 1 332 ? 19.402 -10.117 -20.641 1.00 88.06 332 LYS A O 1
ATOM 2709 N N . ALA A 1 333 ? 18.010 -10.622 -18.943 1.00 90.56 333 ALA A N 1
ATOM 2710 C CA . ALA A 1 333 ? 17.434 -11.831 -19.528 1.00 90.56 333 ALA A CA 1
ATOM 2711 C C . ALA A 1 333 ? 16.677 -11.524 -20.830 1.00 90.56 333 ALA A C 1
ATOM 2713 O O . ALA A 1 333 ? 16.992 -12.123 -21.854 1.00 90.56 333 ALA A O 1
ATOM 2714 N N . LEU A 1 334 ? 15.802 -10.507 -20.827 1.00 92.00 334 LEU A N 1
ATOM 2715 C CA . LEU A 1 334 ? 15.110 -10.027 -22.032 1.00 92.00 334 LEU A CA 1
ATOM 2716 C C . LEU A 1 334 ? 16.098 -9.674 -23.149 1.00 92.00 334 LEU A C 1
ATOM 2718 O O . LEU A 1 334 ? 15.994 -10.193 -24.253 1.00 92.00 334 LEU A O 1
ATOM 2722 N N . SER A 1 335 ? 17.115 -8.862 -22.834 1.00 89.94 335 SER A N 1
ATOM 2723 C CA . SER A 1 335 ? 18.122 -8.436 -23.814 1.00 89.94 335 SER A CA 1
ATOM 2724 C C . SER A 1 335 ? 18.905 -9.600 -24.424 1.00 89.94 335 SER A C 1
ATOM 2726 O O . SER A 1 335 ? 19.276 -9.522 -25.589 1.00 89.94 335 SER A O 1
ATOM 2728 N N . VAL A 1 336 ? 19.196 -10.647 -23.649 1.00 88.19 336 VAL A N 1
ATOM 2729 C CA . VAL A 1 336 ? 19.903 -11.840 -24.139 1.00 88.19 336 VAL A CA 1
ATOM 2730 C C . VAL A 1 336 ? 19.007 -12.704 -25.025 1.00 88.19 336 VAL A C 1
ATOM 2732 O O . VAL A 1 336 ? 19.515 -13.352 -25.936 1.00 88.19 336 VAL A O 1
ATOM 2735 N N . CYS A 1 337 ? 17.697 -12.692 -24.781 1.00 88.19 337 CYS A N 1
ATOM 2736 C CA . CYS A 1 337 ? 16.709 -13.400 -25.592 1.00 88.19 337 CYS A CA 1
ATOM 2737 C C . CYS A 1 337 ? 16.198 -12.560 -26.777 1.00 88.19 337 CYS A C 1
ATOM 2739 O O . CYS A 1 337 ? 15.202 -12.920 -27.384 1.00 88.19 337 CYS A O 1
ATOM 2741 N N . GLY A 1 338 ? 16.832 -11.420 -27.086 1.00 87.56 338 GLY A N 1
ATOM 2742 C CA . GLY A 1 338 ? 16.424 -10.552 -28.197 1.00 87.56 338 GLY A CA 1
ATOM 2743 C C . GLY A 1 338 ? 15.140 -9.748 -27.957 1.00 87.56 338 GLY A C 1
ATOM 2744 O O . GLY A 1 338 ? 14.671 -9.069 -28.863 1.00 87.56 338 GLY A O 1
ATOM 2745 N N . LEU A 1 339 ? 14.587 -9.767 -26.741 1.00 90.06 339 LEU A N 1
ATOM 2746 C CA . LEU A 1 339 ? 13.329 -9.099 -26.416 1.00 90.06 339 LEU A CA 1
ATOM 2747 C C . LEU A 1 339 ? 13.535 -7.657 -25.948 1.00 90.06 339 LEU A C 1
ATOM 2749 O O . LEU A 1 339 ? 14.412 -7.336 -25.135 1.00 90.06 339 LEU A O 1
ATOM 2753 N N . ASN A 1 340 ? 12.650 -6.777 -26.414 1.00 89.62 340 ASN A N 1
ATOM 2754 C CA . ASN A 1 340 ? 12.555 -5.416 -25.910 1.00 89.62 340 ASN A CA 1
ATOM 2755 C C . ASN A 1 340 ? 11.812 -5.399 -24.564 1.00 89.62 340 ASN A C 1
ATOM 2757 O O . ASN A 1 340 ? 10.842 -6.117 -24.362 1.00 89.62 340 ASN A O 1
ATOM 2761 N N . LYS A 1 341 ? 12.203 -4.502 -23.656 1.00 88.62 341 LYS A N 1
ATOM 2762 C CA . LYS A 1 341 ? 11.486 -4.230 -22.398 1.00 88.62 341 LYS A CA 1
ATOM 2763 C C . LYS A 1 341 ? 10.008 -3.877 -22.584 1.00 88.62 341 LYS A C 1
ATOM 2765 O O . LYS A 1 341 ? 9.241 -4.046 -21.644 1.00 88.62 341 LYS A O 1
ATOM 2770 N N . LYS A 1 342 ? 9.614 -3.402 -23.766 1.00 88.19 342 LYS A N 1
ATOM 2771 C CA . LYS A 1 342 ? 8.219 -3.098 -24.101 1.00 88.19 342 LYS A CA 1
ATOM 2772 C C . LYS A 1 342 ? 7.263 -4.288 -23.953 1.00 88.19 342 LYS A C 1
ATOM 2774 O O . LYS A 1 342 ? 6.091 -4.046 -23.723 1.00 88.19 342 LYS A O 1
ATOM 2779 N N . VAL A 1 343 ? 7.750 -5.535 -23.962 1.00 89.19 343 VAL A N 1
ATOM 2780 C CA . VAL A 1 343 ? 6.905 -6.712 -23.658 1.00 89.19 343 VAL A CA 1
ATOM 2781 C C . VAL A 1 343 ? 6.342 -6.695 -22.231 1.00 89.19 343 VAL A C 1
ATOM 2783 O O . VAL A 1 343 ? 5.386 -7.389 -21.933 1.00 89.19 343 VAL A O 1
ATOM 2786 N N . LEU A 1 344 ? 6.931 -5.896 -21.332 1.00 88.62 344 LEU A N 1
ATOM 2787 C CA . LEU A 1 344 ? 6.464 -5.699 -19.955 1.00 88.62 344 LEU A CA 1
ATOM 2788 C C . LEU A 1 344 ? 5.588 -4.446 -19.803 1.00 88.62 344 LEU A C 1
ATOM 2790 O O . LEU A 1 344 ? 5.455 -3.919 -18.693 1.00 88.62 344 LEU A O 1
ATOM 2794 N N . TYR A 1 345 ? 5.086 -3.896 -20.910 1.00 86.62 345 TYR A N 1
ATOM 2795 C CA . TYR A 1 345 ? 4.146 -2.786 -20.848 1.00 86.62 345 TYR A CA 1
ATOM 2796 C C . TYR A 1 345 ? 2.835 -3.240 -20.213 1.00 86.62 345 TYR A C 1
ATOM 2798 O O . TYR A 1 345 ? 2.380 -4.364 -20.376 1.00 86.62 345 TYR A O 1
ATOM 2806 N N . MET A 1 346 ? 2.260 -2.350 -19.432 1.00 83.19 346 MET A N 1
ATOM 2807 C CA . MET A 1 346 ? 1.042 -2.508 -18.669 1.00 83.19 346 MET A CA 1
ATOM 2808 C C . MET A 1 346 ? 0.298 -1.179 -18.704 1.00 83.19 346 MET A C 1
ATOM 2810 O O . MET A 1 346 ? 0.889 -0.138 -18.992 1.00 83.19 346 MET A O 1
ATOM 2814 N N . TYR A 1 347 ? -0.978 -1.206 -18.343 1.00 82.50 347 TYR A N 1
ATOM 2815 C CA . TYR A 1 347 ? -1.771 0.004 -18.174 1.00 82.50 347 TYR A CA 1
ATOM 2816 C C . TYR A 1 347 ? -1.194 0.937 -17.071 1.00 82.50 347 TYR A C 1
ATOM 2818 O O . TYR A 1 347 ? -0.551 0.473 -16.117 1.00 82.50 347 TYR A O 1
ATOM 2826 N N . PRO A 1 348 ? -1.430 2.258 -17.165 1.00 86.94 348 PRO A N 1
ATOM 2827 C CA . PRO A 1 348 ? -0.986 3.226 -16.165 1.00 86.94 348 PRO A CA 1
ATOM 2828 C C . PRO A 1 348 ? -1.796 3.131 -14.860 1.00 86.94 348 PRO A C 1
ATOM 2830 O O . PRO A 1 348 ? -3.025 3.089 -14.860 1.00 86.94 348 PRO A O 1
ATOM 2833 N N . MET A 1 349 ? -1.111 3.147 -13.714 1.00 89.12 349 MET A N 1
ATOM 2834 C CA . MET A 1 349 ? -1.738 3.162 -12.388 1.00 89.12 349 MET A CA 1
ATOM 2835 C C . MET A 1 349 ? -1.686 4.558 -11.782 1.00 89.12 349 MET A C 1
ATOM 2837 O O . MET A 1 349 ? -0.645 5.209 -11.817 1.00 89.12 349 MET A O 1
ATOM 2841 N N . GLY A 1 350 ? -2.772 5.004 -11.153 1.00 92.88 350 GLY A N 1
ATOM 2842 C CA . GLY A 1 350 ? -2.820 6.317 -10.506 1.00 92.88 350 GLY A CA 1
ATOM 2843 C C . GLY A 1 350 ? -1.776 6.454 -9.398 1.00 92.88 350 GLY A C 1
ATOM 2844 O O . GLY A 1 350 ? -1.645 5.567 -8.554 1.00 92.88 350 GLY A O 1
ATOM 2845 N N . VAL A 1 351 ? -1.045 7.570 -9.380 1.00 95.19 351 VAL A N 1
ATOM 2846 C CA . VAL A 1 351 ? -0.078 7.920 -8.328 1.00 95.19 351 VAL A CA 1
ATOM 2847 C C . VAL A 1 351 ? -0.710 8.961 -7.417 1.00 95.19 351 VAL A C 1
ATOM 2849 O O . VAL A 1 351 ? -1.172 9.999 -7.886 1.00 95.19 351 VAL A O 1
ATOM 2852 N N . TYR A 1 352 ? -0.701 8.692 -6.116 1.00 96.69 352 TYR A N 1
ATOM 2853 C CA . TYR A 1 352 ? -1.284 9.555 -5.095 1.00 96.69 352 TYR A CA 1
ATOM 2854 C C . TYR A 1 352 ? -0.224 10.036 -4.106 1.00 96.69 352 TYR A C 1
ATOM 2856 O O . TYR A 1 352 ? 0.680 9.278 -3.737 1.00 96.69 352 TYR A O 1
ATOM 2864 N N . ILE A 1 353 ? -0.373 11.276 -3.646 1.00 96.88 353 ILE A N 1
ATOM 2865 C CA . ILE A 1 353 ? 0.328 11.826 -2.485 1.00 96.88 353 ILE A CA 1
ATOM 2866 C C . ILE A 1 353 ? -0.669 12.001 -1.343 1.00 96.88 353 ILE A C 1
ATOM 2868 O O . ILE A 1 353 ? -1.763 12.503 -1.561 1.00 96.88 353 ILE A O 1
ATOM 2872 N N . GLY A 1 354 ? -0.297 11.559 -0.148 1.00 96.56 354 GLY A N 1
ATOM 2873 C CA . GLY A 1 354 ? -0.995 11.813 1.101 1.00 96.56 354 GLY A CA 1
ATOM 2874 C C . GLY A 1 354 ? -0.244 12.863 1.913 1.00 96.56 354 GLY A C 1
ATOM 2875 O O . GLY A 1 354 ? 0.951 12.679 2.157 1.00 96.56 354 GLY A O 1
ATOM 2876 N N . CYS A 1 355 ? -0.902 13.941 2.330 1.00 95.19 355 CYS A N 1
ATOM 2877 C CA . CYS A 1 355 ? -0.289 15.030 3.086 1.00 95.19 355 CYS A CA 1
ATOM 2878 C C . CYS A 1 355 ? -1.307 15.734 3.994 1.00 95.19 355 CYS A C 1
ATOM 2880 O O . CYS A 1 355 ? -2.451 15.932 3.601 1.00 95.19 355 CYS A O 1
ATOM 2882 N N . LEU A 1 356 ? -0.878 16.147 5.189 1.00 92.69 356 LEU A N 1
ATOM 2883 C CA . LEU A 1 356 ? -1.735 16.850 6.149 1.00 92.69 356 LEU A CA 1
ATOM 2884 C C . LEU A 1 356 ? -1.883 18.347 5.842 1.00 92.69 356 LEU A C 1
ATOM 2886 O O . LEU A 1 356 ? -2.921 18.923 6.135 1.00 92.69 356 LEU A O 1
ATOM 2890 N N . HIS A 1 357 ? -0.877 19.000 5.250 1.00 91.62 357 HIS A N 1
ATOM 2891 C CA . HIS A 1 357 ? -0.941 20.443 4.998 1.00 91.62 357 HIS A CA 1
ATOM 2892 C C . HIS A 1 357 ? -0.021 20.908 3.857 1.00 91.62 357 HIS A C 1
ATOM 2894 O O . HIS A 1 357 ? 1.018 20.302 3.592 1.00 91.62 357 HIS A O 1
ATOM 2900 N N . GLU A 1 358 ? -0.354 22.027 3.214 1.00 89.62 358 GLU A N 1
ATOM 2901 C CA . GLU A 1 358 ? 0.372 22.569 2.055 1.00 89.62 358 GLU A CA 1
ATOM 2902 C C . GLU A 1 358 ? 1.781 23.013 2.449 1.00 89.62 358 GLU A C 1
ATOM 2904 O O . GLU A 1 358 ? 2.733 22.862 1.688 1.00 89.62 358 GLU A O 1
ATOM 2909 N N . ASN A 1 359 ? 1.944 23.483 3.687 1.00 91.69 359 ASN A N 1
ATOM 2910 C CA . ASN A 1 359 ? 3.253 23.810 4.257 1.00 91.69 359 ASN A CA 1
ATOM 2911 C C . ASN A 1 359 ? 4.212 22.615 4.204 1.00 91.69 359 ASN A C 1
ATOM 2913 O O . ASN A 1 359 ? 5.376 22.788 3.846 1.00 91.69 359 ASN A O 1
ATOM 2917 N N . ASN A 1 360 ? 3.732 21.396 4.465 1.00 94.19 360 ASN A N 1
ATOM 2918 C CA . ASN A 1 360 ? 4.565 20.197 4.376 1.00 94.19 360 ASN A CA 1
ATOM 2919 C C . ASN A 1 360 ? 5.030 19.965 2.930 1.00 94.19 360 ASN A C 1
ATOM 2921 O O . ASN A 1 360 ? 6.199 19.645 2.700 1.00 94.19 360 ASN A O 1
ATOM 2925 N N . LEU A 1 361 ? 4.149 20.187 1.945 1.00 94.19 361 LEU A N 1
ATOM 2926 C CA . LEU A 1 361 ? 4.502 20.119 0.524 1.00 94.19 361 LEU A CA 1
ATOM 2927 C C . LEU A 1 361 ? 5.494 21.216 0.136 1.00 94.19 361 LEU A C 1
ATOM 2929 O O . LEU A 1 361 ? 6.451 20.948 -0.587 1.00 94.19 361 LEU A O 1
ATOM 2933 N N . ASN A 1 362 ? 5.327 22.431 0.651 1.00 93.75 362 ASN A N 1
ATOM 2934 C CA . ASN A 1 362 ? 6.244 23.539 0.401 1.00 93.75 362 ASN A CA 1
ATOM 2935 C C . ASN A 1 362 ? 7.637 23.274 0.987 1.00 93.75 362 ASN A C 1
ATOM 2937 O O . ASN A 1 362 ? 8.634 23.517 0.307 1.00 93.75 362 ASN A O 1
ATOM 2941 N N . ILE A 1 363 ? 7.731 22.685 2.185 1.00 95.31 363 ILE A N 1
ATOM 2942 C CA . ILE A 1 363 ? 9.007 22.229 2.762 1.00 95.31 363 ILE A CA 1
ATOM 2943 C C . ILE A 1 363 ? 9.682 21.211 1.829 1.00 95.31 363 ILE A C 1
ATOM 2945 O O . ILE A 1 363 ? 10.885 21.320 1.565 1.00 95.31 363 ILE A O 1
ATOM 2949 N N . LEU A 1 364 ? 8.916 20.252 1.290 1.00 95.62 364 LEU A N 1
ATOM 2950 C CA . LEU A 1 364 ? 9.419 19.253 0.341 1.00 95.62 364 LEU A CA 1
ATOM 2951 C C . LEU A 1 364 ? 9.875 19.880 -0.986 1.00 95.62 364 LEU A C 1
ATOM 2953 O O . LEU A 1 364 ? 10.960 19.545 -1.461 1.00 95.62 364 LEU A O 1
ATOM 2957 N N . ARG A 1 365 ? 9.091 20.794 -1.570 1.00 94.94 365 ARG A N 1
ATOM 2958 C CA . ARG A 1 365 ? 9.399 21.472 -2.845 1.00 94.94 365 ARG A CA 1
ATOM 2959 C C . ARG A 1 365 ? 10.634 22.364 -2.741 1.00 94.94 365 ARG A C 1
ATOM 2961 O O . ARG A 1 365 ? 11.498 22.351 -3.616 1.00 94.94 365 ARG A O 1
ATOM 2968 N N . ASN A 1 366 ? 10.750 23.105 -1.642 1.00 91.81 366 ASN A N 1
ATOM 2969 C CA . ASN A 1 366 ? 11.870 24.015 -1.416 1.00 91.81 366 ASN A CA 1
ATOM 2970 C C . ASN A 1 366 ? 13.156 23.268 -1.025 1.00 91.81 366 ASN A C 1
ATOM 2972 O O . ASN A 1 366 ? 14.253 23.813 -1.156 1.00 91.81 366 ASN A O 1
ATOM 2976 N N . GLY A 1 367 ? 13.046 22.019 -0.553 1.00 89.06 367 GLY A N 1
ATOM 2977 C CA . GLY A 1 367 ? 14.170 21.290 0.032 1.00 89.06 367 GLY A CA 1
ATOM 2978 C C . GLY A 1 367 ? 14.742 22.025 1.245 1.00 89.06 367 GLY A C 1
ATOM 2979 O O . GLY A 1 367 ? 15.966 22.133 1.382 1.00 89.06 367 GLY A O 1
ATOM 2980 N N . SER A 1 368 ? 13.846 22.578 2.071 1.00 86.25 368 SER A N 1
ATOM 2981 C CA . SER A 1 368 ? 14.186 23.310 3.293 1.00 86.25 368 SER A CA 1
ATOM 2982 C C . SER A 1 368 ? 14.709 22.349 4.352 1.00 86.25 368 SER A C 1
ATOM 2984 O O . SER A 1 368 ? 14.097 21.312 4.603 1.00 86.25 368 SER A O 1
ATOM 2986 N N . GLU A 1 369 ? 15.813 22.685 5.017 1.00 84.38 369 GLU A N 1
ATOM 2987 C CA . GLU A 1 369 ? 16.254 21.924 6.190 1.00 84.38 369 GLU A CA 1
ATOM 2988 C C . GLU A 1 369 ? 15.377 22.211 7.412 1.00 84.38 369 GLU A C 1
ATOM 2990 O O . GLU A 1 369 ? 15.095 21.283 8.172 1.00 84.38 369 GLU A O 1
ATOM 2995 N N . SER A 1 370 ? 14.866 23.442 7.531 1.00 85.31 370 SER A N 1
ATOM 2996 C CA . SER A 1 370 ? 13.894 23.824 8.558 1.00 85.31 370 SER A CA 1
ATOM 2997 C C . SER A 1 370 ? 12.560 23.109 8.348 1.00 85.31 370 SER A C 1
ATOM 2999 O O . SER A 1 370 ? 12.072 22.997 7.218 1.00 85.31 370 SER A O 1
ATOM 3001 N N . ILE A 1 371 ? 11.988 22.646 9.459 1.00 86.19 371 ILE A N 1
ATOM 3002 C CA . ILE A 1 371 ? 10.708 21.931 9.548 1.00 86.19 371 ILE A CA 1
ATOM 3003 C C . ILE A 1 371 ? 9.739 22.606 10.528 1.00 86.19 371 ILE A C 1
ATOM 3005 O O . ILE A 1 371 ? 8.737 22.002 10.889 1.00 86.19 371 ILE A O 1
ATOM 3009 N N . ASN A 1 372 ? 10.039 23.830 10.975 1.00 84.50 372 ASN A N 1
ATOM 3010 C CA . ASN A 1 372 ? 9.287 24.502 12.043 1.00 84.50 372 ASN A CA 1
ATOM 3011 C C . ASN A 1 372 ? 7.814 24.746 11.680 1.00 84.50 372 ASN A C 1
ATOM 3013 O O . ASN A 1 372 ? 6.971 24.767 12.567 1.00 84.50 372 ASN A O 1
ATOM 3017 N N . ASP A 1 373 ? 7.511 24.870 10.386 1.00 84.81 373 ASP A N 1
ATOM 3018 C CA . ASP A 1 373 ? 6.157 25.117 9.878 1.00 84.81 373 ASP A CA 1
ATOM 3019 C C . ASP A 1 373 ? 5.423 23.827 9.464 1.00 84.81 373 ASP A C 1
ATOM 3021 O O . ASP A 1 373 ? 4.380 23.886 8.804 1.00 84.81 373 ASP A O 1
ATOM 3025 N N . ALA A 1 374 ? 5.990 22.653 9.775 1.00 90.94 374 ALA A N 1
ATOM 3026 C CA . ALA A 1 374 ? 5.366 21.376 9.460 1.00 90.94 374 ALA A CA 1
ATOM 3027 C C . ALA A 1 374 ? 4.148 21.138 10.362 1.00 90.94 374 ALA A C 1
ATOM 3029 O O . ALA A 1 374 ? 4.244 21.206 11.585 1.00 90.94 374 ALA A O 1
ATOM 3030 N N . ILE A 1 375 ? 3.014 20.802 9.751 1.00 90.94 375 ILE A N 1
ATOM 3031 C CA . ILE A 1 375 ? 1.771 20.466 10.450 1.00 90.94 375 ILE A CA 1
ATOM 3032 C C . ILE A 1 375 ? 1.585 18.957 10.357 1.00 90.94 375 ILE A C 1
ATOM 3034 O O . ILE A 1 375 ? 1.443 18.408 9.262 1.00 90.94 375 ILE A O 1
ATOM 3038 N N . LEU A 1 376 ? 1.657 18.289 11.507 1.00 92.31 376 LEU A N 1
ATOM 3039 C CA . LEU A 1 376 ? 1.740 16.829 11.602 1.00 92.31 376 LEU A CA 1
ATOM 3040 C C . LEU A 1 376 ? 0.653 16.213 12.489 1.00 92.31 376 LEU A C 1
ATOM 3042 O O . LEU A 1 376 ? 0.560 14.994 12.544 1.00 92.31 376 LEU A O 1
ATOM 3046 N N . ASP A 1 377 ? -0.141 17.036 13.174 1.00 92.00 377 ASP A N 1
ATOM 3047 C CA . ASP A 1 377 ? -1.124 16.564 14.146 1.00 92.00 377 ASP A CA 1
ATOM 3048 C C . ASP A 1 377 ? -2.379 16.024 13.457 1.00 92.00 377 ASP A C 1
ATOM 3050 O O . ASP A 1 377 ? -3.096 16.746 12.764 1.00 92.00 377 ASP A O 1
ATOM 3054 N N . LEU A 1 378 ? -2.644 14.739 13.637 1.00 93.56 378 LEU A N 1
ATOM 3055 C CA . LEU A 1 378 ? -3.870 14.090 13.213 1.00 93.56 378 LEU A CA 1
ATOM 3056 C C . LEU A 1 378 ? -4.272 13.065 14.275 1.00 93.56 378 LEU A C 1
ATOM 3058 O O . LEU A 1 378 ? -3.819 11.912 14.269 1.00 93.56 378 LEU A O 1
ATOM 3062 N N . ASP A 1 379 ? -5.132 13.514 15.184 1.00 94.88 379 ASP A N 1
ATOM 3063 C CA . ASP A 1 379 ? -5.653 12.705 16.276 1.00 94.88 379 ASP A CA 1
ATOM 3064 C C . ASP A 1 379 ? -6.531 11.543 15.777 1.00 94.88 379 ASP A C 1
ATOM 3066 O O . ASP A 1 379 ? -7.302 11.650 14.816 1.00 94.88 379 ASP A O 1
ATOM 3070 N N . VAL A 1 380 ? -6.400 10.393 16.440 1.00 97.06 380 VAL A N 1
ATOM 3071 C CA . VAL A 1 380 ? -7.087 9.155 16.051 1.00 97.06 380 VAL A CA 1
ATOM 3072 C C . VAL A 1 380 ? -8.592 9.235 16.323 1.00 97.06 380 VAL A C 1
ATOM 3074 O O . VAL A 1 380 ? -9.380 8.732 15.513 1.00 97.06 380 VAL A O 1
ATOM 3077 N N . ASP A 1 381 ? -9.018 9.886 17.408 1.00 95.75 381 ASP A N 1
ATOM 3078 C CA . ASP A 1 381 ? -10.437 10.063 17.717 1.00 95.75 381 ASP A CA 1
ATOM 3079 C C . ASP A 1 381 ? -11.090 11.059 16.746 1.00 95.75 381 ASP A C 1
ATOM 3081 O O . ASP A 1 381 ? -12.238 10.852 16.341 1.00 95.75 381 ASP A O 1
ATOM 3085 N N . ASP A 1 382 ? -10.376 12.088 16.290 1.00 95.00 382 ASP A N 1
ATOM 3086 C CA . ASP A 1 382 ? -10.885 13.002 15.257 1.00 95.00 382 ASP A CA 1
ATOM 3087 C C . ASP A 1 382 ? -11.004 12.322 13.890 1.00 95.00 382 ASP A C 1
ATOM 3089 O O . ASP A 1 382 ? -12.022 12.472 13.201 1.00 95.00 382 ASP A O 1
ATOM 3093 N N . VAL A 1 383 ? -10.030 11.478 13.530 1.00 95.75 383 VAL A N 1
ATOM 3094 C CA . VAL A 1 383 ? -10.127 10.597 12.357 1.00 95.75 383 VAL A CA 1
ATOM 3095 C C . VAL A 1 383 ? -11.343 9.676 12.458 1.00 95.75 383 VAL A C 1
ATOM 3097 O O . VAL A 1 383 ? -12.095 9.550 11.485 1.00 95.75 383 VAL A O 1
ATOM 3100 N N . ARG A 1 384 ? -11.570 9.053 13.622 1.00 96.81 384 ARG A N 1
ATOM 3101 C CA . ARG A 1 384 ? -12.744 8.207 13.876 1.00 96.81 384 ARG A CA 1
ATOM 3102 C C . ARG A 1 384 ? -14.034 9.001 13.674 1.00 96.81 384 ARG A C 1
ATOM 3104 O O . ARG A 1 384 ? -14.899 8.538 12.933 1.00 96.81 384 ARG A O 1
ATOM 3111 N N . LYS A 1 385 ? -14.166 10.183 14.291 1.00 96.06 385 LYS A N 1
ATOM 3112 C CA . LYS A 1 385 ? -15.358 11.046 14.170 1.00 96.06 385 LYS A CA 1
ATOM 3113 C C . LYS A 1 385 ? -15.630 11.418 12.714 1.00 96.06 385 LYS A C 1
ATOM 3115 O O . LYS A 1 385 ? -16.763 11.268 12.265 1.00 96.06 385 LYS A O 1
ATOM 3120 N N . TYR A 1 386 ? -14.603 11.852 11.975 1.00 95.19 386 TYR A N 1
ATOM 3121 C CA . TYR A 1 386 ? -14.717 12.175 10.550 1.00 95.19 386 TYR A CA 1
ATOM 3122 C C . TYR A 1 386 ? -15.156 10.965 9.728 1.00 95.19 386 TYR A C 1
ATOM 3124 O O . TYR A 1 386 ? -16.100 11.047 8.946 1.00 95.19 386 TYR A O 1
ATOM 3132 N N . TRP A 1 387 ? -14.481 9.824 9.888 1.00 96.88 387 TRP A N 1
ATOM 3133 C CA . TRP A 1 387 ? -14.826 8.617 9.145 1.00 96.88 387 TRP A CA 1
ATOM 3134 C C . TRP A 1 387 ? -16.265 8.190 9.434 1.00 96.88 387 TRP A C 1
ATOM 3136 O O . TRP A 1 387 ? -17.014 7.888 8.508 1.00 96.88 387 TRP A O 1
ATOM 3146 N N . PHE A 1 388 ? -16.676 8.233 10.695 1.00 96.81 388 PHE A N 1
ATOM 3147 C CA . PHE A 1 388 ? -18.019 7.857 11.095 1.00 96.81 388 PHE A CA 1
ATOM 3148 C C . PHE A 1 388 ? -19.085 8.762 10.454 1.00 96.81 388 PHE A C 1
ATOM 3150 O O . PHE A 1 388 ? -20.001 8.277 9.789 1.00 96.81 388 PHE A O 1
ATOM 3157 N N . SER A 1 389 ? -18.934 10.085 10.571 1.00 95.06 389 SER A N 1
ATOM 3158 C CA . SER A 1 389 ? -19.934 11.055 10.109 1.00 95.06 389 SER A CA 1
ATOM 3159 C C . SER A 1 389 ? -19.910 11.308 8.596 1.00 95.06 389 SER A C 1
ATOM 3161 O O . SER A 1 389 ? -20.964 11.399 7.966 1.00 95.06 389 SER A O 1
ATOM 3163 N N . GLU A 1 390 ? -18.729 11.413 7.985 1.00 94.56 390 GLU A N 1
ATOM 3164 C CA . GLU A 1 390 ? -18.562 11.826 6.586 1.00 94.56 390 GLU A CA 1
ATOM 3165 C C . GLU A 1 390 ? -18.400 10.652 5.616 1.00 94.56 390 GLU A C 1
ATOM 3167 O O . GLU A 1 390 ? -18.614 10.814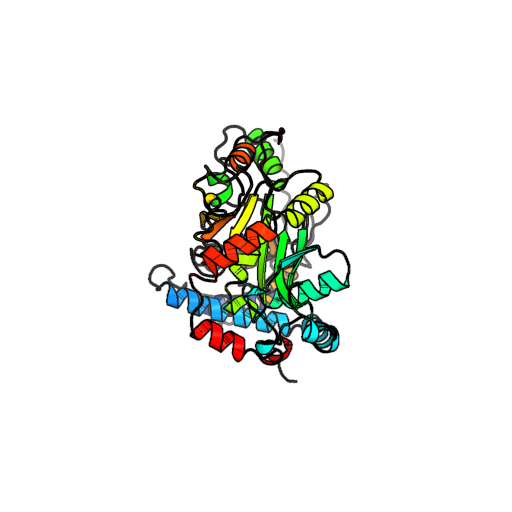 4.409 1.00 94.56 390 GLU A O 1
ATOM 3172 N N . VAL A 1 391 ? -18.031 9.468 6.113 1.00 95.12 391 VAL A N 1
ATOM 3173 C CA . VAL A 1 391 ? -17.836 8.276 5.277 1.00 95.12 391 VAL A CA 1
ATOM 3174 C C . VAL A 1 391 ? -18.893 7.227 5.566 1.00 95.12 391 VAL A C 1
ATOM 3176 O O . VAL A 1 391 ? -19.637 6.888 4.648 1.00 95.12 391 VAL A O 1
ATOM 3179 N N . LEU A 1 392 ? -18.951 6.712 6.794 1.00 95.75 392 LEU A N 1
ATOM 3180 C CA . LEU A 1 392 ? -19.775 5.559 7.128 1.00 95.75 392 LEU A CA 1
ATOM 3181 C C . LEU A 1 392 ? -21.263 5.907 7.069 1.00 95.75 392 LEU A C 1
ATOM 3183 O O . LEU A 1 392 ? -21.962 5.382 6.207 1.00 95.75 392 LEU A O 1
ATOM 3187 N N . ASN A 1 393 ? -21.729 6.859 7.879 1.00 94.56 393 ASN A N 1
ATOM 3188 C CA . ASN A 1 393 ? -23.156 7.195 7.981 1.00 94.56 393 ASN A CA 1
ATOM 3189 C C . ASN A 1 393 ? -23.763 7.715 6.674 1.00 94.56 393 ASN A C 1
ATOM 3191 O O . ASN A 1 393 ? -24.956 7.565 6.438 1.00 94.56 393 ASN A O 1
ATOM 3195 N N . LYS A 1 394 ? -22.947 8.309 5.796 1.00 94.50 394 LYS A N 1
ATOM 3196 C CA . LYS A 1 394 ? -23.411 8.815 4.494 1.00 94.50 394 LYS A CA 1
ATOM 3197 C C . LYS A 1 394 ? -23.509 7.746 3.412 1.00 94.50 394 LYS A C 1
ATOM 3199 O O . LYS A 1 394 ? -24.087 8.021 2.363 1.00 94.50 394 LYS A O 1
ATOM 3204 N N . LYS A 1 395 ? -22.868 6.588 3.593 1.00 93.81 395 LYS A N 1
ATOM 3205 C CA . LYS A 1 395 ? -22.681 5.601 2.514 1.00 93.81 395 LYS A CA 1
ATOM 3206 C C . LYS A 1 395 ? -23.090 4.187 2.876 1.00 93.81 395 LYS A C 1
ATOM 3208 O O . LYS A 1 395 ? -23.306 3.401 1.956 1.00 93.81 395 LYS A O 1
ATOM 3213 N N . ILE A 1 396 ? -23.141 3.852 4.163 1.00 95.25 396 ILE A N 1
ATOM 3214 C CA . ILE A 1 396 ? -23.614 2.550 4.612 1.00 95.25 396 ILE A CA 1
ATOM 3215 C C . ILE A 1 396 ? -25.049 2.347 4.126 1.00 95.25 396 ILE A C 1
ATOM 3217 O O . ILE A 1 396 ? -25.870 3.262 4.149 1.00 95.25 396 ILE A O 1
ATOM 3221 N N . ASN A 1 397 ? -25.326 1.153 3.622 1.00 95.19 397 ASN A N 1
ATOM 3222 C CA . ASN A 1 397 ? -26.637 0.771 3.123 1.00 95.19 397 ASN A CA 1
ATOM 3223 C C . ASN A 1 397 ? -26.969 -0.669 3.548 1.00 95.19 397 ASN A C 1
ATOM 3225 O O . ASN A 1 397 ? -26.154 -1.362 4.164 1.00 95.19 397 ASN A O 1
ATOM 3229 N N . SER A 1 398 ? -28.157 -1.144 3.171 1.00 93.88 398 SER A N 1
ATOM 3230 C CA . SER A 1 398 ? -28.636 -2.487 3.517 1.00 93.88 398 SER A CA 1
ATOM 3231 C C . SER A 1 398 ? -27.731 -3.618 3.008 1.00 93.88 398 SER A C 1
ATOM 3233 O O . SER A 1 398 ? -27.636 -4.663 3.655 1.00 93.88 398 SER A O 1
ATOM 3235 N N . GLN A 1 399 ? -27.024 -3.427 1.889 1.00 94.94 399 GLN A N 1
ATOM 3236 C CA . GLN A 1 399 ? -26.057 -4.402 1.380 1.00 94.94 399 GLN A CA 1
ATOM 3237 C C . GLN A 1 399 ? -24.846 -4.503 2.313 1.00 94.94 399 GLN A C 1
ATOM 3239 O O . GLN A 1 399 ? -24.432 -5.613 2.643 1.00 94.94 399 GLN A O 1
ATOM 3244 N N . ASN A 1 400 ? -24.303 -3.372 2.775 1.00 95.75 400 ASN A N 1
ATOM 3245 C CA . ASN A 1 400 ? -23.193 -3.364 3.733 1.00 95.75 400 ASN A CA 1
ATOM 3246 C C . ASN A 1 400 ? -23.582 -4.060 5.043 1.00 95.75 400 ASN A C 1
ATOM 3248 O O . ASN A 1 400 ? -22.827 -4.892 5.539 1.00 95.75 400 ASN A O 1
ATOM 3252 N N . GLU A 1 401 ? -24.772 -3.769 5.571 1.00 93.06 401 GLU A N 1
ATOM 3253 C CA . GLU A 1 401 ? -25.275 -4.407 6.792 1.00 93.06 401 GLU A CA 1
ATOM 3254 C C . GLU A 1 401 ? -25.488 -5.913 6.621 1.00 93.06 401 GLU A C 1
ATOM 3256 O O . GLU A 1 401 ? -25.209 -6.688 7.534 1.00 93.06 401 GLU A O 1
ATOM 3261 N N . THR A 1 402 ? -25.960 -6.343 5.451 1.00 94.75 402 THR A N 1
ATOM 3262 C CA . THR A 1 402 ? -26.144 -7.766 5.139 1.00 94.75 402 THR A CA 1
ATOM 3263 C C . THR A 1 402 ? -24.800 -8.487 5.061 1.00 94.75 402 THR A C 1
ATOM 3265 O O . THR A 1 402 ? -24.646 -9.558 5.646 1.00 94.75 402 THR A O 1
ATOM 3268 N N . LEU A 1 403 ? -23.806 -7.890 4.392 1.00 95.50 403 LEU A N 1
ATOM 3269 C CA . LEU A 1 403 ? -22.442 -8.425 4.335 1.00 95.50 403 LEU A CA 1
ATOM 3270 C C . LEU A 1 403 ? -21.812 -8.510 5.726 1.00 95.50 403 LEU A C 1
ATOM 3272 O O . LEU A 1 403 ? -21.191 -9.520 6.044 1.00 95.50 403 LEU A O 1
ATOM 3276 N N . LEU A 1 404 ? -22.012 -7.484 6.560 1.00 95.56 404 LEU A N 1
ATOM 3277 C CA . LEU A 1 404 ? -21.573 -7.496 7.950 1.00 95.56 404 LEU A CA 1
ATOM 3278 C C . LEU A 1 404 ? -22.229 -8.652 8.710 1.00 95.56 404 LEU A C 1
ATOM 3280 O O . LEU A 1 404 ? -21.514 -9.485 9.246 1.00 95.56 404 LEU A O 1
ATOM 3284 N N . LYS A 1 405 ? -23.564 -8.748 8.723 1.00 93.50 405 LYS A N 1
ATOM 3285 C CA . LYS A 1 405 ? -24.302 -9.779 9.480 1.00 93.50 405 LYS A CA 1
ATOM 3286 C C . LYS A 1 405 ? -23.938 -11.204 9.063 1.00 93.50 405 LYS A C 1
ATOM 3288 O O . LYS A 1 405 ? -23.853 -12.077 9.921 1.00 93.50 405 LYS A O 1
ATOM 3293 N N . ASN A 1 406 ? -23.696 -11.421 7.773 1.00 94.00 406 ASN A N 1
ATOM 3294 C CA . ASN A 1 406 ? -23.371 -12.734 7.218 1.00 94.00 406 ASN A CA 1
ATOM 3295 C C . ASN A 1 406 ? -21.867 -13.050 7.241 1.00 94.00 406 ASN A C 1
ATOM 3297 O O . ASN A 1 406 ? -21.465 -14.100 6.741 1.00 94.00 406 ASN A O 1
ATOM 3301 N N . HIS A 1 407 ? -21.024 -12.157 7.771 1.00 95.25 407 HIS A N 1
ATOM 3302 C CA . HIS A 1 407 ? -19.587 -12.378 7.786 1.00 95.25 407 HIS A CA 1
ATOM 3303 C C . HIS A 1 407 ? -19.198 -13.506 8.744 1.00 95.25 407 HIS A C 1
ATOM 3305 O O . HIS A 1 407 ? -19.363 -13.396 9.964 1.00 95.25 407 HIS A O 1
ATOM 3311 N N . ASP A 1 408 ? -18.598 -14.544 8.168 1.00 93.12 408 ASP A N 1
ATOM 3312 C CA . ASP A 1 408 ? -17.982 -15.646 8.886 1.00 93.12 408 ASP A CA 1
ATOM 3313 C C . ASP A 1 408 ? -16.455 -15.626 8.736 1.00 93.12 408 ASP A C 1
ATOM 3315 O O . ASP A 1 408 ? -15.913 -15.416 7.648 1.00 93.12 408 ASP A O 1
ATOM 3319 N N . VAL A 1 409 ? -15.767 -15.899 9.842 1.00 95.38 409 VAL A N 1
ATOM 3320 C CA . VAL A 1 409 ? -14.303 -15.872 9.930 1.00 95.38 409 VAL A CA 1
ATOM 3321 C C . VAL A 1 409 ? -13.681 -16.948 9.033 1.00 95.38 409 VAL A C 1
ATOM 3323 O O . VAL A 1 409 ? -12.689 -16.671 8.359 1.00 95.38 409 VAL A O 1
ATOM 3326 N N . GLN A 1 410 ? -14.280 -18.143 8.945 1.00 95.38 410 GLN A N 1
ATOM 3327 C CA . GLN A 1 410 ? -13.727 -19.237 8.133 1.00 95.38 410 GLN A CA 1
ATOM 3328 C C . GLN A 1 410 ? -13.782 -18.922 6.638 1.00 95.38 410 GLN A C 1
ATOM 3330 O O . GLN A 1 410 ? -12.880 -19.308 5.897 1.00 95.38 410 GLN A O 1
ATOM 3335 N N . SER A 1 411 ? -14.783 -18.154 6.194 1.00 92.75 411 SER A N 1
ATOM 3336 C CA . SER A 1 411 ? -14.941 -17.779 4.781 1.00 92.75 411 SER A CA 1
ATOM 3337 C C . SER A 1 411 ? -13.766 -16.976 4.205 1.00 92.75 411 SER A C 1
ATOM 3339 O O . SER A 1 411 ? -13.577 -16.951 2.988 1.00 92.75 411 SER A O 1
ATOM 3341 N N . ILE A 1 412 ? -12.954 -16.341 5.058 1.00 93.88 412 ILE A N 1
ATOM 3342 C CA . ILE A 1 412 ? -11.853 -15.472 4.626 1.00 93.88 412 ILE A CA 1
ATOM 3343 C C . ILE A 1 412 ? -10.458 -16.014 4.938 1.00 93.88 412 ILE A C 1
ATOM 3345 O O . ILE A 1 412 ? -9.476 -15.380 4.552 1.00 93.88 412 ILE A O 1
ATOM 3349 N N . MET A 1 413 ? -10.347 -17.176 5.590 1.00 96.56 413 MET A N 1
ATOM 3350 C CA . MET A 1 413 ? -9.054 -17.796 5.890 1.00 96.56 413 MET A CA 1
ATOM 3351 C C . MET A 1 413 ? -8.204 -17.970 4.627 1.00 96.56 413 MET A C 1
ATOM 3353 O O . MET A 1 413 ? -8.706 -18.297 3.547 1.00 96.56 413 MET A O 1
ATOM 3357 N N . LEU A 1 414 ? -6.896 -17.734 4.750 1.00 95.75 414 LEU A N 1
ATOM 3358 C CA . LEU A 1 414 ? -5.973 -17.870 3.626 1.00 95.75 414 LEU A CA 1
ATOM 3359 C C . LEU A 1 414 ? -5.743 -19.339 3.266 1.00 95.75 414 LEU A C 1
ATOM 3361 O O . LEU A 1 414 ? -5.404 -19.620 2.115 1.00 95.75 414 LEU A O 1
ATOM 3365 N N . SER A 1 415 ? -5.973 -20.267 4.200 1.00 95.56 415 SER A N 1
ATOM 3366 C CA . SER A 1 415 ? -5.972 -21.707 3.928 1.00 95.56 415 SER A CA 1
ATOM 3367 C C . SER A 1 415 ? -6.940 -22.124 2.819 1.00 95.56 415 SER A C 1
ATOM 3369 O O . SER A 1 415 ? -6.643 -23.066 2.087 1.00 95.56 415 SER A O 1
ATOM 3371 N N . ASN A 1 416 ? -8.020 -21.368 2.592 1.00 94.44 416 ASN A N 1
ATOM 3372 C CA . ASN A 1 416 ? -8.968 -21.611 1.499 1.00 94.44 416 ASN A CA 1
ATOM 3373 C C . ASN A 1 416 ? -8.350 -21.456 0.095 1.00 94.44 416 ASN A C 1
ATOM 3375 O O . ASN A 1 416 ? -8.931 -21.915 -0.886 1.00 94.44 416 ASN A O 1
ATOM 3379 N N . TYR A 1 417 ? -7.187 -20.805 -0.019 1.00 91.81 417 TYR A N 1
ATOM 3380 C CA . TYR A 1 417 ? -6.459 -20.614 -1.280 1.00 91.81 417 TYR A CA 1
ATOM 3381 C C . TYR A 1 417 ? -5.345 -21.651 -1.487 1.00 91.81 417 TYR A C 1
ATOM 3383 O O . TYR A 1 417 ? -4.639 -21.600 -2.499 1.00 91.81 417 TYR A O 1
ATOM 3391 N N . LEU A 1 418 ? -5.141 -22.551 -0.522 1.00 93.50 418 LEU A N 1
ATOM 3392 C CA . LEU A 1 418 ? -4.105 -23.571 -0.593 1.00 93.50 418 LEU A CA 1
ATOM 3393 C C . LEU A 1 418 ? -4.584 -24.758 -1.431 1.00 93.50 418 LEU A C 1
ATOM 3395 O O . LEU A 1 418 ? -5.725 -25.206 -1.321 1.00 93.50 418 LEU A O 1
ATOM 3399 N N . GLU A 1 419 ? -3.691 -25.277 -2.264 1.00 89.69 419 GLU A N 1
ATOM 3400 C CA . GLU A 1 419 ? -3.897 -26.516 -2.998 1.00 89.69 419 GLU A CA 1
ATOM 3401 C C . GLU A 1 419 ? -4.023 -27.671 -1.999 1.00 89.69 419 GLU A C 1
ATOM 3403 O O . GLU A 1 419 ? -3.242 -27.787 -1.040 1.00 89.69 419 GLU A O 1
ATOM 3408 N N . LYS A 1 420 ? -5.058 -28.490 -2.214 1.00 79.50 420 LYS A N 1
ATOM 3409 C CA . LYS A 1 420 ? -5.258 -29.741 -1.483 1.00 79.50 420 LYS A CA 1
ATOM 3410 C C . LYS A 1 420 ? -4.227 -30.741 -1.998 1.00 79.50 420 LYS A C 1
ATOM 3412 O O . LYS A 1 420 ? -4.054 -30.838 -3.211 1.00 79.50 420 LYS A O 1
ATOM 3417 N N . ASP A 1 421 ? -3.548 -31.405 -1.069 1.00 62.78 421 ASP A N 1
ATOM 3418 C CA . ASP A 1 421 ? -2.561 -32.443 -1.383 1.00 62.78 421 ASP A CA 1
ATOM 3419 C C . ASP A 1 421 ? -3.220 -33.695 -1.985 1.00 62.78 421 ASP A C 1
ATOM 3421 O O . ASP A 1 421 ? -4.398 -33.974 -1.637 1.00 62.78 421 ASP A O 1
#

Radius of gyration: 23.9 Å; Cα contacts (8 Å, |Δi|>4): 664; chains: 1; bounding box: 78×60×58 Å